Protein 3A4X (pdb70)

Solvent-accessible surface area: 22687 Å² total; per-residue (Å²): 78,131,95,22,29,110,40,37,115,14,12,0,1,0,4,0,30,3,45,27,73,71,34,61,62,0,35,72,0,0,134,58,0,17,0,32,13,0,0,0,1,38,0,11,17,0,50,75,109,97,3,6,0,0,46,1,14,14,38,9,109,95,8,38,74,39,1,136,78,0,32,138,58,24,0,0,0,2,0,0,8,1,0,86,60,21,37,4,3,4,74,89,2,102,57,30,109,52,0,1,106,16,3,19,112,0,2,77,43,4,60,0,29,13,0,0,0,1,6,68,47,72,38,79,19,73,34,0,0,42,0,0,47,26,0,38,163,85,51,79,139,0,97,0,0,0,1,0,49,11,27,12,54,93,0,4,49,64,8,40,29,14,0,81,32,0,30,162,50,48,5,76,19,39,5,0,0,0,19,0,28,40,14,133,170,24,70,0,36,0,103,10,0,25,90,0,0,87,19,0,36,157,25,0,54,141,32,28,102,130,55,49,68,120,92,0,33,76,15,0,0,0,1,0,10,0,0,0,0,57,22,158,22,58,0,52,51,141,18,0,51,90,0,0,74,27,0,46,135,54,122,0,5,1,0,0,0,53,2,0,3,2,0,41,59,18,86,136,38,83,71,15,65,82,20,0,2,19,135,24,93,78,20,13,0,0,90,15,0,9,92,0,1,90,58,62,64,25,116,110,80,140,98,9,31,108,33,33,115,20,10,0,0,0,5,0,31,2,20,32,13,64,28,57,65,0,42,67,0,0,151,54,0,16,0,34,13,0,0,0,0,35,1,3,22,2,94,110,110,87,4,5,0,0,46,16,21,8,39,5,93,80,7,52,88,39,1,120,62,0,40,117,67,26,0,0,0,1,0,0,6,1,1,87,99,26,40,6,3,5,81,89,3,92,56,29,109,52,0,1,112,11,2,18,102,0,2,77,38,4,54,0,32,13,0,0,0,2,5,70,48,74,36,78,19,78,34,0,0,45,0,0,43,30,0,38,165,85,53,80,142,0,88,0,0,0,1,0,48,10,28,10,54,95,0,4,48,68,11,37,28,13,0,79,32,0,28,184,65,49,6,75,15,38,5,0,0,0,21,1,28,39,14,153,172,26,67,0,36,0,103,11,0,24,93,0,0,91,40,0,34,127,23,0,35,115,36,26,100,135,42,48,73,114,83,0,34,81,13,0,0,0,1,0,9,0,0,0,0,62,28,97,22,54,0,54,50,139,20,0,53,88,0,0,75,24,0,50,135,48,121,0,7,0,0,0,0,53,3,0,3,2,0,38,58,18,79,126,35,93,64,19,44,53,27,0,1,15,133,21,94,79,20,13,0,0,91,15,0,10,91,0,1,89,54,65,63,19,116,124

Organism: Pyrococcus furiosus (strain ATCC 43587 / DSM 3638 / JCM 8422 / Vc1) (NCBI:txid186497)

Foldseek 3Di:
DQQAADADQAHEAAEDLCPDPVDDQLVVLCVQLVALEYEYDEWADAPVVRATARVNDHHLLPNQVSSSVSVVVRGAYEYEYDPDDHDTLQNPDPALCSSLVRVVVSCVSNVHQEYEYAYEDDGDLLSVLSNLVVNCVVPVRHAYEYEAEQWLVAQGDCVLVSVLNNLVSVRHQQAYEYEQADNLVDASFLVSQVSNLVNVLVSVCVSVVVDDSLRSQSRYEYEYEAQQGPSLHGHYLVRLLSNLVVNLVSVHRYYYYLHLQQQAEDCASDDDSRHRRHHDHHSSSSNSNVVSVVSVPDDD/DVQFFDADQAHEAAEDLCPDPVDDQLLVLCVQLVALEYEYDEWADAPVVRATARVNDHRLLPNLVSQSVSVVVRHHYEYYYDPDDHDTLQAPDPALCSSLVRVVVSCVSNVHQEYEYEDEDDGDLLRPLSNLVVNCVVPVRHAYEYEAEQWLVAQGDVCLVSVLNNLVSVRHQQAYEYEQADNLVDASFLVSQVSNLVNQLVSVCVSVVPDDSLSSQSRYEYEYEAQQGPSLHHYYLVRLLSNLVVNLVSVHRYYYYLHLQQQAEDCASDDDSRHRRHDDHHSSSSNSRVVSVVSVPDDD

CATH classification: 3.20.20.80

Structure (mmCIF, N/CA/C/O backbone):
data_3A4X
#
_entry.id   3A4X
#
_cell.length_a   89.816
_cell.length_b   91.943
_cell.length_c   107.100
_cell.angle_alpha   90.00
_cell.angle_beta   90.00
_cell.angle_gamma   90.00
#
_symmetry.space_group_name_H-M   'P 21 21 21'
#
loop_
_entity.id
_entity.type
_entity.pdbx_description
1 polymer Chitinase
2 branched 2-acetamido-2-deoxy-beta-D-glucopyranose-(1-4)-2-acetamido-2-deoxy-beta-D-glucopyranose-(1-4)-2-acetamido-2-deoxy-beta-D-glucopyranose-(1-4)-2-acetamido-2-deoxy-alpha-D-glucopyranose
3 non-polymer 'MAGNESIUM ION'
4 non-polymer 'SULFATE ION'
5 non-polymer GLYCEROL
6 water water
#
loop_
_atom_site.group_PDB
_atom_site.id
_atom_site.type_symbol
_atom_site.label_atom_id
_atom_site.label_alt_id
_atom_site.label_comp_id
_atom_site.label_asym_id
_atom_site.label_entity_id
_atom_site.label_seq_id
_atom_site.pdbx_PDB_ins_code
_atom_site.Cartn_x
_atom_site.Cartn_y
_atom_site.Cartn_z
_atom_site.occupancy
_atom_site.B_iso_or_equiv
_atom_site.auth_seq_id
_atom_site.auth_comp_id
_atom_site.auth_asym_id
_atom_site.auth_atom_id
_atom_site.pdbx_PDB_model_num
ATOM 1 N N . GLY A 1 1 ? -29.382 -22.565 9.839 1.00 27.68 407 GLY A N 1
ATOM 2 C CA . GLY A 1 1 ? -30.341 -23.525 9.226 1.00 28.25 407 GLY A CA 1
ATOM 3 C C . GLY A 1 1 ? -29.786 -24.939 9.174 1.00 28.25 407 GLY A C 1
ATOM 4 O O . GLY A 1 1 ? -28.625 -25.165 9.520 1.00 28.70 407 GLY A O 1
ATOM 5 N N . PRO A 1 2 ? -30.618 -25.903 8.743 1.00 27.83 408 PRO A N 1
ATOM 6 C CA . PRO A 1 2 ? -30.277 -27.318 8.633 1.00 27.22 408 PRO A CA 1
ATOM 7 C C . PRO A 1 2 ? -28.978 -27.586 7.875 1.00 26.17 408 PRO A C 1
ATOM 8 O O . PRO A 1 2 ? -28.087 -28.269 8.365 1.00 26.56 408 PRO A O 1
ATOM 12 N N . ASN A 1 3 ? -28.887 -27.065 6.669 1.00 24.45 409 ASN A N 1
ATOM 13 C CA . ASN A 1 3 ? -27.810 -27.467 5.787 1.00 23.10 409 ASN A CA 1
ATOM 14 C C . ASN A 1 3 ? -27.132 -26.220 5.243 1.00 20.93 409 ASN A C 1
ATOM 15 O O . ASN A 1 3 ? -26.535 -26.235 4.165 1.00 21.09 409 ASN A O 1
ATOM 20 N N . ALA A 1 4 ? -27.248 -25.128 5.991 1.00 17.36 410 ALA A N 1
ATOM 21 C CA . ALA A 1 4 ? -26.474 -23.922 5.688 1.00 14.93 410 ALA A CA 1
ATOM 22 C C . ALA A 1 4 ? -26.335 -23.114 6.957 1.00 13.13 410 ALA A C 1
ATOM 23 O O . ALA A 1 4 ? -27.269 -23.067 7.764 1.00 12.81 410 ALA A O 1
ATOM 25 N N . ASN A 1 5 ? -25.161 -22.516 7.151 1.00 10.69 411 ASN A N 1
ATOM 26 C CA . ASN A 1 5 ? -24.865 -21.758 8.362 1.00 9.12 411 ASN A CA 1
ATOM 27 C C . ASN A 1 5 ? -24.664 -20.279 8.056 1.00 8.87 411 ASN A C 1
ATOM 28 O O . ASN A 1 5 ? -24.352 -19.935 6.917 1.00 7.21 411 ASN A O 1
ATOM 33 N N . PRO A 1 6 ? -24.844 -19.408 9.068 1.00 8.98 412 PRO A N 1
ATOM 34 C CA . PRO A 1 6 ? -24.583 -17.982 8.863 1.00 9.43 412 PRO A CA 1
ATOM 35 C C . PRO A 1 6 ? -23.095 -17.675 8.678 1.00 9.68 412 PRO A C 1
ATOM 36 O O . PRO A 1 6 ? -22.236 -18.276 9.327 1.00 10.37 412 PRO A O 1
ATOM 40 N N . ILE A 1 7 ? -22.804 -16.739 7.788 1.00 9.40 413 ILE A N 1
ATOM 41 C CA . ILE A 1 7 ? -21.436 -16.248 7.607 1.00 8.89 413 ILE A CA 1
ATOM 42 C C . ILE A 1 7 ? -21.398 -14.916 8.343 1.00 8.73 413 ILE A C 1
ATOM 43 O O . ILE A 1 7 ? -22.327 -14.139 8.212 1.00 9.60 413 ILE A O 1
ATOM 48 N N . PRO A 1 8 ? -20.335 -14.648 9.133 1.00 8.56 414 PRO A N 1
ATOM 49 C CA . PRO A 1 8 ? -20.353 -13.421 9.923 1.00 8.35 414 PRO A CA 1
ATOM 50 C C . PRO A 1 8 ? -20.386 -12.149 9.084 1.00 8.03 414 PRO A C 1
ATOM 51 O O . PRO A 1 8 ? -20.016 -12.151 7.896 1.00 7.55 414 PRO A O 1
ATOM 55 N N . GLU A 1 9 ? -20.845 -11.073 9.713 1.00 7.32 415 GLU A N 1
ATOM 56 C CA . GLU A 1 9 ? -20.946 -9.770 9.072 1.00 7.78 415 GLU A CA 1
ATOM 57 C C . GLU A 1 9 ? -19.600 -9.320 8.489 1.00 7.37 415 GLU A C 1
ATOM 58 O O . GLU A 1 9 ? -19.555 -8.716 7.416 1.00 7.55 415 GLU A O 1
ATOM 64 N N . HIS A 1 10 ? -18.524 -9.612 9.216 1.00 6.32 416 HIS A N 1
ATOM 65 C CA . HIS A 1 10 ? -17.156 -9.355 8.765 1.00 6.20 416 HIS A CA 1
ATOM 66 C C . HIS A 1 10 ? -16.463 -10.703 8.716 1.00 5.78 416 HIS A C 1
ATOM 67 O O . HIS A 1 10 ? -16.225 -11.309 9.759 1.00 5.75 416 HIS A O 1
ATOM 74 N N . PHE A 1 11 ? -16.169 -11.193 7.513 1.00 4.89 417 PHE A N 1
ATOM 75 C CA . PHE A 1 11 ? -15.725 -12.575 7.384 1.00 5.08 417 PHE A CA 1
ATOM 76 C C . PHE A 1 11 ? -14.400 -12.697 6.676 1.00 4.83 417 PHE A C 1
ATOM 77 O O . PHE A 1 11 ? -14.007 -11.800 5.940 1.00 5.25 417 PHE A O 1
ATOM 85 N N . PHE A 1 12 ? -13.733 -13.820 6.933 1.00 4.57 418 PHE A N 1
ATOM 86 C CA . PHE A 1 12 ? -12.492 -14.196 6.271 1.00 4.24 418 PHE A CA 1
ATOM 87 C C . PHE A 1 12 ? -12.691 -15.586 5.660 1.00 4.17 418 PHE A C 1
ATOM 88 O O . PHE A 1 12 ? -12.858 -16.585 6.383 1.00 4.37 418 PHE A O 1
ATOM 96 N N . ALA A 1 13 ? -12.679 -15.646 4.330 1.00 3.50 419 ALA A N 1
ATOM 97 C CA . ALA A 1 13 ? -12.977 -16.901 3.615 1.00 3.91 419 ALA A CA 1
ATOM 98 C C . ALA A 1 13 ? -11.924 -17.102 2.522 1.00 3.88 419 ALA A C 1
ATOM 99 O O . ALA A 1 13 ? -12.183 -16.854 1.339 1.00 3.93 419 ALA A O 1
ATOM 101 N N . PRO A 1 14 ? -10.722 -17.546 2.925 1.00 3.87 420 PRO A N 1
ATOM 102 C CA . PRO A 1 14 ? -9.624 -17.686 1.962 1.00 3.56 420 PRO A CA 1
ATOM 103 C C . PRO A 1 14 ? -9.905 -18.746 0.898 1.00 3.58 420 PRO A C 1
ATOM 104 O O . PRO A 1 14 ? -10.714 -19.658 1.109 1.00 3.40 420 PRO A O 1
ATOM 108 N N . TYR A 1 15 ? -9.241 -18.609 -0.246 1.00 3.45 421 TYR A N 1
ATOM 109 C CA . TYR A 1 15 ? -9.447 -19.518 -1.379 1.00 3.80 421 TYR A CA 1
ATOM 110 C C . TYR A 1 15 ? -8.750 -20.849 -1.151 1.00 3.93 421 TYR A C 1
ATOM 111 O O . TYR A 1 15 ? -7.611 -20.885 -0.686 1.00 4.28 421 TYR A O 1
ATOM 120 N N . ILE A 1 16 ? -9.441 -21.935 -1.494 1.00 4.45 422 ILE A N 1
ATOM 121 C CA . ILE A 1 16 ? -8.836 -23.262 -1.580 1.00 4.79 422 ILE A CA 1
ATOM 122 C C . ILE A 1 16 ? -8.942 -23.712 -3.029 1.00 5.06 422 ILE A C 1
ATOM 123 O O . ILE A 1 16 ? -10.045 -23.787 -3.575 1.00 5.31 422 ILE A O 1
ATOM 128 N N . ASP A 1 17 ? -7.798 -24.031 -3.637 1.00 5.00 423 ASP A N 1
ATOM 129 C CA . ASP A 1 17 ? -7.769 -24.653 -4.962 1.00 6.20 423 ASP A CA 1
ATOM 130 C C . ASP A 1 17 ? -8.165 -26.111 -4.783 1.00 6.17 423 ASP A C 1
ATOM 131 O O . ASP A 1 17 ? -7.357 -26.932 -4.340 1.00 6.49 423 ASP A O 1
ATOM 136 N N . MET A 1 18 ? -9.415 -26.418 -5.109 1.00 6.47 424 MET A N 1
ATOM 137 C CA . MET A 1 18 ? -9.990 -27.729 -4.816 1.00 7.18 424 MET A CA 1
ATOM 138 C C . MET A 1 18 ? -9.376 -28.839 -5.657 1.00 7.99 424 MET A C 1
ATOM 139 O O . MET A 1 18 ? -9.562 -30.002 -5.349 1.00 9.61 424 MET A O 1
ATOM 144 N N . SER A 1 19 ? -8.649 -28.473 -6.698 1.00 8.35 425 SER A N 1
ATOM 145 C CA . SER A 1 19 ? -8.122 -29.468 -7.633 1.00 9.43 425 SER A CA 1
ATOM 146 C C . SER A 1 19 ? -6.814 -30.121 -7.171 1.00 9.29 425 SER A C 1
ATOM 147 O O . SER A 1 19 ? -6.385 -31.116 -7.767 1.00 8.99 425 SER A O 1
ATOM 150 N N . LEU A 1 20 ? -6.175 -29.568 -6.138 1.00 8.79 426 LEU A N 1
ATOM 151 C CA . LEU A 1 20 ? -4.852 -30.046 -5.725 1.00 8.99 426 LEU A CA 1
ATOM 152 C C . LEU A 1 20 ? -4.891 -31.433 -5.100 1.00 9.43 426 LEU A C 1
ATOM 153 O O . LEU A 1 20 ? -5.779 -31.744 -4.309 1.00 8.86 426 LEU A O 1
ATOM 158 N N . SER A 1 21 ? -3.901 -32.262 -5.424 1.00 9.31 427 SER A N 1
ATOM 159 C CA . SER A 1 21 ? -3.853 -33.601 -4.828 1.00 10.81 427 SER A CA 1
ATOM 160 C C . SER A 1 21 ? -3.604 -33.559 -3.316 1.00 10.74 427 SER A C 1
ATOM 161 O O . SER A 1 21 ? -3.963 -34.500 -2.617 1.00 11.71 427 SER A O 1
ATOM 164 N N . VAL A 1 22 ? -3.032 -32.460 -2.816 1.00 10.20 428 VAL A N 1
ATOM 165 C CA . VAL A 1 22 ? -2.790 -32.291 -1.372 1.00 10.85 428 VAL A CA 1
ATOM 166 C C . VAL A 1 22 ? -4.065 -31.983 -0.580 1.00 9.56 428 VAL A C 1
ATOM 167 O O . VAL A 1 22 ? -4.044 -31.964 0.644 1.00 9.30 428 VAL A O 1
ATOM 171 N N . HIS A 1 23 ? -5.169 -31.762 -1.298 1.00 8.79 429 HIS A N 1
ATOM 172 C CA . HIS A 1 23 ? -6.423 -31.313 -0.682 1.00 8.10 429 HIS A CA 1
ATOM 173 C C . HIS A 1 23 ? -6.794 -32.080 0.576 1.00 8.21 429 HIS A C 1
ATOM 174 O O . HIS A 1 23 ? -7.004 -33.297 0.533 1.00 8.27 429 HIS A O 1
ATOM 181 N N . LYS A 1 24 ? -6.907 -31.355 1.683 1.00 7.84 430 LYS A N 1
ATOM 182 C CA . LYS A 1 24 ? -7.410 -31.907 2.940 1.00 7.90 430 LYS A CA 1
ATOM 183 C C . LYS A 1 24 ? -8.926 -31.727 3.063 1.00 7.97 430 LYS A C 1
ATOM 184 O O . LYS A 1 24 ? -9.520 -30.858 2.395 1.00 7.33 430 LYS A O 1
ATOM 190 N N . PRO A 1 25 ? -9.565 -32.502 3.963 1.00 7.92 431 PRO A N 1
ATOM 191 C CA . PRO A 1 25 ? -10.963 -32.181 4.269 1.00 7.27 431 PRO A CA 1
ATOM 192 C C . PRO A 1 25 ? -11.102 -30.738 4.765 1.00 6.89 431 PRO A C 1
ATOM 193 O O . PRO A 1 25 ? -10.223 -30.221 5.465 1.00 6.92 431 PRO A O 1
ATOM 197 N N . LEU A 1 26 ? -12.197 -30.089 4.375 1.00 6.52 432 LEU A N 1
ATOM 198 C CA . LEU A 1 26 ? -12.463 -28.720 4.808 1.00 5.93 432 LEU A CA 1
ATOM 199 C C . LEU A 1 26 ? -12.443 -28.579 6.329 1.00 6.41 432 LEU A C 1
ATOM 200 O O . LEU A 1 26 ? -11.951 -27.575 6.853 1.00 5.81 432 LEU A O 1
ATOM 205 N N . VAL A 1 27 ? -12.971 -29.576 7.046 1.00 6.77 433 VAL A N 1
ATOM 206 C CA . VAL A 1 27 ? -12.936 -29.530 8.507 1.00 7.41 433 VAL A CA 1
ATOM 207 C C . VAL A 1 27 ? -11.520 -29.507 9.046 1.00 7.41 433 VAL A C 1
ATOM 208 O O . VAL A 1 27 ? -11.260 -28.887 10.078 1.00 7.76 433 VAL A O 1
ATOM 212 N N . GLU A 1 28 ? -10.604 -30.185 8.354 1.00 6.95 434 GLU A N 1
ATOM 213 C CA . GLU A 1 28 ? -9.211 -30.172 8.763 1.00 7.50 434 GLU A CA 1
ATOM 214 C C . GLU A 1 28 ? -8.596 -28.802 8.500 1.00 6.78 434 GLU A C 1
ATOM 215 O O . GLU A 1 28 ? -7.857 -28.287 9.338 1.00 6.44 434 GLU A O 1
ATOM 221 N N . TYR A 1 29 ? -8.895 -28.203 7.345 1.00 6.44 435 TYR A N 1
ATOM 222 C CA . TYR A 1 29 ? -8.414 -26.845 7.093 1.00 6.07 435 TYR A CA 1
ATOM 223 C C . TYR A 1 29 ? -8.948 -25.877 8.143 1.00 5.77 435 TYR A C 1
ATOM 224 O O . TYR A 1 29 ? -8.241 -24.951 8.550 1.00 5.92 435 TYR A O 1
ATOM 233 N N . ALA A 1 30 ? -10.204 -26.056 8.545 1.00 5.89 436 ALA A N 1
ATOM 234 C CA . ALA A 1 30 ? -10.777 -25.203 9.591 1.00 6.38 436 ALA A CA 1
ATOM 235 C C . ALA A 1 30 ? -9.924 -25.272 10.863 1.00 7.22 436 ALA A C 1
ATOM 236 O O . ALA A 1 30 ? -9.566 -24.243 11.429 1.00 6.87 436 ALA A O 1
ATOM 238 N N . LYS A 1 31 ? -9.582 -26.487 11.287 1.00 7.19 437 LYS A N 1
ATOM 239 C CA . LYS A 1 31 ? -8.753 -26.670 12.472 1.00 8.92 437 LYS A CA 1
ATOM 240 C C . LYS A 1 31 ? -7.378 -26.025 12.334 1.00 8.14 437 LYS A C 1
ATOM 241 O O . LYS A 1 31 ? -6.892 -25.383 13.271 1.00 8.56 437 LYS A O 1
ATOM 247 N N . LEU A 1 32 ? -6.760 -26.181 11.165 1.00 8.04 438 LEU A N 1
ATOM 248 C CA . LEU A 1 32 ? -5.398 -25.701 10.946 1.00 7.83 438 LEU A CA 1
ATOM 249 C C . LEU A 1 32 ? -5.320 -24.193 10.731 1.00 7.59 438 LEU A C 1
ATOM 250 O O . LEU A 1 32 ? -4.416 -23.528 11.276 1.00 8.05 438 LEU A O 1
ATOM 255 N N . THR A 1 33 ? -6.248 -23.655 9.935 1.00 6.90 439 THR A N 1
ATOM 256 C CA . THR A 1 33 ? -6.219 -22.230 9.592 1.00 6.64 439 THR A CA 1
ATOM 257 C C . THR A 1 33 ? -6.874 -21.369 10.659 1.00 6.25 439 THR A C 1
ATOM 258 O O . THR A 1 33 ? -6.579 -20.188 10.767 1.00 6.57 439 THR A O 1
ATOM 262 N N . GLY A 1 34 ? -7.806 -21.950 11.411 1.00 6.42 440 GLY A N 1
ATOM 263 C CA . GLY A 1 34 ? -8.581 -21.170 12.369 1.00 5.80 440 GLY A CA 1
ATOM 264 C C . GLY A 1 34 ? -9.844 -20.524 11.825 1.00 5.84 440 GLY A C 1
ATOM 265 O O . GLY A 1 34 ? -10.624 -19.957 12.600 1.00 6.63 440 GLY A O 1
ATOM 266 N N . THR A 1 35 ? -10.050 -20.576 10.508 1.00 5.29 441 THR A N 1
ATOM 267 C CA . THR A 1 35 ? -11.323 -20.126 9.927 1.00 5.04 441 THR A CA 1
ATOM 268 C C . THR A 1 35 ? -12.175 -21.302 9.461 1.00 4.88 441 THR A C 1
ATOM 269 O O . THR A 1 35 ? -11.657 -22.249 8.869 1.00 5.49 441 THR A O 1
ATOM 273 N N . LYS A 1 36 ? -13.481 -21.239 9.706 1.00 4.74 442 LYS A N 1
ATOM 274 C CA . LYS A 1 36 ? -14.368 -22.284 9.196 1.00 5.09 442 LYS A CA 1
ATOM 275 C C . LYS A 1 36 ? -15.185 -21.809 7.991 1.00 4.58 442 LYS A C 1
ATOM 276 O O . LYS A 1 36 ? -16.213 -22.400 7.653 1.00 4.80 442 LYS A O 1
ATOM 282 N N . TYR A 1 37 ? -14.705 -20.744 7.341 1.00 4.60 443 TYR A N 1
ATOM 283 C CA . TYR A 1 37 ? -15.294 -20.243 6.083 1.00 4.25 443 TYR A CA 1
ATOM 284 C C . TYR A 1 37 ? -14.244 -20.271 4.993 1.00 4.62 443 TYR A C 1
ATOM 285 O O . TYR A 1 37 ? -13.116 -19.829 5.210 1.00 4.80 443 TYR A O 1
ATOM 294 N N . PHE A 1 38 ? -14.602 -20.813 3.830 1.00 4.69 444 PHE A N 1
ATOM 295 C CA . PHE A 1 38 ? -13.661 -20.901 2.709 1.00 4.08 444 PHE A CA 1
ATOM 296 C C . PHE A 1 38 ? -14.350 -20.553 1.410 1.00 4.14 444 PHE A C 1
ATOM 297 O O . PHE A 1 38 ? -15.559 -20.754 1.260 1.00 4.14 444 PHE A O 1
ATOM 305 N N . THR A 1 39 ? -13.559 -20.068 0.460 1.00 3.37 445 THR A N 1
ATOM 306 C CA . THR A 1 39 ? -14.040 -19.870 -0.896 1.00 3.80 445 THR A CA 1
ATOM 307 C C . THR A 1 39 ? -13.460 -21.024 -1.711 1.00 3.75 445 THR A C 1
ATOM 308 O O . THR A 1 39 ? -12.243 -21.176 -1.800 1.00 4.02 445 THR A O 1
ATOM 312 N N . LEU A 1 40 ? -14.337 -21.847 -2.277 1.00 3.78 446 LEU A N 1
ATOM 313 C CA . LEU A 1 40 ? -13.913 -23.067 -2.989 1.00 4.45 446 LEU A CA 1
ATOM 314 C C . LEU A 1 40 ? -13.690 -22.741 -4.468 1.00 4.62 446 LEU A C 1
ATOM 315 O O . LEU A 1 40 ? -14.617 -22.308 -5.143 1.00 5.14 446 LEU A O 1
ATOM 320 N N . ALA A 1 41 ? -12.474 -22.961 -4.967 1.00 5.09 447 ALA A N 1
ATOM 321 C CA . ALA A 1 41 ? -12.101 -22.524 -6.323 1.00 5.93 447 ALA A CA 1
ATOM 322 C C . ALA A 1 41 ? -11.634 -23.699 -7.195 1.00 5.78 447 ALA A C 1
ATOM 323 O O . ALA A 1 41 ? -11.013 -24.614 -6.663 1.00 6.89 447 ALA A O 1
ATOM 325 N N . PHE A 1 42 ? -11.903 -23.726 -8.506 1.00 5.58 448 PHE A N 1
ATOM 326 C CA . PHE A 1 42 ? -12.854 -22.877 -9.225 1.00 5.55 448 PHE A CA 1
ATOM 327 C C . PHE A 1 42 ? -13.769 -23.800 -10.009 1.00 5.60 448 PHE A C 1
ATOM 328 O O . PHE A 1 42 ? -13.352 -24.879 -10.448 1.00 6.07 448 PHE A O 1
ATOM 336 N N . ILE A 1 43 ? -15.004 -23.368 -10.207 1.00 5.58 449 ILE A N 1
ATOM 337 C CA . ILE A 1 43 ? -15.883 -24.023 -11.184 1.00 5.18 449 ILE A CA 1
ATOM 338 C C . ILE A 1 43 ? -15.601 -23.412 -12.552 1.00 5.57 449 ILE A C 1
ATOM 339 O O . ILE A 1 43 ? -15.589 -22.204 -12.686 1.00 6.47 449 ILE A O 1
ATOM 344 N N . LEU A 1 44 ? -15.379 -24.273 -13.544 1.00 6.40 450 LEU A N 1
ATOM 345 C CA . LEU A 1 44 ? -15.203 -23.892 -14.941 1.00 6.33 450 LEU A CA 1
ATOM 346 C C . LEU A 1 44 ? -16.093 -24.776 -15.801 1.00 7.14 450 LEU A C 1
ATOM 347 O O . LEU A 1 44 ? -16.666 -25.757 -15.314 1.00 6.92 450 LEU A O 1
ATOM 352 N N . TYR A 1 45 ? -16.188 -24.433 -17.082 1.00 7.26 451 TYR A N 1
ATOM 353 C CA . TYR A 1 45 ? -16.850 -25.299 -18.057 1.00 8.57 451 TYR A CA 1
ATOM 354 C C . TYR A 1 45 ? -15.995 -26.511 -18.398 1.00 8.73 451 TYR A C 1
ATOM 355 O O . TYR A 1 45 ? -14.829 -26.369 -18.806 1.00 8.95 451 TYR A O 1
ATOM 364 N N . SER A 1 46 ? -16.582 -27.696 -18.231 1.00 9.14 452 SER A N 1
ATOM 365 C CA . SER A 1 46 ? -15.978 -28.961 -18.639 1.00 9.74 452 SER A CA 1
ATOM 366 C C . SER A 1 46 ? -16.631 -29.437 -19.935 1.00 10.45 452 SER A C 1
ATOM 367 O O . SER A 1 46 ? -17.847 -29.613 -19.987 1.00 10.38 452 SER A O 1
ATOM 370 N N . SER A 1 47 ? -15.838 -29.644 -20.984 1.00 11.52 453 SER A N 1
ATOM 371 C CA . SER A 1 47 ? -16.389 -30.203 -22.227 1.00 12.34 453 SER A CA 1
ATOM 372 C C . SER A 1 47 ? -16.844 -31.649 -22.010 1.00 13.57 453 SER A C 1
ATOM 373 O O . SER A 1 47 ? -17.864 -32.079 -22.569 1.00 14.04 453 SER A O 1
ATOM 376 N N . VAL A 1 48 ? -16.092 -32.384 -21.190 1.00 14.34 454 VAL A N 1
ATOM 377 C CA . VAL A 1 48 ? -16.411 -33.780 -20.841 1.00 15.31 454 VAL A CA 1
ATOM 378 C C . VAL A 1 48 ? -17.794 -33.921 -20.188 1.00 15.80 454 VAL A C 1
ATOM 379 O O . VAL A 1 48 ? -18.583 -34.807 -20.546 1.00 15.77 454 VAL A O 1
ATOM 383 N N . TYR A 1 49 ? -18.093 -33.036 -19.247 1.00 15.66 455 TYR A N 1
ATOM 384 C CA . TYR A 1 49 ? -19.384 -33.065 -18.559 1.00 16.09 455 TYR A CA 1
ATOM 385 C C . TYR A 1 49 ? -20.412 -32.123 -19.170 1.00 15.90 455 TYR A C 1
ATOM 386 O O . TYR A 1 49 ? -21.558 -32.090 -18.715 1.00 16.33 455 TYR A O 1
ATOM 395 N N . ASN A 1 50 ? -20.007 -31.380 -20.203 1.00 15.21 456 ASN A N 1
ATOM 396 C CA . ASN A 1 50 ? -20.820 -30.319 -20.812 1.00 15.14 456 ASN A CA 1
ATOM 397 C C . ASN A 1 50 ? -21.509 -29.446 -19.760 1.00 14.63 456 ASN A C 1
ATOM 398 O O . ASN A 1 50 ? -22.718 -29.185 -19.807 1.00 14.45 456 ASN A O 1
ATOM 403 N N . GLY A 1 51 ? -20.717 -29.011 -18.789 1.00 13.13 457 GLY A N 1
ATOM 404 C CA . GLY A 1 51 ? -21.248 -28.179 -17.739 1.00 12.19 457 GLY A CA 1
ATOM 405 C C . GLY A 1 51 ? -20.216 -27.996 -16.650 1.00 11.26 457 GLY A C 1
ATOM 406 O O . GLY A 1 51 ? -19.035 -28.281 -16.850 1.00 10.90 457 GLY A O 1
ATOM 407 N N . PRO A 1 52 ? -20.670 -27.526 -15.479 1.00 10.59 458 PRO A N 1
ATOM 408 C CA . PRO A 1 52 ? -19.746 -27.098 -14.431 1.00 9.63 458 PRO A CA 1
ATOM 409 C C . PRO A 1 52 ? -18.955 -28.253 -13.828 1.00 9.35 458 PRO A C 1
ATOM 410 O O . PRO A 1 52 ? -19.494 -29.347 -13.626 1.00 9.67 458 PRO A O 1
ATOM 414 N N . ALA A 1 53 ? -17.674 -27.997 -13.557 1.00 8.45 459 ALA A N 1
ATOM 415 C CA . ALA A 1 53 ? -16.784 -28.984 -12.940 1.00 7.83 459 ALA A CA 1
ATOM 416 C C . ALA A 1 53 ? -15.620 -28.235 -12.324 1.00 7.42 459 ALA A C 1
ATOM 417 O O . ALA A 1 53 ? -15.280 -27.142 -12.785 1.00 7.13 459 ALA A O 1
ATOM 419 N N . TRP A 1 54 ? -14.999 -28.816 -11.294 1.00 7.23 460 TRP A N 1
ATOM 420 C CA . TRP A 1 54 ? -13.828 -28.170 -10.678 1.00 7.97 460 TRP A CA 1
ATOM 421 C C . TRP A 1 54 ? -12.664 -28.191 -11.656 1.00 8.50 460 TRP A C 1
ATOM 422 O O . TRP A 1 54 ? -12.411 -29.211 -12.311 1.00 8.71 460 TRP A O 1
ATOM 433 N N . ALA A 1 55 ? -12.003 -27.041 -11.786 1.00 9.21 461 ALA A N 1
ATOM 434 C CA . ALA A 1 55 ? -10.868 -26.859 -12.702 1.00 10.02 461 ALA A CA 1
ATOM 435 C C . ALA A 1 55 ? -11.234 -27.224 -14.144 1.00 10.34 461 ALA A C 1
ATOM 436 O O . ALA A 1 55 ? -10.349 -27.421 -14.998 1.00 11.65 461 ALA A O 1
ATOM 438 N N . GLY A 1 56 ? -12.537 -27.278 -14.410 1.00 10.04 462 GLY A N 1
ATOM 439 C CA . GLY A 1 56 ? -13.064 -27.634 -15.736 1.00 11.42 462 GLY A CA 1
ATOM 440 C C . GLY A 1 56 ? -12.950 -29.107 -16.095 1.00 11.83 462 GLY A C 1
ATOM 441 O O . GLY A 1 56 ? -13.074 -29.468 -17.281 1.00 11.09 462 GLY A O 1
ATOM 442 N N . SER A 1 57 ? -12.749 -29.963 -15.087 1.00 12.08 463 SER A N 1
ATOM 443 C CA . SER A 1 57 ? -12.520 -31.406 -15.331 1.00 12.88 463 SER A CA 1
ATOM 444 C C . SER A 1 57 ? -12.898 -32.386 -14.212 1.00 12.58 463 SER A C 1
ATOM 445 O O . SER A 1 57 ? -13.043 -33.580 -14.474 1.00 13.32 463 SER A O 1
ATOM 448 N N . ILE A 1 58 ? -13.054 -31.907 -12.979 1.00 12.40 464 ILE A N 1
ATOM 449 C CA . ILE A 1 58 ? -13.267 -32.774 -11.809 1.00 11.79 464 ILE A CA 1
ATOM 450 C C . ILE A 1 58 ? -14.760 -32.743 -11.416 1.00 11.42 464 ILE A C 1
ATOM 451 O O . ILE A 1 58 ? -15.331 -31.665 -11.350 1.00 10.75 464 ILE A O 1
ATOM 456 N N . PRO A 1 59 ? -15.391 -33.918 -11.174 1.00 11.09 465 PRO A N 1
ATOM 457 C CA . PRO A 1 59 ? -16.856 -33.956 -10.963 1.00 10.07 465 PRO A CA 1
ATOM 458 C C . PRO A 1 59 ? -17.360 -32.932 -9.948 1.00 9.35 465 PRO A C 1
ATOM 459 O O . PRO A 1 59 ? -16.793 -32.792 -8.860 1.00 8.42 465 PRO A O 1
ATOM 463 N N . LEU A 1 60 ? -18.431 -32.237 -10.325 1.00 9.13 466 LEU A N 1
ATOM 464 C CA . LEU A 1 60 ? -18.980 -31.140 -9.532 1.00 8.70 466 LEU A CA 1
ATOM 465 C C . LEU A 1 60 ? -19.275 -31.569 -8.101 1.00 8.93 466 LEU A C 1
ATOM 466 O O . LEU A 1 60 ? -18.970 -30.847 -7.155 1.00 8.42 466 LEU A O 1
ATOM 471 N N . GLU A 1 61 ? -19.850 -32.759 -7.950 1.00 8.89 467 GLU A N 1
ATOM 472 C CA . GLU A 1 61 ? -20.352 -33.210 -6.645 1.00 9.99 467 GLU A CA 1
ATOM 473 C C . GLU A 1 61 ? -19.263 -33.785 -5.728 1.00 9.18 467 GLU A C 1
ATOM 474 O O . GLU A 1 61 ? -19.545 -34.217 -4.610 1.00 8.49 467 GLU A O 1
ATOM 480 N N . LYS A 1 62 ? -18.009 -33.759 -6.172 1.00 8.81 468 LYS A N 1
ATOM 481 C CA . LYS A 1 62 ? -16.936 -34.415 -5.407 1.00 8.70 468 LYS A CA 1
ATOM 482 C C . LYS A 1 62 ? -16.848 -33.977 -3.940 1.00 8.66 468 LYS A C 1
ATOM 483 O O . LYS A 1 62 ? -16.590 -34.791 -3.066 1.00 9.27 468 LYS A O 1
ATOM 489 N N . PHE A 1 63 ? -17.080 -32.696 -3.676 1.00 8.24 469 PHE A N 1
ATOM 490 C CA . PHE A 1 63 ? -16.826 -32.151 -2.350 1.00 7.91 469 PHE A CA 1
ATOM 491 C C . PHE A 1 63 ? -18.071 -31.916 -1.508 1.00 8.42 469 PHE A C 1
ATOM 492 O O . PHE A 1 63 ? -18.000 -31.258 -0.480 1.00 8.09 469 PHE A O 1
ATOM 500 N N . VAL A 1 64 ? -19.192 -32.506 -1.923 1.00 8.58 470 VAL A N 1
ATOM 501 C CA . VAL A 1 64 ? -20.456 -32.331 -1.198 1.00 8.95 470 VAL A CA 1
ATOM 502 C C . VAL A 1 64 ? -20.342 -32.808 0.253 1.00 8.80 470 VAL A C 1
ATOM 503 O O . VAL A 1 64 ? -20.753 -32.085 1.182 1.00 8.74 470 VAL A O 1
ATOM 507 N N . ASP A 1 65 ? -19.778 -34.001 0.466 1.00 8.67 471 ASP A N 1
ATOM 508 C CA A ASP A 1 65 ? -19.648 -34.515 1.826 0.50 8.91 471 ASP A CA 1
ATOM 509 C CA B ASP A 1 65 ? -19.631 -34.535 1.819 0.50 8.55 471 ASP A CA 1
ATOM 510 C C . ASP A 1 65 ? -18.695 -33.672 2.674 1.00 8.20 471 ASP A C 1
ATOM 511 O O . ASP A 1 65 ? -18.944 -33.473 3.867 1.00 7.81 471 ASP A O 1
ATOM 520 N N . GLU A 1 66 ? -17.618 -33.162 2.073 1.00 7.80 472 GLU A N 1
ATOM 521 C CA . GLU A 1 66 ? -16.719 -32.280 2.837 1.00 7.72 472 GLU A CA 1
ATOM 522 C C . GLU A 1 66 ? -17.446 -31.024 3.324 1.00 6.79 472 GLU A C 1
ATOM 523 O O . GLU A 1 66 ? -17.213 -30.559 4.448 1.00 6.95 472 GLU A O 1
ATOM 529 N N . VAL A 1 67 ? -18.297 -30.470 2.462 1.00 6.78 473 VAL A N 1
ATOM 530 C CA . VAL A 1 67 ? -19.098 -29.295 2.829 1.00 6.52 473 VAL A CA 1
ATOM 531 C C . VAL A 1 67 ? -20.102 -29.654 3.941 1.00 7.68 473 VAL A C 1
ATOM 532 O O . VAL A 1 67 ? -20.256 -28.883 4.910 1.00 6.60 473 VAL A O 1
ATOM 536 N N . ARG A 1 68 ? -20.803 -30.787 3.798 1.00 8.26 474 ARG A N 1
ATOM 537 C CA B ARG A 1 68 ? -21.514 -31.513 4.833 0.38 9.16 474 ARG A CA 1
ATOM 538 C CA C ARG A 1 68 ? -21.674 -31.149 4.949 0.63 9.02 474 ARG A CA 1
ATOM 539 C C . ARG A 1 68 ? -20.860 -31.353 6.223 1.00 9.15 474 ARG A C 1
ATOM 540 O O . ARG A 1 68 ? -21.368 -30.872 7.241 1.00 8.38 474 ARG A O 1
ATOM 555 N N . GLU A 1 69 ? -19.658 -31.915 6.220 1.00 8.58 475 GLU A N 1
ATOM 556 C CA . GLU A 1 69 ? -18.902 -32.059 7.466 1.00 9.24 475 GLU A CA 1
ATOM 557 C C . GLU A 1 69 ? -18.458 -30.719 8.030 1.00 8.09 475 GLU A C 1
ATOM 558 O O . GLU A 1 69 ? -18.443 -30.534 9.253 1.00 8.00 475 GLU A O 1
ATOM 564 N N . LEU A 1 70 ? -18.116 -29.783 7.146 1.00 7.18 476 LEU A N 1
ATOM 565 C CA . LEU A 1 70 ? -17.798 -28.420 7.586 1.00 6.78 476 LEU A CA 1
ATOM 566 C C . LEU A 1 70 ? -19.005 -27.746 8.234 1.00 7.14 476 LEU A C 1
ATOM 567 O O . LEU A 1 70 ? -18.865 -27.023 9.238 1.00 6.64 476 LEU A O 1
ATOM 572 N N . ARG A 1 71 ? -20.186 -27.963 7.658 1.00 6.48 477 ARG A N 1
ATOM 573 C CA . ARG A 1 71 ? -21.405 -27.365 8.218 1.00 7.01 477 ARG A CA 1
ATOM 574 C C . ARG A 1 71 ? -21.726 -27.912 9.618 1.00 7.38 477 ARG A C 1
ATOM 575 O O . ARG A 1 71 ? -22.349 -27.222 10.432 1.00 7.37 477 ARG A O 1
ATOM 583 N N . GLU A 1 72 ? -21.268 -29.128 9.906 1.00 7.78 478 GLU A N 1
ATOM 584 C CA . GLU A 1 72 ? -21.479 -29.733 11.231 1.00 8.66 478 GLU A CA 1
ATOM 585 C C . GLU A 1 72 ? -20.736 -29.002 12.358 1.00 8.69 478 GLU A C 1
ATOM 586 O O . GLU A 1 72 ? -21.115 -29.112 13.527 1.00 8.91 478 GLU A O 1
ATOM 592 N N . ILE A 1 73 ? -19.685 -28.255 12.013 1.00 7.57 479 ILE A N 1
ATOM 593 C CA . ILE A 1 73 ? -18.995 -27.432 13.006 1.00 7.76 479 ILE A CA 1
ATOM 594 C C . ILE A 1 73 ? -19.345 -25.944 12.868 1.00 6.77 479 ILE A C 1
ATOM 595 O O . ILE A 1 73 ? -18.681 -25.088 13.447 1.00 7.09 479 ILE A O 1
ATOM 600 N N . GLY A 1 74 ? -20.398 -25.656 12.114 1.00 6.52 480 GLY A N 1
ATOM 601 C CA . GLY A 1 74 ? -20.908 -24.284 11.966 1.00 6.16 480 GLY A CA 1
ATOM 602 C C . GLY A 1 74 ? -20.250 -23.519 10.831 1.00 6.03 480 GLY A C 1
ATOM 603 O O . GLY A 1 74 ? -20.488 -22.314 10.649 1.00 5.88 480 GLY A O 1
ATOM 604 N N . GLY A 1 75 ? -19.407 -24.209 10.065 1.00 5.69 481 GLY A N 1
ATOM 605 C CA . GLY A 1 75 ? -18.738 -23.561 8.937 1.00 4.92 481 GLY A CA 1
ATOM 606 C C . GLY A 1 75 ? -19.623 -23.391 7.707 1.00 4.61 481 GLY A C 1
ATOM 607 O O . GLY A 1 75 ? -20.747 -23.905 7.649 1.00 4.82 481 GLY A O 1
ATOM 608 N N . GLU A 1 76 ? -19.105 -22.694 6.697 1.00 3.88 482 GLU A N 1
ATOM 609 C CA . GLU A 1 76 ? -19.899 -22.409 5.503 1.00 4.06 482 GLU A CA 1
ATOM 610 C C . GLU A 1 76 ? -18.952 -22.018 4.383 1.00 4.43 482 GLU A C 1
ATOM 611 O O . GLU A 1 76 ? -17.793 -21.680 4.642 1.00 3.71 482 GLU A O 1
ATOM 617 N N . VAL A 1 77 ? -19.441 -22.088 3.146 1.00 4.29 483 VAL A N 1
ATOM 618 C CA . VAL A 1 77 ? -18.578 -21.853 1.991 1.00 4.50 483 VAL A CA 1
ATOM 619 C C . VAL A 1 77 ? -19.144 -20.824 1.029 1.00 4.52 483 VAL A C 1
ATOM 620 O O . VAL A 1 77 ? -20.344 -20.543 1.023 1.00 5.54 483 VAL A O 1
ATOM 624 N N . ILE A 1 78 ? -18.247 -20.298 0.203 1.00 4.32 484 ILE A N 1
ATOM 625 C CA . ILE A 1 78 ? -18.598 -19.498 -0.959 1.00 4.35 484 ILE A CA 1
ATOM 626 C C . ILE A 1 78 ? -18.062 -20.299 -2.144 1.00 4.70 484 ILE A C 1
ATOM 627 O O . ILE A 1 78 ? -16.933 -20.777 -2.088 1.00 4.70 484 ILE A O 1
ATOM 632 N N . ILE A 1 79 ? -18.870 -20.500 -3.180 1.00 4.72 485 ILE A N 1
ATOM 633 C CA . ILE A 1 79 ? -18.390 -21.248 -4.357 1.00 5.51 485 ILE A CA 1
ATOM 634 C C . ILE A 1 79 ? -17.925 -20.284 -5.434 1.00 5.38 485 ILE A C 1
ATOM 635 O O . ILE A 1 79 ? -18.708 -19.436 -5.885 1.00 5.95 485 ILE A O 1
ATOM 640 N N . ALA A 1 80 ? -16.667 -20.436 -5.878 1.00 4.89 486 ALA A N 1
ATOM 641 C CA . ALA A 1 80 ? -16.081 -19.524 -6.844 1.00 4.89 486 ALA A CA 1
ATOM 642 C C . ALA A 1 80 ? -16.047 -20.104 -8.251 1.00 4.81 486 ALA A C 1
ATOM 643 O O . ALA A 1 80 ? -15.776 -21.289 -8.441 1.00 5.50 486 ALA A O 1
ATOM 645 N N . PHE A 1 81 ? -16.335 -19.233 -9.216 1.00 5.50 487 PHE A N 1
ATOM 646 C CA . PHE A 1 81 ? -16.279 -19.531 -10.648 1.00 5.73 487 PHE A CA 1
ATOM 647 C C . PHE A 1 81 ? -15.161 -18.717 -11.255 1.00 5.71 487 PHE A C 1
ATOM 648 O O . PHE A 1 81 ? -14.939 -17.568 -10.843 1.00 6.38 487 PHE A O 1
ATOM 656 N N . GLY A 1 82 ? -14.461 -19.293 -12.239 1.00 6.17 488 GLY A N 1
ATOM 657 C CA . GLY A 1 82 ? -13.559 -18.480 -13.058 1.00 6.25 488 GLY A CA 1
ATOM 658 C C . GLY A 1 82 ? -12.112 -18.695 -12.684 1.00 6.76 488 GLY A C 1
ATOM 659 O O . GLY A 1 82 ? -11.645 -19.829 -12.632 1.00 6.09 488 GLY A O 1
ATOM 660 N N . GLY A 1 83 ? -11.403 -17.596 -12.445 1.00 6.69 489 GLY A N 1
ATOM 661 C CA . GLY A 1 83 ? -9.992 -17.686 -12.077 1.00 7.31 489 GLY A CA 1
ATOM 662 C C . GLY A 1 83 ? -9.072 -17.358 -13.236 1.00 8.38 489 GLY A C 1
ATOM 663 O O . GLY A 1 83 ? -9.514 -16.907 -14.289 1.00 8.04 489 GLY A O 1
ATOM 664 N N . ALA A 1 84 ? -7.782 -17.611 -13.035 1.00 9.51 490 ALA A N 1
ATOM 665 C CA . ALA A 1 84 ? -6.758 -17.197 -13.996 1.00 11.20 490 ALA A CA 1
ATOM 666 C C . ALA A 1 84 ? -6.819 -17.940 -15.324 1.00 11.98 490 ALA A C 1
ATOM 667 O O . ALA A 1 84 ? -6.377 -17.415 -16.349 1.00 13.84 490 ALA A O 1
ATOM 669 N N . VAL A 1 85 ? -7.339 -19.157 -15.314 1.00 12.73 491 VAL A N 1
ATOM 670 C CA . VAL A 1 85 ? -7.419 -19.960 -16.533 1.00 13.88 491 VAL A CA 1
ATOM 671 C C . VAL A 1 85 ? -8.869 -20.310 -16.840 1.00 13.43 491 VAL A C 1
ATOM 672 O O . VAL A 1 85 ? -9.600 -20.764 -15.948 1.00 13.75 491 VAL A O 1
ATOM 676 N N . GLY A 1 86 ? -9.286 -20.092 -18.090 1.00 12.16 492 GLY A N 1
ATOM 677 C CA . GLY A 1 86 ? -10.619 -20.530 -18.543 1.00 11.66 492 GLY A CA 1
ATOM 678 C C . GLY A 1 86 ? -10.666 -22.018 -18.887 1.00 11.11 492 GLY A C 1
ATOM 679 O O .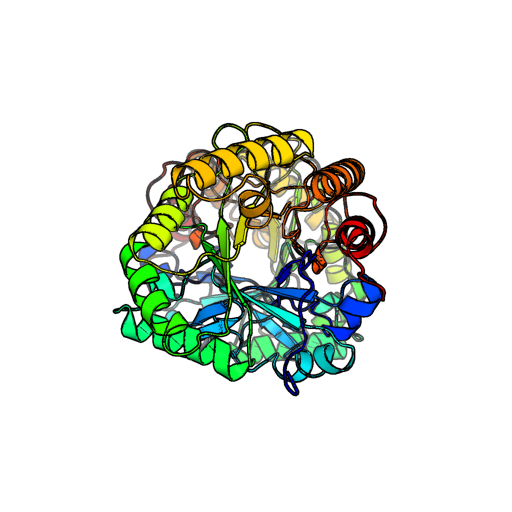 GLY A 1 86 ? -9.722 -22.761 -18.578 1.00 11.61 492 GLY A O 1
ATOM 680 N N . PRO A 1 87 ? -11.754 -22.472 -19.548 1.00 10.40 493 PRO A N 1
ATOM 681 C CA . PRO A 1 87 ? -12.864 -21.663 -20.044 1.00 9.36 493 PRO A CA 1
ATOM 682 C C . PRO A 1 87 ? -13.966 -21.489 -18.999 1.00 8.65 493 PRO A C 1
ATOM 683 O O . PRO A 1 87 ? -14.369 -22.462 -18.358 1.00 8.62 493 PRO A O 1
ATOM 687 N N . TYR A 1 88 ? -14.446 -20.257 -18.840 1.00 8.14 494 TYR A N 1
ATOM 688 C CA . TYR A 1 88 ? -15.502 -19.978 -17.860 1.00 7.94 494 TYR A CA 1
ATOM 689 C C . TYR A 1 88 ? -16.843 -20.480 -18.372 1.00 8.16 494 TYR A C 1
ATOM 690 O O . TYR A 1 88 ? -17.076 -20.498 -19.583 1.00 8.40 494 TYR A O 1
ATOM 699 N N . LEU A 1 89 ? -17.731 -20.859 -17.453 1.00 8.36 495 LEU A N 1
ATOM 700 C CA . LEU A 1 89 ? -19.122 -21.105 -17.829 1.00 8.57 495 LEU A CA 1
ATOM 701 C C . LEU A 1 89 ? -19.709 -19.926 -18.618 1.00 8.92 495 LEU A C 1
ATOM 702 O O . LEU A 1 89 ? -20.403 -20.132 -19.620 1.00 9.12 495 LEU A O 1
ATOM 707 N N . CYS A 1 90 ? -19.438 -18.701 -18.174 1.00 8.87 496 CYS A N 1
ATOM 708 C CA . CYS A 1 90 ? -20.036 -17.517 -18.800 1.00 10.52 496 CYS A CA 1
ATOM 709 C C . CYS A 1 90 ? -19.453 -17.234 -20.183 1.00 11.41 496 CYS A C 1
ATOM 710 O O . CYS A 1 90 ? -20.024 -16.453 -20.948 1.00 12.44 496 CYS A O 1
ATOM 713 N N . GLN A 1 91 ? -18.314 -17.856 -20.487 1.00 11.55 497 GLN A N 1
ATOM 714 C CA . GLN A 1 91 ? -17.726 -17.802 -21.829 1.00 13.21 497 GLN A CA 1
ATOM 715 C C . GLN A 1 91 ? -18.328 -18.866 -22.758 1.00 13.77 497 GLN A C 1
ATOM 716 O O . GLN A 1 91 ? -18.631 -18.585 -23.928 1.00 14.97 497 GLN A O 1
ATOM 722 N N . GLN A 1 92 ? -18.494 -20.077 -22.238 1.00 13.72 498 GLN A N 1
ATOM 723 C CA . GLN A 1 92 ? -18.971 -21.208 -23.033 1.00 14.57 498 GLN A CA 1
ATOM 724 C C . GLN A 1 92 ? -20.480 -21.158 -23.307 1.00 14.94 498 GLN A C 1
ATOM 725 O O . GLN A 1 92 ? -20.921 -21.564 -24.384 1.00 14.60 498 GLN A O 1
ATOM 731 N N . ALA A 1 93 ? -21.267 -20.660 -22.352 1.00 14.84 499 ALA A N 1
ATOM 732 C CA . ALA A 1 93 ? -22.735 -20.663 -22.507 1.00 15.90 499 ALA A CA 1
ATOM 733 C C . ALA A 1 93 ? -23.181 -19.859 -23.732 1.00 16.60 499 ALA A C 1
ATOM 734 O O . ALA A 1 93 ? -22.737 -18.727 -23.924 1.00 16.75 499 ALA A O 1
ATOM 736 N N . SER A 1 94 ? -24.064 -20.443 -24.544 1.00 17.95 500 SER A N 1
ATOM 737 C CA . SER A 1 94 ? -24.600 -19.740 -25.723 1.00 18.93 500 SER A CA 1
ATOM 738 C C . SER A 1 94 ? -25.647 -18.688 -25.357 1.00 18.37 500 SER A C 1
ATOM 739 O O . SER A 1 94 ? -25.776 -17.668 -26.042 1.00 18.99 500 SER A O 1
ATOM 742 N N . THR A 1 95 ? -26.391 -18.935 -24.278 1.00 16.76 501 THR A N 1
ATOM 743 C CA . THR A 1 95 ? -27.465 -18.045 -23.859 1.00 15.75 501 THR A CA 1
ATOM 744 C C . THR A 1 95 ? -27.381 -17.780 -22.350 1.00 14.96 501 THR A C 1
ATOM 745 O O . THR A 1 95 ? -26.766 -18.564 -21.625 1.00 14.67 501 THR A O 1
ATOM 749 N N . PRO A 1 96 ? -27.997 -16.679 -21.878 1.00 14.80 502 PRO A N 1
ATOM 750 C CA . PRO A 1 96 ? -28.077 -16.439 -20.422 1.00 14.28 502 PRO A CA 1
ATOM 751 C C . PRO A 1 96 ? -28.856 -17.538 -19.696 1.00 13.80 502 PRO A C 1
ATOM 752 O O . PRO A 1 96 ? -28.584 -17.813 -18.525 1.00 12.46 502 PRO A O 1
ATOM 756 N N . GLU A 1 97 ? -29.824 -18.151 -20.384 1.00 13.34 503 GLU A N 1
ATOM 757 C CA . GLU A 1 97 ? -30.625 -19.233 -19.805 1.00 13.41 503 GLU A CA 1
ATOM 758 C C . GLU A 1 97 ? -29.776 -20.462 -19.510 1.00 12.81 503 GLU A C 1
ATOM 759 O O . GLU A 1 97 ? -29.888 -21.073 -18.436 1.00 12.83 503 GLU A O 1
ATOM 765 N N . GLN A 1 98 ? -28.927 -20.828 -20.465 1.00 12.49 504 GLN A N 1
ATOM 766 C CA . GLN A 1 98 ? -28.019 -21.950 -20.274 1.00 12.21 504 GLN A CA 1
ATOM 767 C C . GLN A 1 98 ? -27.046 -21.651 -19.127 1.00 11.21 504 GLN A C 1
ATOM 768 O O . GLN A 1 98 ? -26.766 -22.520 -18.289 1.00 11.26 504 GLN A O 1
ATOM 774 N N . LEU A 1 99 ? -26.535 -20.425 -19.106 1.00 10.22 505 LEU A N 1
ATOM 775 C CA . LEU A 1 99 ? -25.583 -20.020 -18.068 1.00 9.77 505 LEU A CA 1
ATOM 776 C C . LEU A 1 99 ? -26.249 -20.109 -16.692 1.00 9.69 505 LEU A C 1
ATOM 777 O O . LEU A 1 99 ? -25.689 -20.677 -15.742 1.00 8.77 505 LEU A O 1
ATOM 782 N N . ALA A 1 100 ? -27.460 -19.567 -16.598 1.00 9.73 506 ALA A N 1
ATOM 783 C CA . ALA A 1 100 ? -28.188 -19.597 -15.333 1.00 10.02 506 ALA A CA 1
ATOM 784 C C . ALA A 1 100 ? -28.468 -21.026 -14.872 1.00 9.94 506 ALA A C 1
ATOM 785 O O . ALA A 1 100 ? -28.362 -21.326 -13.672 1.00 9.55 506 ALA A O 1
ATOM 787 N N . GLU A 1 101 ? -28.806 -21.909 -15.815 1.00 10.20 507 GLU A N 1
ATOM 788 C CA . GLU A 1 101 ? -29.018 -23.320 -15.501 1.00 10.56 507 GLU A CA 1
ATOM 789 C C . GLU A 1 101 ? -27.768 -23.921 -14.844 1.00 10.16 507 GLU A C 1
ATOM 790 O O . GLU A 1 101 ? -27.860 -24.638 -13.844 1.00 10.00 507 GLU A O 1
ATOM 796 N N . TRP A 1 102 ? -26.599 -23.610 -15.406 1.00 9.63 508 TRP A N 1
ATOM 797 C CA . TRP A 1 102 ? -25.346 -24.115 -14.863 1.00 8.68 508 TRP A CA 1
ATOM 798 C C . TRP A 1 102 ? -25.064 -23.583 -13.452 1.00 7.95 508 TRP A C 1
ATOM 799 O O . TRP A 1 102 ? -24.697 -24.357 -12.568 1.00 7.85 508 TRP A O 1
ATOM 810 N N . TYR A 1 103 ? -25.225 -22.275 -13.256 1.00 7.45 509 TYR A N 1
ATOM 811 C CA . TYR A 1 103 ? -25.034 -21.672 -11.935 1.00 6.95 509 TYR A CA 1
ATOM 812 C C . TYR A 1 103 ? -25.977 -22.304 -10.924 1.00 6.81 509 TYR A C 1
ATOM 813 O O . TYR A 1 103 ? -25.571 -22.633 -9.818 1.00 5.37 509 TYR A O 1
ATOM 822 N N . ILE A 1 104 ? -27.231 -22.488 -11.328 1.00 6.97 510 ILE A N 1
ATOM 823 C CA . ILE A 1 104 ? -28.251 -23.049 -10.440 1.00 7.66 510 ILE A CA 1
ATOM 824 C C . ILE A 1 104 ? -27.954 -24.499 -10.083 1.00 7.79 510 ILE A C 1
ATOM 825 O O . ILE A 1 104 ? -28.200 -24.920 -8.950 1.00 8.65 510 ILE A O 1
ATOM 830 N N . LYS A 1 105 ? -27.408 -25.262 -11.033 1.00 7.69 511 LYS A N 1
ATOM 831 C CA . LYS A 1 105 ? -26.965 -26.621 -10.757 1.00 8.07 511 LYS A CA 1
ATOM 832 C C . LYS A 1 105 ? -25.899 -26.627 -9.654 1.00 7.74 511 LYS A C 1
ATOM 833 O O . LYS A 1 105 ? -25.932 -27.466 -8.763 1.00 7.41 511 LYS A O 1
ATOM 839 N N . VAL A 1 106 ? -24.964 -25.677 -9.710 1.00 7.24 512 VAL A N 1
ATOM 840 C CA . VAL A 1 106 ? -23.934 -25.587 -8.671 1.00 6.67 512 VAL A CA 1
ATOM 841 C C . VAL A 1 106 ? -24.562 -25.216 -7.323 1.00 6.12 512 VAL A C 1
ATOM 842 O O . VAL A 1 106 ? -24.278 -25.854 -6.310 1.00 5.86 512 VAL A O 1
ATOM 846 N N . ILE A 1 107 ? -25.424 -24.200 -7.329 1.00 5.82 513 ILE A N 1
ATOM 847 C CA . ILE A 1 107 ? -26.138 -23.799 -6.113 1.00 5.95 513 ILE A CA 1
ATOM 848 C C . ILE A 1 107 ? -26.850 -25.005 -5.471 1.00 6.22 513 ILE A C 1
ATOM 849 O O . ILE A 1 107 ? -26.731 -25.259 -4.266 1.00 6.09 513 ILE A O 1
ATOM 854 N N . ASP A 1 108 ? -27.599 -25.741 -6.290 1.00 6.22 514 ASP A N 1
ATOM 855 C CA . ASP A 1 108 ? -28.439 -26.810 -5.776 1.00 7.23 514 ASP A CA 1
ATOM 856 C C . ASP A 1 108 ? -27.605 -27.981 -5.284 1.00 7.30 514 ASP A C 1
ATOM 857 O O . ASP A 1 108 ? -27.959 -28.619 -4.302 1.00 8.54 514 ASP A O 1
ATOM 862 N N . THR A 1 109 ? -26.481 -28.252 -5.955 1.00 7.12 515 THR A N 1
ATOM 863 C CA . THR A 1 109 ? -25.621 -29.377 -5.556 1.00 7.16 515 THR A CA 1
ATOM 864 C C . THR A 1 109 ? -25.035 -29.171 -4.167 1.00 6.68 515 THR A C 1
ATOM 865 O O . THR A 1 109 ? -24.912 -30.131 -3.396 1.00 7.44 515 THR A O 1
ATOM 869 N N . TYR A 1 110 ? -24.690 -27.925 -3.857 1.00 6.36 516 TYR A N 1
ATOM 870 C CA . TYR A 1 110 ? -24.010 -27.582 -2.608 1.00 6.40 516 TYR A CA 1
ATOM 871 C C . TYR A 1 110 ? -24.912 -26.902 -1.584 1.00 6.27 516 TYR A C 1
ATOM 872 O O . TYR A 1 110 ? -24.445 -26.544 -0.514 1.00 6.61 516 TYR A O 1
ATOM 881 N N . ASN A 1 111 ? -26.194 -26.739 -1.915 1.00 6.25 517 ASN A N 1
ATOM 882 C CA . ASN A 1 111 ? -27.075 -25.857 -1.131 1.00 6.76 517 ASN A CA 1
ATOM 883 C C . ASN A 1 111 ? -26.320 -24.541 -0.841 1.00 6.92 517 ASN A C 1
ATOM 884 O O . ASN A 1 111 ? -26.299 -24.041 0.292 1.00 6.86 517 ASN A O 1
ATOM 889 N N . ALA A 1 112 ? -25.706 -23.976 -1.878 1.00 6.91 518 ALA A N 1
ATOM 890 C CA . ALA A 1 112 ? -24.880 -22.772 -1.704 1.00 6.55 518 ALA A CA 1
ATOM 891 C C . ALA A 1 112 ? -25.717 -21.559 -1.322 1.00 7.21 518 ALA A C 1
ATOM 892 O O . ALA A 1 112 ? -26.866 -21.423 -1.749 1.00 7.11 518 ALA A O 1
ATOM 894 N N . THR A 1 113 ? -25.135 -20.693 -0.499 1.00 6.33 519 THR A N 1
ATOM 895 C CA . THR A 1 113 ? -25.786 -19.434 -0.132 1.00 7.29 519 THR A CA 1
ATOM 896 C C . THR A 1 113 ? -25.000 -18.227 -0.634 1.00 6.36 519 THR A C 1
ATOM 897 O O . THR A 1 113 ? -25.414 -17.086 -0.436 1.00 6.98 519 THR A O 1
ATOM 901 N N . TYR A 1 114 ? -23.869 -18.484 -1.292 1.00 6.08 520 TYR A N 1
ATOM 902 C CA . TYR A 1 114 ? -22.977 -17.407 -1.732 1.00 5.98 520 TYR A CA 1
ATOM 903 C C . TYR A 1 114 ? -22.142 -17.908 -2.907 1.00 5.65 520 TYR A C 1
ATOM 904 O O . TYR A 1 114 ? -21.502 -18.958 -2.805 1.00 6.52 520 TYR A O 1
ATOM 913 N N . LEU A 1 115 ? -22.159 -17.166 -4.011 1.00 5.31 521 LEU A N 1
ATOM 914 C CA . LEU A 1 115 ? -21.344 -17.486 -5.185 1.00 5.20 521 LEU A CA 1
ATOM 915 C C . LEU A 1 115 ? -20.332 -16.365 -5.388 1.00 5.37 521 LEU A C 1
ATOM 916 O O . LEU A 1 115 ? -20.621 -15.211 -5.096 1.00 6.00 521 LEU A O 1
ATOM 921 N N . ASP A 1 116 ? -19.156 -16.714 -5.906 1.00 5.44 522 ASP A N 1
ATOM 922 C CA . ASP A 1 116 ? -18.101 -15.733 -6.171 1.00 5.54 522 ASP A CA 1
ATOM 923 C C . ASP A 1 116 ? -17.718 -15.847 -7.651 1.00 5.19 522 ASP A C 1
ATOM 924 O O . ASP A 1 116 ? -17.409 -16.931 -8.139 1.00 5.77 522 ASP A O 1
ATOM 929 N N . PHE A 1 117 ? -17.779 -14.731 -8.371 1.00 5.23 523 PHE A N 1
ATOM 930 C CA . PHE A 1 117 ? -17.406 -14.727 -9.791 1.00 5.56 523 PHE A CA 1
ATOM 931 C C . PHE A 1 117 ? -16.053 -14.061 -9.897 1.00 5.33 523 PHE A C 1
ATOM 932 O O . PHE A 1 117 ? -15.952 -12.836 -9.782 1.00 5.62 523 PHE A O 1
ATOM 940 N N . ALA A 1 118 ? -15.017 -14.891 -10.045 1.00 5.35 524 ALA A N 1
ATOM 941 C CA . ALA A 1 118 ? -13.626 -14.429 -10.103 1.00 5.83 524 ALA A CA 1
ATOM 942 C C . ALA A 1 118 ? -13.269 -14.202 -11.566 1.00 6.88 524 ALA A C 1
ATOM 943 O O . ALA A 1 118 ? -12.768 -15.092 -12.267 1.00 7.22 524 ALA A O 1
ATOM 945 N N . ILE A 1 119 ? -13.597 -13.010 -12.046 1.00 7.49 525 ILE A N 1
ATOM 946 C CA . ILE A 1 119 ? -13.570 -12.752 -13.481 1.00 9.09 525 ILE A CA 1
ATOM 947 C C . ILE A 1 119 ? -12.302 -12.009 -13.821 1.00 10.62 525 ILE A C 1
ATOM 948 O O . ILE A 1 119 ? -12.171 -10.813 -13.556 1.00 9.65 525 ILE A O 1
ATOM 953 N N . GLU A 1 120 ? -11.379 -12.755 -14.403 1.00 12.65 526 GLU A N 1
ATOM 954 C CA A GLU A 1 120 ? -10.072 -12.217 -14.753 0.50 14.67 526 GLU A CA 1
ATOM 955 C CA B GLU A 1 120 ? -10.054 -12.252 -14.736 0.50 14.56 526 GLU A CA 1
ATOM 956 C C . GLU A 1 120 ? -9.976 -11.941 -16.235 1.00 15.32 526 GLU A C 1
ATOM 957 O O . GLU A 1 120 ? -9.349 -10.964 -16.647 1.00 17.44 526 GLU A O 1
ATOM 968 N N . ALA A 1 121 ? -10.625 -12.772 -17.038 1.00 16.04 527 ALA A N 1
ATOM 969 C CA . ALA A 1 121 ? -10.618 -12.635 -18.493 1.00 16.78 527 ALA A CA 1
ATOM 970 C C . ALA A 1 121 ? -11.744 -11.743 -19.013 1.00 17.29 527 ALA A C 1
ATOM 971 O O . ALA A 1 121 ? -12.686 -11.414 -18.283 1.00 17.01 527 ALA A O 1
ATOM 973 N N . GLY A 1 122 ? -11.626 -11.324 -20.272 1.00 17.86 528 GLY A N 1
ATOM 974 C CA . GLY A 1 122 ? -12.695 -10.578 -20.939 1.00 17.94 528 GLY A CA 1
ATOM 975 C C . GLY A 1 122 ? -13.934 -11.444 -21.062 1.00 17.57 528 GLY A C 1
ATOM 976 O O . GLY A 1 122 ? -13.848 -12.627 -21.427 1.00 18.09 528 GLY A O 1
ATOM 977 N N . ILE A 1 123 ? -15.084 -10.870 -20.711 1.00 16.80 529 ILE A N 1
ATOM 978 C CA . ILE A 1 123 ? -16.354 -11.589 -20.793 1.00 16.21 529 ILE A CA 1
ATOM 979 C C . ILE A 1 123 ? -17.439 -10.700 -21.366 1.00 15.80 529 ILE A C 1
ATOM 980 O O . ILE A 1 123 ? -17.259 -9.496 -21.510 1.00 16.22 529 ILE A O 1
ATOM 985 N N . ASP A 1 124 ? -18.583 -11.308 -21.658 1.00 15.68 530 ASP A N 1
ATOM 986 C CA . ASP A 1 124 ? -19.758 -10.565 -22.079 1.00 15.50 530 ASP A CA 1
ATOM 987 C C . ASP A 1 124 ? -20.550 -10.285 -20.808 1.00 15.10 530 ASP A C 1
ATOM 988 O O . ASP A 1 124 ? -21.250 -11.174 -20.308 1.00 14.64 530 ASP A O 1
ATOM 993 N N . ALA A 1 125 ? -20.413 -9.068 -20.283 1.00 14.74 531 ALA A N 1
ATOM 994 C CA . ALA A 1 125 ? -21.007 -8.702 -18.978 1.00 14.94 531 ALA A CA 1
ATOM 995 C C . ALA A 1 125 ? -22.528 -8.674 -19.049 1.00 14.92 531 ALA A C 1
ATOM 996 O O . ALA A 1 125 ? -23.215 -8.994 -18.077 1.00 13.16 531 ALA A O 1
ATOM 998 N N . ASP A 1 126 ? -23.046 -8.277 -20.210 1.00 15.05 532 ASP A N 1
ATOM 999 C CA . ASP A 1 126 ? -24.489 -8.256 -20.452 1.00 16.16 532 ASP A CA 1
ATOM 1000 C C . ASP A 1 126 ? -25.099 -9.649 -20.334 1.00 15.50 532 ASP A C 1
ATOM 1001 O O . ASP A 1 126 ? -26.171 -9.810 -19.727 1.00 16.01 532 ASP A O 1
ATOM 1006 N N . LYS A 1 127 ? -24.424 -10.644 -20.913 1.00 14.82 533 LYS A N 1
ATOM 1007 C CA . LYS A 1 127 ? -24.862 -12.039 -20.840 1.00 14.33 533 LYS A CA 1
ATOM 1008 C C . LYS A 1 127 ? -24.777 -12.555 -19.401 1.00 13.37 533 LYS A C 1
ATOM 1009 O O . LYS A 1 127 ? -25.703 -13.214 -18.902 1.00 12.53 533 LYS A O 1
ATOM 1015 N N . LEU A 1 128 ? -23.667 -12.244 -18.733 1.00 12.01 534 LEU A N 1
ATOM 1016 C CA . LEU A 1 128 ? -23.537 -12.591 -17.318 1.00 11.15 534 LEU A CA 1
ATOM 1017 C C . LEU A 1 128 ? -24.682 -11.986 -16.509 1.00 10.77 534 LEU A C 1
ATOM 1018 O O . LEU A 1 128 ? -25.319 -12.689 -15.720 1.00 10.67 534 LEU A O 1
ATOM 1023 N N . ALA A 1 129 ? -24.932 -10.692 -16.700 1.00 10.81 535 ALA A N 1
ATOM 1024 C CA . ALA A 1 129 ? -25.978 -10.004 -15.945 1.00 10.95 535 ALA A CA 1
ATOM 1025 C C . ALA A 1 129 ? -27.351 -10.634 -16.181 1.00 11.28 535 ALA A C 1
ATOM 1026 O O . ALA A 1 129 ? -28.118 -10.839 -15.229 1.00 10.52 535 ALA A O 1
ATOM 1028 N N . ASP A 1 130 ? -27.659 -10.952 -17.437 1.00 11.22 536 ASP A N 1
ATOM 1029 C CA . ASP A 1 130 ? -28.946 -11.583 -17.754 1.00 11.70 536 ASP A CA 1
ATOM 1030 C C . ASP A 1 130 ? -29.099 -12.960 -17.088 1.00 11.50 536 ASP A C 1
ATOM 1031 O O . ASP A 1 130 ? -30.189 -13.313 -16.616 1.00 11.33 536 ASP A O 1
ATOM 1036 N N . ALA A 1 131 ? -28.013 -13.731 -17.036 1.00 10.16 537 ALA A N 1
ATOM 1037 C CA . ALA A 1 131 ? -28.038 -15.008 -16.331 1.00 9.68 537 ALA A CA 1
ATOM 1038 C C . ALA A 1 131 ? -28.257 -14.784 -14.830 1.00 9.70 537 ALA A C 1
ATOM 1039 O O . ALA A 1 131 ? -29.044 -15.499 -14.198 1.00 9.24 537 ALA A O 1
ATOM 1041 N N . LEU A 1 132 ? -27.555 -13.808 -14.263 1.00 8.71 538 LEU A N 1
ATOM 1042 C CA . LEU A 1 132 ? -27.675 -13.575 -12.818 1.00 9.14 538 LEU A CA 1
ATOM 1043 C C . LEU A 1 132 ? -29.051 -13.049 -12.418 1.00 9.41 538 LEU A C 1
ATOM 1044 O O . LEU A 1 132 ? -29.519 -13.312 -11.306 1.00 9.41 538 LEU A O 1
ATOM 1049 N N . LEU A 1 133 ? -29.711 -12.321 -13.323 1.00 9.17 539 LEU A N 1
ATOM 1050 C CA . LEU A 1 133 ? -31.116 -11.944 -13.103 1.00 9.57 539 LEU A CA 1
ATOM 1051 C C . LEU A 1 133 ? -32.004 -13.181 -12.926 1.00 9.72 539 LEU A C 1
ATOM 1052 O O . LEU A 1 133 ? -32.885 -13.205 -12.054 1.00 11.10 539 LEU A O 1
ATOM 1057 N N . ILE A 1 134 ? -31.776 -14.205 -13.745 1.00 9.63 540 ILE A N 1
ATOM 1058 C CA . ILE A 1 134 ? -32.509 -15.467 -13.629 1.00 9.73 540 ILE A CA 1
ATOM 1059 C C . ILE A 1 134 ? -32.153 -16.157 -12.317 1.00 10.00 540 ILE A C 1
ATOM 1060 O O . ILE A 1 134 ? -33.041 -16.592 -11.577 1.00 8.64 540 ILE A O 1
ATOM 1065 N N . VAL A 1 135 ? -30.850 -16.259 -12.035 1.00 9.46 541 VAL A N 1
ATOM 1066 C CA . VAL A 1 135 ? -30.398 -16.902 -10.792 1.00 9.39 541 VAL A CA 1
ATOM 1067 C C . VAL A 1 135 ? -31.014 -16.258 -9.547 1.00 9.72 541 VAL A C 1
ATOM 1068 O O . VAL A 1 135 ? -31.569 -16.955 -8.693 1.00 9.50 541 VAL A O 1
ATOM 1072 N N . GLN A 1 136 ? -30.938 -14.934 -9.450 1.00 9.79 542 GLN A N 1
ATOM 1073 C CA . GLN A 1 136 ? -31.446 -14.270 -8.261 1.00 10.89 542 GLN A CA 1
ATOM 1074 C C . GLN A 1 136 ? -32.969 -14.355 -8.141 1.00 11.17 542 GLN A C 1
ATOM 1075 O O . GLN A 1 136 ? -33.510 -14.333 -7.033 1.00 11.54 542 GLN A O 1
ATOM 1081 N N . ARG A 1 137 ? -33.650 -14.474 -9.276 1.00 11.59 543 ARG A N 1
ATOM 1082 C CA . ARG A 1 137 ? -35.103 -14.674 -9.266 1.00 12.36 543 ARG A CA 1
ATOM 1083 C C . ARG A 1 137 ? -35.460 -16.084 -8.774 1.00 12.00 543 ARG A C 1
ATOM 1084 O O . ARG A 1 137 ? -36.369 -16.257 -7.944 1.00 12.31 543 ARG A O 1
ATOM 1092 N N . GLU A 1 138 ? -34.740 -17.089 -9.271 1.00 10.96 544 GLU A N 1
ATOM 1093 C CA . GLU A 1 138 ? -35.041 -18.485 -8.926 1.00 10.82 544 GLU A CA 1
ATOM 1094 C C . GLU A 1 138 ? -34.481 -18.919 -7.575 1.00 9.85 544 GLU A C 1
ATOM 1095 O O . GLU A 1 138 ? -35.049 -19.805 -6.933 1.00 9.14 544 GLU A O 1
ATOM 1101 N N . ARG A 1 139 ? -33.369 -18.303 -7.163 1.00 8.84 545 ARG A N 1
ATOM 1102 C CA . ARG A 1 139 ? -32.691 -18.627 -5.897 1.00 8.56 545 ARG A CA 1
ATOM 1103 C C . ARG A 1 139 ? -32.433 -17.336 -5.107 1.00 9.00 545 ARG A C 1
ATOM 1104 O O . ARG A 1 139 ? -31.284 -16.882 -4.979 1.00 8.08 545 ARG A O 1
ATOM 1112 N N . PRO A 1 140 ? -33.506 -16.722 -4.568 1.00 8.92 546 PRO A N 1
ATOM 1113 C CA . PRO A 1 140 ? -33.362 -15.364 -4.022 1.00 8.79 546 PRO A CA 1
ATOM 1114 C C . PRO A 1 140 ? -32.575 -15.227 -2.718 1.00 8.62 546 PRO A C 1
ATOM 1115 O O . PRO A 1 140 ? -32.288 -14.108 -2.302 1.00 8.74 546 PRO A O 1
ATOM 1119 N N . TRP A 1 141 ? -32.199 -16.349 -2.106 1.00 8.34 547 TRP A N 1
ATOM 1120 C CA . TRP A 1 141 ? -31.395 -16.353 -0.882 1.00 8.49 547 TRP A CA 1
ATOM 1121 C C . TRP A 1 141 ? -29.883 -16.397 -1.137 1.00 8.57 547 TRP A C 1
ATOM 1122 O O . TRP A 1 141 ? -29.093 -16.421 -0.190 1.00 8.84 547 TRP A O 1
ATOM 1133 N N . VAL A 1 142 ? -29.481 -16.449 -2.406 1.00 7.93 548 VAL A N 1
ATOM 1134 C CA . VAL A 1 142 ? -28.056 -16.622 -2.745 1.00 7.12 548 VAL A CA 1
ATOM 1135 C C . VAL A 1 142 ? -27.395 -15.270 -2.998 1.00 6.96 548 VAL A C 1
ATOM 1136 O O . VAL A 1 142 ? -27.865 -14.514 -3.851 1.00 7.05 548 VAL A O 1
ATOM 1140 N N . LYS A 1 143 ? -26.319 -14.974 -2.262 1.00 6.05 549 LYS A N 1
ATOM 1141 C CA . LYS A 1 143 ? -25.568 -13.710 -2.434 1.00 5.51 549 LYS A CA 1
ATOM 1142 C C . LYS A 1 143 ? -24.545 -13.829 -3.572 1.00 5.19 549 LYS A C 1
ATOM 1143 O O . LYS A 1 143 ? -24.072 -14.940 -3.859 1.00 5.04 549 LYS A O 1
ATOM 1149 N N . PHE A 1 144 ? -24.242 -12.710 -4.240 1.00 4.80 550 PHE A N 1
ATOM 1150 C CA . PHE A 1 144 ? -23.238 -12.700 -5.320 1.00 5.10 550 PHE A CA 1
ATOM 1151 C C . PHE A 1 144 ? -22.038 -11.833 -4.963 1.00 4.70 550 PHE A C 1
ATOM 1152 O O . PHE A 1 144 ? -22.175 -10.668 -4.568 1.00 5.49 550 PHE A O 1
ATOM 1160 N N . SER A 1 145 ? -20.860 -12.431 -5.093 1.00 4.85 551 SER A N 1
ATOM 1161 C CA . SER A 1 145 ? -19.588 -11.742 -4.885 1.00 4.63 551 SER A CA 1
ATOM 1162 C C . SER A 1 145 ? -18.908 -11.644 -6.248 1.00 4.32 551 SER A C 1
ATOM 1163 O O . SER A 1 145 ? -19.024 -12.550 -7.055 1.00 4.75 551 SER A O 1
ATOM 1166 N N . PHE A 1 146 ? -18.197 -10.540 -6.483 1.00 4.98 552 PHE A N 1
ATOM 1167 C CA . PHE A 1 146 ? -17.428 -10.353 -7.715 1.00 4.58 552 PHE A CA 1
ATOM 1168 C C . PHE A 1 146 ? -15.990 -10.085 -7.327 1.00 4.57 552 PHE A C 1
ATOM 1169 O O . PHE A 1 146 ? -15.690 -9.100 -6.657 1.00 4.50 552 PHE A O 1
ATOM 1177 N N . THR A 1 147 ? -15.111 -10.993 -7.737 1.00 4.29 553 THR A N 1
ATOM 1178 C CA . THR A 1 147 ? -13.700 -10.930 -7.398 1.00 4.40 553 THR A CA 1
ATOM 1179 C C . THR A 1 147 ? -12.940 -10.597 -8.664 1.00 4.35 553 THR A C 1
ATOM 1180 O O . THR A 1 147 ? -13.035 -11.315 -9.668 1.00 5.57 553 THR A O 1
ATOM 1184 N N . LEU A 1 148 ? -12.206 -9.489 -8.619 1.00 4.55 554 LEU A N 1
ATOM 1185 C CA . LEU A 1 148 ? -11.755 -8.837 -9.859 1.00 4.88 554 LEU A CA 1
ATOM 1186 C C . LEU A 1 148 ? -10.329 -8.313 -9.769 1.00 4.93 554 LEU A C 1
ATOM 1187 O O . LEU A 1 148 ? -9.871 -7.917 -8.689 1.00 4.85 554 LEU A O 1
ATOM 1192 N N . PRO A 1 149 ? -9.620 -8.287 -10.910 1.00 5.23 555 PRO A N 1
ATOM 1193 C CA . PRO A 1 149 ? -8.273 -7.706 -10.921 1.00 5.88 555 PRO A CA 1
ATOM 1194 C C . PRO A 1 149 ? -8.290 -6.256 -10.439 1.00 6.10 555 PRO A C 1
ATOM 1195 O O . PRO A 1 149 ? -9.287 -5.543 -10.638 1.00 7.19 555 PRO A O 1
ATOM 1199 N N . SER A 1 150 ? -7.215 -5.815 -9.798 1.00 6.03 556 SER A N 1
ATOM 1200 C CA . SER A 1 150 ? -7.148 -4.426 -9.344 1.00 5.50 556 SER A CA 1
ATOM 1201 C C . SER A 1 150 ? -5.719 -3.903 -9.405 1.00 6.00 556 SER A C 1
ATOM 1202 O O . SER A 1 150 ? -4.773 -4.675 -9.565 1.00 5.91 556 SER A O 1
ATOM 1205 N N . ASP A 1 151 ? -5.572 -2.588 -9.257 1.00 5.81 557 ASP A N 1
ATOM 1206 C CA . ASP A 1 151 ? -4.262 -1.951 -9.372 1.00 5.80 557 ASP A CA 1
ATOM 1207 C C . ASP A 1 151 ? -4.334 -0.652 -8.563 1.00 5.82 557 ASP A C 1
ATOM 1208 O O . ASP A 1 151 ? -5.359 0.033 -8.582 1.00 5.63 557 ASP A O 1
ATOM 1213 N N . PRO A 1 152 ? -3.259 -0.315 -7.820 1.00 5.96 558 PRO A N 1
ATOM 1214 C CA . PRO A 1 152 ? -3.305 0.826 -6.902 1.00 5.72 558 PRO A CA 1
ATOM 1215 C C . PRO A 1 152 ? -3.385 2.182 -7.579 1.00 6.26 558 PRO A C 1
ATOM 1216 O O . PRO A 1 152 ? -3.622 3.173 -6.896 1.00 6.40 558 PRO A O 1
ATOM 1220 N N . GLY A 1 153 ? -3.211 2.223 -8.907 1.00 6.29 559 GLY A N 1
ATOM 1221 C CA . GLY A 1 153 ? -3.399 3.466 -9.640 1.00 6.76 559 GLY A CA 1
ATOM 1222 C C . GLY A 1 153 ? -4.831 3.661 -10.121 1.00 7.03 559 GLY A C 1
ATOM 1223 O O . GLY A 1 153 ? -5.194 4.770 -10.517 1.00 7.49 559 GLY A O 1
ATOM 1224 N N . ILE A 1 154 ? -5.655 2.603 -10.101 1.00 6.22 560 ILE A N 1
ATOM 1225 C CA . ILE A 1 154 ? -6.981 2.696 -10.746 1.00 6.39 560 ILE A CA 1
ATOM 1226 C C . ILE A 1 154 ? -8.141 2.089 -9.966 1.00 7.06 560 ILE A C 1
ATOM 1227 O O . ILE A 1 154 ? -9.299 2.444 -10.211 1.00 7.28 560 ILE A O 1
ATOM 1232 N N . GLY A 1 155 ? -7.841 1.194 -9.025 1.00 5.97 561 GLY A N 1
ATOM 1233 C CA . GLY A 1 155 ? -8.897 0.388 -8.397 1.00 5.92 561 GLY A CA 1
ATOM 1234 C C . GLY A 1 155 ? -9.187 -0.797 -9.300 1.00 5.75 561 GLY A C 1
ATOM 1235 O O . GLY A 1 155 ? -8.262 -1.483 -9.745 1.00 6.10 561 GLY A O 1
ATOM 1236 N N . LEU A 1 156 ? -10.466 -1.040 -9.573 1.00 5.90 562 LEU A N 1
ATOM 1237 C CA . LEU A 1 156 ? -10.853 -2.040 -10.566 1.00 6.35 562 LEU A CA 1
ATOM 1238 C C . LEU A 1 156 ? -10.477 -1.547 -11.964 1.00 7.41 562 LEU A C 1
ATOM 1239 O O . LEU A 1 156 ? -10.466 -0.333 -12.227 1.00 7.31 562 LEU A O 1
ATOM 1244 N N . ALA A 1 157 ? -10.155 -2.493 -12.841 1.00 7.98 563 ALA A N 1
ATOM 1245 C CA . ALA A 1 157 ? -9.897 -2.207 -14.263 1.00 8.81 563 ALA A CA 1
ATOM 1246 C C . ALA A 1 157 ? -11.178 -2.480 -15.080 1.00 8.93 563 ALA A C 1
ATOM 1247 O O . ALA A 1 157 ? -12.219 -1.893 -14.806 1.00 8.85 563 ALA A O 1
ATOM 1249 N N . GLY A 1 158 ? -11.123 -3.376 -16.064 1.00 9.80 564 GLY A N 1
ATOM 1250 C CA . GLY A 1 158 ? -12.321 -3.717 -16.843 1.00 10.68 564 GLY A CA 1
ATOM 1251 C C . GLY A 1 158 ? -13.437 -4.281 -15.978 1.00 11.05 564 GLY A C 1
ATOM 1252 O O . GLY A 1 158 ? -14.619 -4.165 -16.317 1.00 11.82 564 GLY A O 1
ATOM 1253 N N . GLY A 1 159 ? -13.058 -4.880 -14.846 1.00 9.95 565 GLY A N 1
ATOM 1254 C CA . GLY A 1 159 ? -14.015 -5.329 -13.833 1.00 10.21 565 GLY A CA 1
ATOM 1255 C C . GLY A 1 159 ? -14.976 -4.243 -13.373 1.00 9.77 565 GLY A C 1
ATOM 1256 O O . GLY A 1 159 ? -16.098 -4.542 -12.972 1.00 10.01 565 GLY A O 1
ATOM 1257 N N . TYR A 1 160 ? -14.558 -2.981 -13.431 1.00 8.96 566 TYR A N 1
ATOM 1258 C CA . TYR A 1 160 ? -15.459 -1.890 -13.054 1.00 8.83 566 TYR A CA 1
ATOM 1259 C C . TYR A 1 160 ? -16.691 -1.881 -13.954 1.00 8.25 566 TYR A C 1
ATOM 1260 O O . TYR A 1 160 ? -17.812 -1.693 -13.475 1.00 7.79 566 TYR A O 1
ATOM 1269 N N . GLY A 1 161 ? -16.473 -2.107 -15.249 1.00 8.20 567 GLY A N 1
ATOM 1270 C CA . GLY A 1 161 ? -17.583 -2.217 -16.209 1.00 8.45 567 GLY A CA 1
ATOM 1271 C C . GLY A 1 161 ? -18.554 -3.339 -15.866 1.00 8.98 567 GLY A C 1
ATOM 1272 O O . GLY A 1 161 ? -19.764 -3.214 -16.107 1.00 9.18 567 GLY A O 1
ATOM 1273 N N . ILE A 1 162 ? -18.037 -4.436 -15.303 1.00 8.14 568 ILE A N 1
ATOM 1274 C CA . ILE A 1 162 ? -18.896 -5.553 -14.915 1.00 8.58 568 ILE A CA 1
ATOM 1275 C C . ILE A 1 162 ? -19.844 -5.111 -13.795 1.00 8.62 568 ILE A C 1
ATOM 1276 O O . ILE A 1 162 ? -21.048 -5.367 -13.863 1.00 9.00 568 ILE A O 1
ATOM 1281 N N . ILE A 1 163 ? -19.310 -4.424 -12.786 1.00 8.28 569 ILE A N 1
ATOM 1282 C CA . ILE A 1 163 ? -20.148 -3.954 -11.681 1.00 8.27 569 ILE A CA 1
ATOM 1283 C C . ILE A 1 163 ? -21.142 -2.896 -12.174 1.00 8.93 569 ILE A C 1
ATOM 1284 O O . ILE A 1 163 ? -22.330 -2.908 -11.804 1.00 8.33 569 ILE A O 1
ATOM 1289 N N . GLU A 1 164 ? -20.663 -1.981 -13.023 1.00 8.72 570 GLU A N 1
ATOM 1290 C CA . GLU A 1 164 ? -21.563 -0.963 -13.580 1.00 9.71 570 GLU A CA 1
ATOM 1291 C C . GLU A 1 164 ? -22.763 -1.623 -14.254 1.00 9.69 570 GLU A C 1
ATOM 1292 O O . GLU A 1 164 ? -23.907 -1.168 -14.092 1.00 10.42 570 GLU A O 1
ATOM 1298 N N . THR A 1 165 ? -22.491 -2.688 -15.007 1.00 10.11 571 THR A N 1
ATOM 1299 C CA . THR A 1 165 ? -23.515 -3.440 -15.740 1.00 10.89 571 THR A CA 1
ATOM 1300 C C . THR A 1 165 ? -24.471 -4.120 -14.772 1.00 10.73 571 THR A C 1
ATOM 1301 O O . THR A 1 165 ? -25.695 -4.033 -14.939 1.00 10.24 571 THR A O 1
ATOM 1305 N N . MET A 1 166 ? -23.924 -4.779 -13.748 1.00 10.02 572 MET A N 1
ATOM 1306 C CA . MET A 1 166 ? -24.775 -5.415 -12.743 1.00 9.92 572 MET A CA 1
ATOM 1307 C C . MET A 1 166 ? -25.717 -4.411 -12.099 1.00 10.32 572 MET A C 1
ATOM 1308 O O . MET A 1 166 ? -26.909 -4.677 -11.949 1.00 10.75 572 MET A O 1
ATOM 1313 N N . ALA A 1 167 ? -25.182 -3.263 -11.712 1.00 10.17 573 ALA A N 1
ATOM 1314 C CA . ALA A 1 167 ? -25.970 -2.264 -10.994 1.00 11.40 573 ALA A CA 1
ATOM 1315 C C . ALA A 1 167 ? -27.105 -1.753 -11.871 1.00 12.43 573 ALA A C 1
ATOM 1316 O O . ALA A 1 167 ? -28.266 -1.661 -11.431 1.00 12.30 573 ALA A O 1
ATOM 1318 N N . LYS A 1 168 ? -26.780 -1.446 -13.124 1.00 13.23 574 LYS A N 1
ATOM 1319 C CA . LYS A 1 168 ? -27.796 -0.914 -14.023 1.00 14.39 574 LYS A CA 1
ATOM 1320 C C . LYS A 1 168 ? -28.872 -1.957 -14.361 1.00 14.22 574 LYS A C 1
ATOM 1321 O O . LYS A 1 168 ? -30.050 -1.607 -14.506 1.00 14.06 574 LYS A O 1
ATOM 1327 N N . LYS A 1 169 ? -28.478 -3.227 -14.459 1.00 13.65 575 LYS A N 1
ATOM 1328 C CA . LYS A 1 169 ? -29.393 -4.324 -14.785 1.00 14.07 575 LYS A CA 1
ATOM 1329 C C . LYS A 1 169 ? -30.287 -4.740 -13.615 1.00 13.90 575 LYS A C 1
ATOM 1330 O O . LYS A 1 169 ? -31.296 -5.417 -13.820 1.00 14.34 575 LYS A O 1
ATOM 1336 N N . GLY A 1 170 ? -29.902 -4.358 -12.401 1.00 12.91 576 GLY A N 1
ATOM 1337 C CA . GLY A 1 170 ? -30.632 -4.735 -11.192 1.00 12.14 576 GLY A CA 1
ATOM 1338 C C . GLY A 1 170 ? -30.179 -6.063 -10.596 1.00 11.74 576 GLY A C 1
ATOM 1339 O O . GLY A 1 170 ? -30.941 -6.712 -9.869 1.00 11.35 576 GLY A O 1
ATOM 1340 N N . VAL A 1 171 ? -28.935 -6.460 -10.885 1.00 10.36 577 VAL A N 1
ATOM 1341 C CA . VAL A 1 171 ? -28.360 -7.685 -10.307 1.00 9.69 577 VAL A CA 1
ATOM 1342 C C . VAL A 1 171 ? -27.764 -7.330 -8.949 1.00 9.37 577 VAL A C 1
ATOM 1343 O O . VAL A 1 171 ? -27.022 -6.358 -8.847 1.00 9.20 577 VAL A O 1
ATOM 1347 N N . ARG A 1 172 ? -28.101 -8.098 -7.904 1.00 8.94 578 ARG A N 1
ATOM 1348 C CA . ARG A 1 172 ? -27.553 -7.829 -6.569 1.00 7.91 578 ARG A CA 1
ATOM 1349 C C . ARG A 1 172 ? -26.024 -7.919 -6.583 1.00 7.67 578 ARG A C 1
ATOM 1350 O O . ARG A 1 172 ? -25.440 -8.808 -7.203 1.00 7.70 578 ARG A O 1
ATOM 1358 N N . VAL A 1 173 ? -25.389 -6.977 -5.901 1.00 6.94 579 VAL A N 1
ATOM 1359 C CA . VAL A 1 173 ? -23.935 -6.987 -5.742 1.00 6.86 579 VAL A CA 1
ATOM 1360 C C . VAL A 1 173 ? -23.658 -6.950 -4.247 1.00 6.22 579 VAL A C 1
ATOM 1361 O O . VAL A 1 173 ? -23.650 -5.886 -3.613 1.00 6.40 579 VAL A O 1
ATOM 1365 N N . ASP A 1 174 ? -23.451 -8.131 -3.669 1.00 5.63 580 ASP A N 1
ATOM 1366 C CA . ASP A 1 174 ? -23.256 -8.224 -2.223 1.00 5.30 580 ASP A CA 1
ATOM 1367 C C . ASP A 1 174 ? -21.828 -7.941 -1.792 1.00 5.45 580 ASP A C 1
ATOM 1368 O O . ASP A 1 174 ? -21.596 -7.504 -0.661 1.00 5.72 580 ASP A O 1
ATOM 1373 N N . ARG A 1 175 ? -20.882 -8.198 -2.694 1.00 4.96 581 ARG A N 1
ATOM 1374 C CA . ARG A 1 175 ? -19.453 -8.091 -2.380 1.00 4.70 581 ARG A CA 1
ATOM 1375 C C . ARG A 1 175 ? -18.664 -7.772 -3.638 1.00 4.15 581 ARG A C 1
ATOM 1376 O O . ARG A 1 175 ? -18.886 -8.374 -4.682 1.00 5.01 581 ARG A O 1
ATOM 1384 N N . VAL A 1 176 ? -17.758 -6.812 -3.515 1.00 3.77 582 VAL A N 1
ATOM 1385 C CA . VAL A 1 176 ? -16.804 -6.479 -4.566 1.00 3.91 582 VAL A CA 1
ATOM 1386 C C . VAL A 1 176 ? -15.437 -6.667 -3.927 1.00 4.08 582 VAL A C 1
ATOM 1387 O O . VAL A 1 176 ? -15.085 -6.006 -2.940 1.00 4.76 582 VAL A O 1
ATOM 1391 N N . ASN A 1 177 ? -14.684 -7.603 -4.493 1.00 4.29 583 ASN A N 1
ATOM 1392 C CA . ASN A 1 177 ? -13.499 -8.156 -3.844 1.00 4.14 583 ASN A CA 1
ATOM 1393 C C . ASN A 1 177 ? -12.283 -8.025 -4.762 1.00 4.46 583 ASN A C 1
ATOM 1394 O O . ASN A 1 177 ? -11.896 -8.990 -5.430 1.00 4.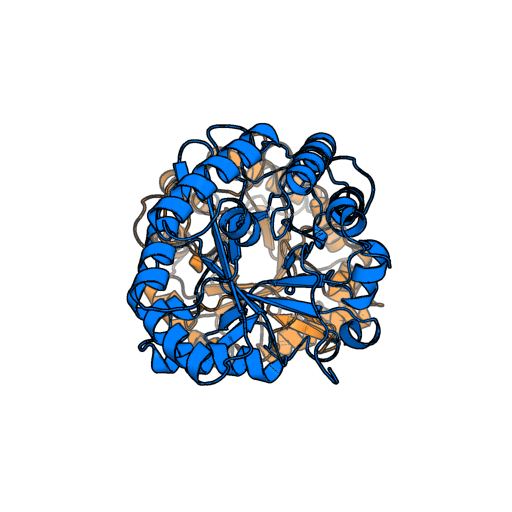24 583 ASN A O 1
ATOM 1399 N N . PRO A 1 178 ? -11.672 -6.826 -4.811 1.00 4.29 584 PRO A N 1
ATOM 1400 C CA . PRO A 1 178 ? -10.481 -6.679 -5.658 1.00 4.43 584 PRO A CA 1
ATOM 1401 C C . PRO A 1 178 ? -9.334 -7.589 -5.220 1.00 4.63 584 PRO A C 1
ATOM 1402 O O . PRO A 1 178 ? -9.106 -7.782 -4.009 1.00 3.88 584 PRO A O 1
ATOM 1406 N N . MET A 1 179 ? -8.645 -8.160 -6.209 1.00 4.55 585 MET A N 1
ATOM 1407 C CA . MET A 1 179 ? -7.461 -8.968 -5.961 1.00 4.82 585 MET A CA 1
ATOM 1408 C C . MET A 1 179 ? -6.252 -8.060 -5.924 1.00 5.01 585 MET A C 1
ATOM 1409 O O . MET A 1 179 ? -5.804 -7.566 -6.967 1.00 5.59 585 MET A O 1
ATOM 1414 N N . THR A 1 180 ? -5.759 -7.828 -4.707 1.00 4.51 586 THR A N 1
ATOM 1415 C CA . THR A 1 180 ? -4.718 -6.841 -4.452 1.00 4.88 586 THR A CA 1
ATOM 1416 C C . THR A 1 180 ? -3.359 -7.529 -4.583 1.00 4.69 586 THR A C 1
ATOM 1417 O O . THR A 1 180 ? -2.656 -7.763 -3.592 1.00 5.32 586 THR A O 1
ATOM 1421 N N . MET A 1 181 ? -3.006 -7.831 -5.829 1.00 4.58 587 MET A N 1
ATOM 1422 C CA . MET A 1 181 ? -1.863 -8.697 -6.150 1.00 4.70 587 MET A CA 1
ATOM 1423 C C . MET A 1 181 ? -1.426 -8.443 -7.581 1.00 5.12 587 MET A C 1
ATOM 1424 O O . MET A 1 181 ? -2.227 -7.969 -8.403 1.00 5.35 587 MET A O 1
ATOM 1429 N N . ASP A 1 182 ? -0.182 -8.812 -7.884 1.00 5.32 588 ASP A N 1
ATOM 1430 C CA . ASP A 1 182 ? 0.274 -8.982 -9.270 1.00 5.23 588 ASP A CA 1
ATOM 1431 C C . ASP A 1 182 ? 0.088 -7.729 -10.111 1.00 5.28 588 ASP A C 1
ATOM 1432 O O . ASP A 1 182 ? -0.451 -7.797 -11.225 1.00 5.38 588 ASP A O 1
ATOM 1437 N N . TYR A 1 183 ? 0.523 -6.591 -9.576 1.00 5.41 589 TYR A N 1
ATOM 1438 C CA . TYR A 1 183 ? 0.488 -5.332 -10.342 1.00 5.56 589 TYR A CA 1
ATOM 1439 C C . TYR A 1 183 ? 1.628 -5.226 -11.358 1.00 6.28 589 TYR A C 1
ATOM 1440 O O . TYR A 1 183 ? 1.518 -4.474 -12.325 1.00 6.47 589 TYR A O 1
ATOM 1449 N N . TYR A 1 184 ? 2.713 -5.960 -11.110 1.00 6.49 590 TYR A N 1
ATOM 1450 C CA . TYR A 1 184 ? 3.944 -5.954 -11.935 1.00 7.34 590 TYR A CA 1
ATOM 1451 C C . TYR A 1 184 ? 4.787 -4.671 -11.945 1.00 7.67 590 TYR A C 1
ATOM 1452 O O . TYR A 1 184 ? 6.008 -4.766 -12.025 1.00 8.87 590 TYR A O 1
ATOM 1461 N N . TRP A 1 185 ? 4.168 -3.493 -11.871 1.00 7.12 591 TRP A N 1
ATOM 1462 C CA . TRP A 1 185 ? 4.950 -2.240 -11.901 1.00 6.86 591 TRP A CA 1
ATOM 1463 C C . TRP A 1 185 ? 5.231 -1.693 -10.500 1.00 7.16 591 TRP A C 1
ATOM 1464 O O . TRP A 1 185 ? 6.035 -0.768 -10.329 1.00 7.08 591 TRP A O 1
ATOM 1475 N N . THR A 1 186 ? 4.557 -2.269 -9.504 1.00 6.68 592 THR A N 1
ATOM 1476 C CA . THR A 1 186 ? 4.658 -1.825 -8.119 1.00 7.33 592 THR A CA 1
ATOM 1477 C C . THR A 1 186 ? 4.357 -3.029 -7.212 1.00 6.84 592 THR A C 1
ATOM 1478 O O . THR A 1 186 ? 3.596 -3.906 -7.605 1.00 6.77 592 THR A O 1
ATOM 1482 N N . PRO A 1 187 ? 4.975 -3.088 -6.018 1.00 7.62 593 PRO A N 1
ATOM 1483 C CA . PRO A 1 187 ? 4.905 -4.352 -5.253 1.00 7.33 593 PRO A CA 1
ATOM 1484 C C . PRO A 1 187 ? 3.560 -4.653 -4.578 1.00 7.26 593 PRO A C 1
ATOM 1485 O O . PRO A 1 187 ? 2.808 -3.732 -4.216 1.00 7.40 593 PRO A O 1
ATOM 1489 N N . SER A 1 188 ? 3.265 -5.943 -4.413 1.00 6.65 594 SER A N 1
ATOM 1490 C CA . SER A 1 188 ? 2.051 -6.352 -3.694 1.00 7.12 594 SER A CA 1
ATOM 1491 C C . SER A 1 188 ? 2.268 -6.273 -2.194 1.00 7.19 594 SER A C 1
ATOM 1492 O O . SER A 1 188 ? 2.680 -7.259 -1.561 1.00 7.95 594 SER A O 1
ATOM 1495 N N . ASN A 1 189 ? 2.000 -5.106 -1.622 1.00 6.98 595 ASN A N 1
ATOM 1496 C CA . ASN A 1 189 ? 2.164 -4.910 -0.182 1.00 7.22 595 ASN A CA 1
ATOM 1497 C C . ASN A 1 189 ? 0.889 -4.345 0.444 1.00 7.04 595 ASN A C 1
ATOM 1498 O O . ASN A 1 189 ? -0.128 -4.194 -0.241 1.00 6.65 595 ASN A O 1
ATOM 1503 N N . ALA A 1 190 ? 0.926 -4.054 1.743 1.00 7.16 596 ALA A N 1
ATOM 1504 C CA . ALA A 1 190 ? -0.240 -3.488 2.409 1.00 7.34 596 ALA A CA 1
ATOM 1505 C C . ALA A 1 190 ? -0.577 -2.086 1.878 1.00 7.92 596 ALA A C 1
ATOM 1506 O O . ALA A 1 190 ? -1.749 -1.776 1.633 1.00 6.99 596 ALA A O 1
ATOM 1508 N N . GLU A 1 191 ? 0.447 -1.251 1.680 1.00 8.17 597 GLU A N 1
ATOM 1509 C CA . GLU A 1 191 ? 0.214 0.118 1.223 1.00 8.87 597 GLU A CA 1
ATOM 1510 C C . GLU A 1 191 ? -0.576 0.131 -0.094 1.00 7.49 597 GLU A C 1
ATOM 1511 O O . GLU A 1 191 ? -1.549 0.876 -0.240 1.00 7.01 597 GLU A O 1
ATOM 1517 N N . ASN A 1 192 ? -0.161 -0.700 -1.042 1.00 6.45 598 ASN A N 1
ATOM 1518 C CA . ASN A 1 192 ? -0.848 -0.742 -2.332 1.00 6.25 598 ASN A CA 1
ATOM 1519 C C . ASN A 1 192 ? -2.234 -1.364 -2.261 1.00 6.04 598 ASN A C 1
ATOM 1520 O O . ASN A 1 192 ? -3.132 -0.942 -2.991 1.00 5.67 598 ASN A O 1
ATOM 1525 N N . ALA A 1 193 ? -2.412 -2.361 -1.388 1.00 6.25 599 ALA A N 1
ATOM 1526 C CA . ALA A 1 193 ? -3.762 -2.936 -1.178 1.00 5.96 599 ALA A CA 1
ATOM 1527 C C . ALA A 1 193 ? -4.725 -1.880 -0.624 1.00 6.22 599 ALA A C 1
ATOM 1528 O O . ALA A 1 193 ? -5.916 -1.835 -1.011 1.00 6.47 599 ALA A O 1
ATOM 1530 N N . ILE A 1 194 ? -4.217 -1.029 0.267 1.00 6.09 600 ILE A N 1
ATOM 1531 C CA . ILE A 1 194 ? -5.028 0.064 0.845 1.00 6.26 600 ILE A CA 1
ATOM 1532 C C . ILE A 1 194 ? -5.368 1.110 -0.225 1.00 6.40 600 ILE A C 1
ATOM 1533 O O . ILE A 1 194 ? -6.498 1.595 -0.302 1.00 6.73 600 ILE A O 1
ATOM 1538 N N . LYS A 1 195 ? -4.402 1.431 -1.074 1.00 6.73 601 LYS A N 1
ATOM 1539 C CA . LYS A 1 195 ? -4.682 2.323 -2.209 1.00 7.11 601 LYS A CA 1
ATOM 1540 C C . LYS A 1 195 ? -5.758 1.741 -3.118 1.00 6.95 601 LYS A C 1
ATOM 1541 O O . LYS A 1 195 ? -6.678 2.451 -3.542 1.00 7.27 601 LYS A O 1
ATOM 1547 N N . VAL A 1 196 ? -5.668 0.446 -3.408 1.00 6.24 602 VAL A N 1
ATOM 1548 C CA . VAL A 1 196 ? -6.723 -0.221 -4.179 1.00 5.58 602 VAL A CA 1
ATOM 1549 C C . VAL A 1 196 ? -8.081 -0.064 -3.490 1.00 5.99 602 VAL A C 1
ATOM 1550 O O . VAL A 1 196 ? -9.087 0.282 -4.140 1.00 5.32 602 VAL A O 1
ATOM 1554 N N . ALA A 1 197 ? -8.108 -0.305 -2.176 1.00 5.62 603 ALA A N 1
ATOM 1555 C CA . ALA A 1 197 ? -9.363 -0.246 -1.428 1.00 5.88 603 ALA A CA 1
ATOM 1556 C C . ALA A 1 197 ? -10.004 1.142 -1.538 1.00 6.32 603 ALA A C 1
ATOM 1557 O O . ALA A 1 197 ? -11.231 1.259 -1.706 1.00 5.84 603 ALA A O 1
ATOM 1559 N N . GLU A 1 198 ? -9.173 2.183 -1.433 1.00 6.82 604 GLU A N 1
ATOM 1560 C CA . GLU A 1 198 ? -9.653 3.567 -1.491 1.00 7.56 604 GLU A CA 1
ATOM 1561 C C . GLU A 1 198 ? -10.182 3.891 -2.884 1.00 7.30 604 GLU A C 1
ATOM 1562 O O . GLU A 1 198 ? -11.190 4.571 -3.020 1.00 7.32 604 GLU A O 1
ATOM 1568 N N . ASN A 1 199 ? -9.474 3.432 -3.909 1.00 6.89 605 ASN A N 1
ATOM 1569 C CA . ASN A 1 199 ? -9.916 3.622 -5.291 1.00 6.85 605 ASN A CA 1
ATOM 1570 C C . ASN A 1 199 ? -11.240 2.909 -5.586 1.00 7.21 605 ASN A C 1
ATOM 1571 O O . ASN A 1 199 ? -12.123 3.466 -6.253 1.00 7.00 605 ASN A O 1
ATOM 1576 N N . VAL A 1 200 ? -11.360 1.676 -5.098 1.00 6.64 606 VAL A N 1
ATOM 1577 C CA . VAL A 1 200 ? -12.587 0.904 -5.270 1.00 6.55 606 VAL A CA 1
ATOM 1578 C C . VAL A 1 200 ? -13.745 1.562 -4.516 1.00 6.54 606 VAL A C 1
ATOM 1579 O O . VAL A 1 200 ? -14.880 1.624 -5.019 1.00 7.01 606 VAL A O 1
ATOM 1583 N N . PHE A 1 201 ? -13.455 2.088 -3.329 1.00 6.15 607 PHE A N 1
ATOM 1584 C CA . PHE A 1 201 ? -14.448 2.861 -2.574 1.00 6.97 607 PHE A CA 1
ATOM 1585 C C . PHE A 1 201 ? -15.041 3.985 -3.448 1.00 7.36 607 PHE A C 1
ATOM 1586 O O . PHE A 1 201 ? -16.264 4.105 -3.564 1.00 6.52 607 PHE A O 1
ATOM 1594 N N . ARG A 1 202 ? -14.168 4.788 -4.063 1.00 8.07 608 ARG A N 1
ATOM 1595 C CA . ARG A 1 202 ? -14.594 5.895 -4.936 1.00 8.51 608 ARG A CA 1
ATOM 1596 C C . ARG A 1 202 ? -15.368 5.375 -6.145 1.00 7.85 608 ARG A C 1
ATOM 1597 O O . ARG A 1 202 ? -16.376 5.971 -6.554 1.00 7.50 608 ARG A O 1
ATOM 1605 N N . GLN A 1 203 ? -14.895 4.272 -6.733 1.00 6.69 609 GLN A N 1
ATOM 1606 C CA . GLN A 1 203 ? -15.597 3.639 -7.861 1.00 6.45 609 GLN A CA 1
ATOM 1607 C C . GLN A 1 203 ? -17.025 3.223 -7.502 1.00 6.92 609 GLN A C 1
ATOM 1608 O O . GLN A 1 203 ? -17.969 3.440 -8.276 1.00 6.80 609 GLN A O 1
ATOM 1614 N N . LEU A 1 204 ? -17.182 2.612 -6.332 1.00 6.66 610 LEU A N 1
ATOM 1615 C CA . LEU A 1 204 ? -18.507 2.118 -5.938 1.00 6.81 610 LEU A CA 1
ATOM 1616 C C . LEU A 1 204 ? -19.439 3.263 -5.561 1.00 7.34 610 LEU A C 1
ATOM 1617 O O . LEU A 1 204 ? -20.637 3.183 -5.807 1.00 7.68 610 LEU A O 1
ATOM 1622 N N . LYS A 1 205 ? -18.880 4.322 -4.981 1.00 8.83 611 LYS A N 1
ATOM 1623 C CA . LYS A 1 205 ? -19.647 5.545 -4.716 1.00 9.92 611 LYS A CA 1
ATOM 1624 C C . LYS A 1 205 ? -20.202 6.159 -6.007 1.00 10.64 611 LYS A C 1
ATOM 1625 O O . LYS A 1 205 ? -21.321 6.692 -5.994 1.00 10.02 611 LYS A O 1
ATOM 1631 N N . GLN A 1 206 ? -19.443 6.083 -7.113 1.00 11.06 612 GLN A N 1
ATOM 1632 C CA . GLN A 1 206 ? -19.957 6.544 -8.416 1.00 12.34 612 GLN A CA 1
ATOM 1633 C C . GLN A 1 206 ? -21.119 5.714 -8.908 1.00 12.18 612 GLN A C 1
ATOM 1634 O O . GLN A 1 206 ? -22.043 6.251 -9.518 1.00 12.71 612 GLN A O 1
ATOM 1640 N N . ILE A 1 207 ? -21.062 4.398 -8.689 1.00 11.37 613 ILE A N 1
ATOM 1641 C CA . ILE A 1 207 ? -22.134 3.515 -9.134 1.00 11.11 613 ILE A CA 1
ATOM 1642 C C . ILE A 1 207 ? -23.352 3.649 -8.224 1.00 11.32 613 ILE A C 1
ATOM 1643 O O . ILE A 1 207 ? -24.493 3.671 -8.701 1.00 11.14 613 ILE A O 1
ATOM 1648 N N . TYR A 1 208 ? -23.090 3.731 -6.921 1.00 11.02 614 TYR A N 1
ATOM 1649 C CA . TYR A 1 208 ? -24.141 3.713 -5.904 1.00 11.13 614 TYR A CA 1
ATOM 1650 C C . TYR A 1 208 ? -24.045 4.976 -5.036 1.00 11.59 614 TYR A C 1
ATOM 1651 O O . TYR A 1 208 ? -23.687 4.900 -3.853 1.00 11.03 614 TYR A O 1
ATOM 1660 N N . PRO A 1 209 ? -24.359 6.156 -5.611 1.00 12.19 615 PRO A N 1
ATOM 1661 C CA . PRO A 1 209 ? -24.131 7.393 -4.859 1.00 12.68 615 PRO A CA 1
ATOM 1662 C C . PRO A 1 209 ? -25.039 7.553 -3.631 1.00 12.88 615 PRO A C 1
ATOM 1663 O O . PRO A 1 209 ? -24.734 8.341 -2.737 1.00 13.38 615 PRO A O 1
ATOM 1667 N N . GLU A 1 210 ? -26.112 6.776 -3.591 1.00 13.24 616 GLU A N 1
ATOM 1668 C CA . GLU A 1 210 ? -27.062 6.806 -2.475 1.00 13.76 616 GLU A CA 1
ATOM 1669 C C . GLU A 1 210 ? -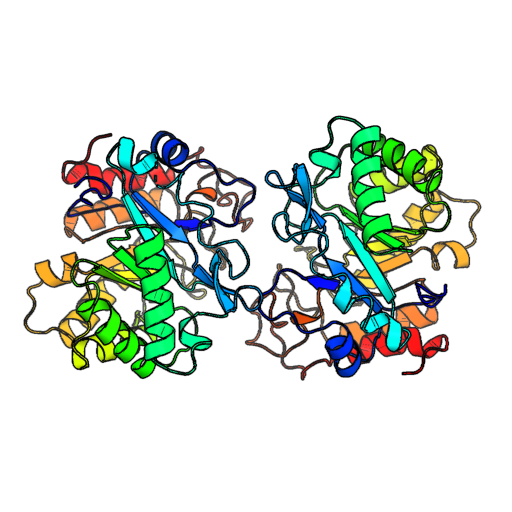26.550 6.034 -1.250 1.00 13.04 616 GLU A C 1
ATOM 1670 O O . GLU A 1 210 ? -27.076 6.183 -0.147 1.00 12.96 616 GLU A O 1
ATOM 1676 N N . LYS A 1 211 ? -25.517 5.211 -1.429 1.00 12.09 617 LYS A N 1
ATOM 1677 C CA . LYS A 1 211 ? -25.010 4.440 -0.291 1.00 11.29 617 LYS A CA 1
ATOM 1678 C C . LYS A 1 211 ? -24.122 5.264 0.610 1.00 11.24 617 LYS A C 1
ATOM 1679 O O . LYS A 1 211 ? -23.348 6.100 0.137 1.00 11.01 617 LYS A O 1
ATOM 1685 N N . SER A 1 212 ? -24.231 5.024 1.920 1.00 10.37 618 SER A N 1
ATOM 1686 C CA . SER A 1 212 ? -23.375 5.674 2.900 1.00 10.49 618 SER A CA 1
ATOM 1687 C C . SER A 1 212 ? -21.957 5.122 2.804 1.00 10.71 618 SER A C 1
ATOM 1688 O O . SER A 1 212 ? -21.744 4.052 2.210 1.00 10.81 618 SER A O 1
ATOM 1691 N N . ASP A 1 213 ? -21.008 5.820 3.419 1.00 10.74 619 ASP A N 1
ATOM 1692 C CA . ASP A 1 213 ? -19.617 5.352 3.458 1.00 10.94 619 ASP A CA 1
ATOM 1693 C C . ASP A 1 213 ? -19.550 3.938 4.044 1.00 11.02 619 ASP A C 1
ATOM 1694 O O . ASP A 1 213 ? -18.801 3.078 3.554 1.00 9.82 619 ASP A O 1
ATOM 1699 N N . GLU A 1 214 ? -20.333 3.706 5.094 1.00 10.73 620 GLU A N 1
ATOM 1700 C CA . GLU A 1 214 ? -20.297 2.410 5.780 1.00 11.40 620 GLU A CA 1
ATOM 1701 C C . GLU A 1 214 ? -20.917 1.306 4.931 1.00 10.41 620 GLU A C 1
ATOM 1702 O O . GLU A 1 214 ? -20.431 0.173 4.925 1.00 10.82 620 GLU A O 1
ATOM 1708 N N . GLU A 1 215 ? -21.973 1.638 4.190 1.00 9.23 621 GLU A N 1
ATOM 1709 C CA . GLU A 1 215 ? -22.564 0.702 3.237 1.00 9.01 621 GLU A CA 1
ATOM 1710 C C . GLU A 1 215 ? -21.559 0.314 2.147 1.00 9.02 621 GLU A C 1
ATOM 1711 O O . GLU A 1 215 ? -21.500 -0.847 1.731 1.00 8.66 621 GLU A O 1
ATOM 1717 N N . ILE A 1 216 ? -20.791 1.293 1.675 1.00 8.43 622 ILE A N 1
ATOM 1718 C CA . ILE A 1 216 ? -19.761 1.002 0.650 1.00 8.26 622 ILE A CA 1
ATOM 1719 C C . ILE A 1 216 ? -18.644 0.111 1.222 1.00 8.00 622 ILE A C 1
ATOM 1720 O O . ILE A 1 216 ? -18.266 -0.880 0.608 1.00 7.89 622 ILE A O 1
ATOM 1725 N N . TRP A 1 217 ? -18.115 0.457 2.393 1.00 8.00 623 TRP A N 1
ATOM 1726 C CA . TRP A 1 217 ? -17.056 -0.380 2.990 1.00 8.07 623 TRP A CA 1
ATOM 1727 C C . TRP A 1 217 ? -17.555 -1.809 3.246 1.00 8.40 623 TRP A C 1
ATOM 1728 O O . TRP A 1 217 ? -16.804 -2.768 3.072 1.00 7.16 623 TRP A O 1
ATOM 1739 N N . LYS A 1 218 ? -18.822 -1.950 3.634 1.00 8.33 624 LYS A N 1
ATOM 1740 C CA . LYS A 1 218 ? -19.403 -3.293 3.858 1.00 9.45 624 LYS A CA 1
ATOM 1741 C C . LYS A 1 218 ? -19.456 -4.158 2.587 1.00 9.08 624 LYS A C 1
ATOM 1742 O O . LYS A 1 218 ? -19.316 -5.385 2.664 1.00 8.95 624 LYS A O 1
ATOM 1748 N N . MET A 1 219 ? -19.647 -3.521 1.429 1.00 8.35 625 MET A N 1
ATOM 1749 C CA . MET A 1 219 ? -19.600 -4.200 0.132 1.00 8.65 625 MET A CA 1
ATOM 1750 C C . MET A 1 219 ? -18.195 -4.654 -0.258 1.00 7.91 625 MET A C 1
ATOM 1751 O O . MET A 1 219 ? -18.054 -5.542 -1.079 1.00 8.53 625 MET A O 1
ATOM 1756 N N . ILE A 1 220 ? -17.165 -4.035 0.315 1.00 7.08 626 ILE A N 1
ATOM 1757 C CA . ILE A 1 220 ? -15.788 -4.264 -0.139 1.00 6.00 626 ILE A CA 1
ATOM 1758 C C . ILE A 1 220 ? -15.096 -5.406 0.617 1.00 5.66 626 ILE A C 1
ATOM 1759 O O . ILE A 1 220 ? -15.203 -5.523 1.850 1.00 5.64 626 ILE A O 1
ATOM 1764 N N . GLY A 1 221 ? -14.420 -6.262 -0.146 1.00 5.21 627 GLY A N 1
ATOM 1765 C CA . GLY A 1 221 ? -13.480 -7.246 0.405 1.00 5.34 627 GLY A CA 1
ATOM 1766 C C . GLY A 1 221 ? -12.130 -7.031 -0.249 1.00 5.31 627 GLY A C 1
ATOM 1767 O O . GLY A 1 221 ? -12.050 -6.398 -1.308 1.00 5.47 627 GLY A O 1
ATOM 1768 N N . LEU A 1 222 ? -11.059 -7.525 0.377 1.00 4.90 628 LEU A N 1
ATOM 1769 C CA . LEU A 1 222 ? -9.733 -7.460 -0.253 1.00 4.81 628 LEU A CA 1
ATOM 1770 C C . LEU A 1 222 ? -9.093 -8.835 -0.238 1.00 4.58 628 LEU A C 1
ATOM 1771 O O . LEU A 1 222 ? -9.144 -9.524 0.785 1.00 4.71 628 LEU A O 1
ATOM 1776 N N . THR A 1 223 ? -8.451 -9.191 -1.348 1.00 3.91 629 THR A N 1
ATOM 1777 C CA . THR A 1 223 ? -7.799 -10.489 -1.494 1.00 4.01 629 THR A CA 1
ATOM 1778 C C . THR A 1 223 ? -6.361 -10.380 -2.003 1.00 4.23 629 THR A C 1
ATOM 1779 O O . THR A 1 223 ? -6.140 -10.274 -3.215 1.00 3.81 629 THR A O 1
ATOM 1783 N N . PRO A 1 224 ? -5.378 -10.432 -1.084 1.00 4.35 630 PRO A N 1
ATOM 1784 C CA . PRO A 1 224 ? -3.983 -10.516 -1.527 1.00 4.76 630 PRO A CA 1
ATOM 1785 C C . PRO A 1 224 ? -3.572 -11.934 -1.896 1.00 5.17 630 PRO A C 1
ATOM 1786 O O . PRO A 1 224 ? -4.296 -12.897 -1.629 1.00 4.89 630 PRO A O 1
ATOM 1790 N N . MET A 1 225 ? -2.411 -12.030 -2.527 1.00 4.60 631 MET A N 1
ATOM 1791 C CA . MET A 1 225 ? -1.737 -13.304 -2.736 1.00 4.81 631 MET A CA 1
ATOM 1792 C C . MET A 1 225 ? -0.630 -13.375 -1.682 1.00 4.57 631 MET A C 1
ATOM 1793 O O . MET A 1 225 ? 0.232 -12.511 -1.625 1.00 5.28 631 MET A O 1
ATOM 1798 N N . ILE A 1 226 ? -0.672 -14.385 -0.815 1.00 4.50 632 ILE A N 1
ATOM 1799 C CA . ILE A 1 226 ? 0.239 -14.388 0.337 1.00 4.3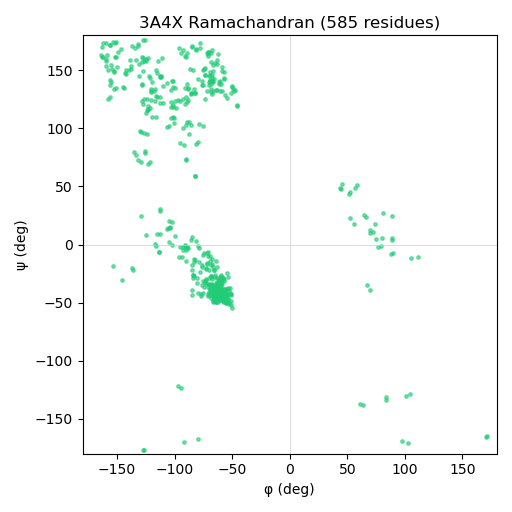3 632 ILE A CA 1
ATOM 1800 C C . ILE A 1 226 ? 1.676 -14.719 -0.078 1.00 4.28 632 ILE A C 1
ATOM 1801 O O . ILE A 1 226 ? 1.878 -15.493 -0.996 1.00 4.30 632 ILE A O 1
ATOM 1806 N N . GLY A 1 227 ? 2.655 -14.120 0.599 1.00 4.53 633 GLY A N 1
ATOM 1807 C CA . GLY A 1 227 ? 4.063 -14.356 0.273 1.00 4.29 633 GLY A CA 1
ATOM 1808 C C . GLY A 1 227 ? 4.399 -13.943 -1.148 1.00 5.33 633 GLY A C 1
ATOM 1809 O O . GLY A 1 227 ? 3.975 -12.885 -1.624 1.00 5.47 633 GLY A O 1
ATOM 1810 N N . VAL A 1 228 ? 5.179 -14.768 -1.834 1.00 5.55 634 VAL A N 1
ATOM 1811 C CA . VAL A 1 228 ? 5.633 -14.391 -3.163 1.00 6.45 634 VAL A CA 1
ATOM 1812 C C . VAL A 1 228 ? 4.456 -14.338 -4.139 1.00 6.09 634 VAL A C 1
ATOM 1813 O O . VAL A 1 228 ? 3.632 -15.250 -4.196 1.00 6.66 634 VAL A O 1
ATOM 1817 N N . ASN A 1 229 ? 4.393 -13.254 -4.899 1.00 6.16 635 ASN A N 1
ATOM 1818 C CA . ASN A 1 229 ? 3.388 -13.105 -5.934 1.00 6.09 635 ASN A CA 1
ATOM 1819 C C . ASN A 1 229 ? 3.969 -13.526 -7.276 1.00 6.17 635 ASN A C 1
ATOM 1820 O O . ASN A 1 229 ? 5.183 -13.726 -7.408 1.00 5.93 635 ASN A O 1
ATOM 1825 N N . ASP A 1 230 ? 3.113 -13.661 -8.285 1.00 6.35 636 ASP A N 1
ATOM 1826 C CA . ASP A 1 230 ? 3.582 -14.095 -9.598 1.00 7.14 636 ASP A CA 1
ATOM 1827 C C . ASP A 1 230 ? 4.615 -13.143 -10.188 1.00 7.31 636 ASP A C 1
ATOM 1828 O O . ASP A 1 230 ? 5.473 -13.560 -10.971 1.00 8.11 636 ASP A O 1
ATOM 1833 N N . ASP A 1 231 ? 4.531 -11.877 -9.805 1.00 7.21 637 ASP A N 1
ATOM 1834 C CA . ASP A 1 231 ? 5.471 -10.859 -10.272 1.00 7.85 637 ASP A CA 1
ATOM 1835 C C . ASP A 1 231 ? 6.749 -10.766 -9.441 1.00 8.15 637 ASP A C 1
ATOM 1836 O O . ASP A 1 231 ? 7.586 -9.899 -9.683 1.00 8.53 637 ASP A O 1
ATOM 1841 N N . LYS A 1 232 ? 6.872 -11.670 -8.471 1.00 8.79 638 LYS A N 1
ATOM 1842 C CA . LYS A 1 232 ? 8.057 -11.807 -7.606 1.00 9.35 638 LYS A CA 1
ATOM 1843 C C . LYS A 1 232 ? 8.137 -10.791 -6.479 1.00 8.39 638 LYS A C 1
ATOM 1844 O O . LYS A 1 232 ? 9.071 -10.852 -5.676 1.00 8.06 638 LYS A O 1
ATOM 1850 N N . SER A 1 233 ? 7.172 -9.871 -6.392 1.00 7.53 639 SER A N 1
ATOM 1851 C CA . SER A 1 233 ? 7.050 -9.065 -5.178 1.00 7.32 639 SER A CA 1
ATOM 1852 C C . SER A 1 233 ? 6.532 -9.966 -4.054 1.00 7.01 639 SER A C 1
ATOM 1853 O O . SER A 1 233 ? 6.032 -11.074 -4.315 1.00 7.02 639 SER A O 1
ATOM 1856 N N . VAL A 1 234 ? 6.665 -9.523 -2.805 1.00 6.10 640 VAL A N 1
ATOM 1857 C CA . VAL A 1 234 ? 6.282 -10.393 -1.682 1.00 6.57 640 VAL A CA 1
ATOM 1858 C C . VAL A 1 234 ? 5.329 -9.654 -0.759 1.00 6.32 640 VAL A C 1
ATOM 1859 O O . VAL A 1 234 ? 5.675 -8.588 -0.227 1.00 5.94 640 VAL A O 1
ATOM 1863 N N . PHE A 1 235 ? 4.129 -10.222 -0.595 1.00 6.15 641 PHE A N 1
ATOM 1864 C CA . PHE A 1 235 ? 3.181 -9.759 0.397 1.00 6.21 641 PHE A CA 1
ATOM 1865 C C . PHE A 1 235 ? 3.525 -10.452 1.717 1.00 6.08 641 PHE A C 1
ATOM 1866 O O . PHE A 1 235 ? 3.223 -11.633 1.909 1.00 6.04 641 PHE A O 1
ATOM 1874 N N . THR A 1 236 ? 4.169 -9.711 2.620 1.00 5.85 642 THR A N 1
ATOM 1875 C CA . THR A 1 236 ? 4.787 -10.316 3.792 1.00 6.88 642 THR A CA 1
ATOM 1876 C C . THR A 1 236 ? 3.796 -10.508 4.934 1.00 6.31 642 THR A C 1
ATOM 1877 O O . THR A 1 236 ? 2.677 -10.000 4.892 1.00 6.41 642 THR A O 1
ATOM 1881 N N . LEU A 1 237 ? 4.215 -11.236 5.967 1.00 6.44 643 LEU A N 1
ATOM 1882 C CA . LEU A 1 237 ? 3.369 -11.373 7.155 1.00 6.87 643 LEU A CA 1
ATOM 1883 C C . LEU A 1 237 ? 3.103 -10.017 7.817 1.00 7.42 643 LEU A C 1
ATOM 1884 O O . LEU A 1 237 ? 2.031 -9.800 8.379 1.00 7.34 643 LEU A O 1
ATOM 1889 N N . GLU A 1 238 ? 4.081 -9.110 7.731 1.00 7.86 644 GLU A N 1
ATOM 1890 C CA . GLU A 1 238 ? 3.919 -7.738 8.226 1.00 8.70 644 GLU A CA 1
ATOM 1891 C C . GLU A 1 238 ? 2.851 -6.999 7.409 1.00 7.31 644 GLU A C 1
ATOM 1892 O O . GLU A 1 238 ? 2.025 -6.266 7.976 1.00 7.86 644 GLU A O 1
ATOM 1898 N N . ASP A 1 239 ? 2.881 -7.182 6.089 1.00 6.74 645 ASP A N 1
ATOM 1899 C CA . ASP A 1 239 ? 1.834 -6.635 5.209 1.00 6.25 645 ASP A CA 1
ATOM 1900 C C . ASP A 1 239 ? 0.467 -7.173 5.617 1.00 5.93 645 ASP A C 1
ATOM 1901 O O . ASP A 1 239 ? -0.522 -6.426 5.690 1.00 5.73 645 ASP A O 1
ATOM 1906 N N . ALA A 1 240 ? 0.410 -8.476 5.896 1.00 5.47 646 ALA A N 1
ATOM 1907 C CA . ALA A 1 240 ? -0.843 -9.105 6.309 1.00 5.59 646 ALA A CA 1
ATOM 1908 C C . ALA A 1 240 ? -1.383 -8.448 7.573 1.00 5.95 646 ALA A C 1
ATOM 1909 O O . ALA A 1 240 ? -2.576 -8.141 7.658 1.00 5.47 646 ALA A O 1
ATOM 1911 N N . GLN A 1 241 ? -0.514 -8.238 8.560 1.00 6.63 647 GLN A N 1
ATOM 1912 C CA . GLN A 1 241 ? -0.947 -7.642 9.820 1.00 7.54 647 GLN A CA 1
ATOM 1913 C C . GLN A 1 241 ? -1.422 -6.194 9.626 1.00 7.55 647 GLN A C 1
ATOM 1914 O O . GLN A 1 241 ? -2.468 -5.789 10.163 1.00 7.55 647 GLN A O 1
ATOM 1920 N N . GLN A 1 242 ? -0.650 -5.417 8.863 1.00 7.73 648 GLN A N 1
ATOM 1921 C CA . GLN A 1 242 ? -1.035 -4.033 8.572 1.00 8.25 648 GLN A CA 1
ATOM 1922 C C . GLN A 1 242 ? -2.392 -3.959 7.856 1.00 7.33 648 GLN A C 1
ATOM 1923 O O . GLN A 1 242 ? -3.226 -3.102 8.177 1.00 6.61 648 GLN A O 1
ATOM 1929 N N . LEU A 1 243 ? -2.611 -4.851 6.888 1.00 6.36 649 LEU A N 1
ATOM 1930 C CA . LEU A 1 243 ? -3.869 -4.843 6.125 1.00 6.01 649 LEU A CA 1
ATOM 1931 C C . LEU A 1 243 ? -5.055 -5.245 7.000 1.00 6.18 649 LEU A C 1
ATOM 1932 O O . LEU A 1 243 ? -6.119 -4.632 6.921 1.00 6.14 649 LEU A O 1
ATOM 1937 N N . VAL A 1 244 ? -4.869 -6.283 7.815 1.00 5.99 650 VAL A N 1
ATOM 1938 C CA . VAL A 1 244 ? -5.892 -6.701 8.770 1.00 6.11 650 VAL A CA 1
ATOM 1939 C C . VAL A 1 244 ? -6.256 -5.544 9.691 1.00 6.25 650 VAL A C 1
ATOM 1940 O O . VAL A 1 244 ? -7.434 -5.273 9.913 1.00 5.98 650 VAL A O 1
ATOM 1944 N N . ASP A 1 245 ? -5.254 -4.838 10.210 1.00 6.58 651 ASP A N 1
ATOM 1945 C CA . ASP A 1 245 ? -5.556 -3.738 11.119 1.00 7.29 651 ASP A CA 1
ATOM 1946 C C . ASP A 1 245 ? -6.307 -2.620 10.411 1.00 6.85 651 ASP A C 1
ATOM 1947 O O . ASP A 1 245 ? -7.241 -2.042 10.975 1.00 7.15 651 ASP A O 1
ATOM 1952 N N . TRP A 1 246 ? -5.907 -2.317 9.175 1.00 6.40 652 TRP A N 1
ATOM 1953 C CA . TRP A 1 246 ? -6.621 -1.324 8.373 1.00 6.59 652 TRP A CA 1
ATOM 1954 C C . TRP A 1 246 ? -8.071 -1.770 8.129 1.00 6.38 652 TRP A C 1
ATOM 1955 O O . TRP A 1 246 ? -9.013 -0.960 8.235 1.00 6.28 652 TRP A O 1
ATOM 1966 N N . ALA A 1 247 ? -8.246 -3.050 7.788 1.00 5.71 653 ALA A N 1
ATOM 1967 C CA . ALA A 1 247 ? -9.560 -3.604 7.474 1.00 5.64 653 ALA A CA 1
ATOM 1968 C C . ALA A 1 247 ? -10.497 -3.574 8.688 1.00 5.93 653 ALA A C 1
ATOM 1969 O O . ALA A 1 247 ? -11.683 -3.285 8.550 1.00 5.73 653 ALA A O 1
ATOM 1971 N N . ILE A 1 248 ? -9.949 -3.850 9.870 1.00 6.21 654 ILE A N 1
ATOM 1972 C CA . ILE A 1 248 ? -10.731 -3.780 11.117 1.00 6.61 654 ILE A CA 1
ATOM 1973 C C . ILE A 1 248 ? -11.154 -2.330 11.359 1.00 7.28 654 ILE A C 1
ATOM 1974 O O . ILE A 1 248 ? -12.316 -2.040 11.663 1.00 7.44 654 ILE A O 1
ATOM 1979 N N . GLN A 1 249 ? -10.206 -1.418 11.197 1.00 7.91 655 GLN A N 1
ATOM 1980 C CA . GLN A 1 249 ? -10.473 -0.006 11.458 1.00 9.01 655 GLN A CA 1
ATOM 1981 C C . GLN A 1 249 ? -11.580 0.524 10.546 1.00 8.50 655 GLN A C 1
ATOM 1982 O O . GLN A 1 249 ? -12.419 1.318 10.981 1.00 8.68 655 GLN A O 1
ATOM 1988 N N . HIS A 1 250 ? -11.588 0.081 9.288 1.00 7.73 656 HIS A N 1
ATOM 1989 C CA . HIS A 1 250 ? -12.558 0.570 8.309 1.00 7.60 656 HIS A CA 1
ATOM 1990 C C . HIS A 1 250 ? -13.848 -0.241 8.239 1.00 6.72 656 HIS A C 1
ATOM 1991 O O . HIS A 1 250 ? -14.767 0.106 7.474 1.00 7.30 656 HIS A O 1
ATOM 1998 N N . LYS A 1 251 ? -13.928 -1.288 9.069 1.00 5.92 657 LYS A N 1
ATOM 1999 C CA . LYS A 1 251 ? -15.106 -2.163 9.167 1.00 5.92 657 LYS A CA 1
ATOM 2000 C C . LYS A 1 251 ? -15.540 -2.662 7.789 1.00 6.13 657 LYS A C 1
ATOM 2001 O O . LYS A 1 251 ? -16.733 -2.660 7.460 1.00 5.84 657 LYS A O 1
ATOM 2007 N N . ILE A 1 252 ? -14.573 -3.073 6.970 1.00 5.79 658 ILE A N 1
ATOM 2008 C CA . ILE A 1 252 ? -14.913 -3.603 5.648 1.00 5.69 658 ILE A CA 1
ATOM 2009 C C . ILE A 1 252 ? -15.583 -4.969 5.765 1.00 5.52 658 ILE A C 1
ATOM 2010 O O . ILE A 1 252 ? -15.510 -5.608 6.817 1.00 5.65 658 ILE A O 1
ATOM 2015 N N . GLY A 1 253 ? -16.259 -5.380 4.695 1.00 5.21 659 GLY A N 1
ATOM 2016 C CA . GLY A 1 253 ? -17.067 -6.593 4.712 1.00 4.81 659 GLY A CA 1
ATOM 2017 C C . GLY A 1 253 ? -16.274 -7.875 4.897 1.00 5.44 659 GLY A C 1
ATOM 2018 O O . GLY A 1 253 ? -16.711 -8.779 5.614 1.00 5.99 659 GLY A O 1
ATOM 2019 N N . SER A 1 254 ? -15.115 -7.974 4.248 1.00 4.92 660 SER A N 1
ATOM 2020 C CA . SER A 1 254 ? -14.424 -9.261 4.219 1.00 4.45 660 SER A CA 1
ATOM 2021 C C . SER A 1 254 ? -12.972 -9.170 3.825 1.00 4.12 660 SER A C 1
ATOM 2022 O O . SER A 1 254 ? -12.526 -8.159 3.279 1.00 3.47 660 SER A O 1
ATOM 2025 N N . LEU A 1 255 ? -12.239 -10.237 4.154 1.00 3.53 661 LEU A N 1
ATOM 2026 C CA . LEU A 1 255 ? -10.918 -10.494 3.602 1.00 3.69 661 LEU A CA 1
ATOM 2027 C C . LEU A 1 255 ? -10.881 -11.916 3.053 1.00 3.92 661 LEU A C 1
ATOM 2028 O O . LEU A 1 255 ? -11.650 -12.780 3.464 1.00 3.89 661 LEU A O 1
ATOM 2033 N N . ALA A 1 256 ? -9.969 -12.160 2.127 1.00 4.03 662 ALA A N 1
ATOM 2034 C CA . ALA A 1 256 ? -9.674 -13.514 1.687 1.00 3.76 662 ALA A CA 1
ATOM 2035 C C . ALA A 1 256 ? -8.229 -13.450 1.237 1.00 4.08 662 ALA A C 1
ATOM 2036 O O . ALA A 1 256 ? -7.635 -12.372 1.227 1.00 4.18 662 ALA A O 1
ATOM 2038 N N . PHE A 1 257 ? -7.649 -14.596 0.900 1.00 4.18 663 PHE A N 1
ATOM 2039 C CA . PHE A 1 257 ? -6.351 -14.590 0.246 1.00 3.98 663 PHE A CA 1
ATOM 2040 C C . PHE A 1 257 ? -6.154 -15.777 -0.668 1.00 4.40 663 PHE A C 1
ATOM 2041 O O . PHE A 1 257 ? -6.883 -16.757 -0.577 1.00 3.99 663 PHE A O 1
ATOM 2049 N N . TRP A 1 258 ? -5.190 -15.657 -1.572 1.00 5.14 664 TRP A N 1
ATOM 2050 C CA . TRP A 1 258 ? -4.767 -16.774 -2.397 1.00 5.10 664 TRP A CA 1
ATOM 2051 C C . TRP A 1 258 ? -3.439 -17.285 -1.831 1.00 5.61 664 TRP A C 1
ATOM 2052 O O . TRP A 1 258 ? -2.414 -16.605 -1.966 1.00 5.50 664 TRP A O 1
ATOM 2063 N N . SER A 1 259 ? -3.414 -18.458 -1.193 1.00 5.14 665 SER A N 1
ATOM 2064 C CA . SER A 1 259 ? -4.521 -19.399 -1.016 1.00 5.25 665 SER A CA 1
ATOM 2065 C C . SER A 1 259 ? -4.198 -20.238 0.223 1.00 5.01 665 SER A C 1
ATOM 2066 O O . SER A 1 259 ? -3.084 -20.180 0.758 1.00 4.62 665 SER A O 1
ATOM 2069 N N . VAL A 1 260 ? -5.161 -21.039 0.662 1.00 4.21 666 VAL A N 1
ATOM 2070 C CA . VAL A 1 260 ? -4.975 -21.889 1.845 1.00 4.56 666 VAL A CA 1
ATOM 2071 C C . VAL A 1 260 ? -3.786 -22.844 1.690 1.00 4.90 666 VAL A C 1
ATOM 2072 O O . VAL A 1 260 ? -2.964 -22.948 2.587 1.00 5.09 666 VAL A O 1
ATOM 2076 N N . ASP A 1 261 ? -3.683 -23.525 0.552 1.00 5.10 667 ASP A N 1
ATOM 2077 C CA . ASP A 1 261 ? -2.610 -24.513 0.403 1.00 5.54 667 ASP A CA 1
ATOM 2078 C C . ASP A 1 261 ? -1.244 -23.893 0.175 1.00 5.52 667 ASP A C 1
ATOM 2079 O O . ASP A 1 261 ? -0.229 -24.599 0.216 1.00 5.96 667 ASP A O 1
ATOM 2084 N N . ARG A 1 262 ? -1.214 -22.580 -0.039 1.00 4.56 668 ARG A N 1
ATOM 2085 C CA . ARG A 1 262 ? 0.056 -21.873 -0.115 1.00 5.33 668 ARG A CA 1
ATOM 2086 C C . ARG A 1 262 ? 0.562 -21.378 1.245 1.00 5.16 668 ARG A C 1
ATOM 2087 O O . ARG A 1 262 ? 1.662 -20.835 1.330 1.00 5.20 668 ARG A O 1
ATOM 2095 N N . ASP A 1 263 ? -0.210 -21.574 2.316 1.00 4.76 669 ASP A N 1
ATOM 2096 C CA . ASP A 1 263 ? 0.203 -21.048 3.622 1.00 4.77 669 ASP A CA 1
ATOM 2097 C C . ASP A 1 263 ? 1.207 -21.962 4.345 1.00 5.14 669 ASP A C 1
ATOM 2098 O O . ASP A 1 263 ? 0.965 -22.437 5.449 1.00 5.33 669 ASP A O 1
ATOM 2103 N N . HIS A 1 264 ? 2.338 -22.196 3.684 1.00 5.41 670 HIS A N 1
ATOM 2104 C CA . HIS A 1 264 ? 3.417 -23.053 4.182 1.00 5.91 670 HIS A CA 1
ATOM 2105 C C . HIS A 1 264 ? 4.709 -22.394 3.748 1.00 6.10 670 HIS A C 1
ATOM 2106 O O . HIS A 1 264 ? 4.745 -21.787 2.690 1.00 5.67 670 HIS A O 1
ATOM 2113 N N . PRO A 1 265 ? 5.770 -22.531 4.550 1.00 6.05 671 PRO A N 1
ATOM 2114 C CA . PRO A 1 265 ? 7.048 -22.006 4.075 1.00 5.84 671 PRO A CA 1
ATOM 2115 C C . PRO A 1 265 ? 7.542 -22.799 2.868 1.00 5.81 671 PRO A C 1
ATOM 2116 O O . PRO A 1 265 ? 7.172 -23.966 2.684 1.00 6.23 671 PRO A O 1
ATOM 2120 N N . GLY A 1 266 ? 8.356 -22.154 2.050 1.00 6.34 672 GLY A N 1
ATOM 2121 C CA . GLY A 1 266 ? 8.938 -22.805 0.889 1.00 7.04 672 GLY A CA 1
ATOM 2122 C C . GLY A 1 266 ? 10.219 -22.120 0.473 1.00 7.57 672 GLY A C 1
ATOM 2123 O O . GLY A 1 266 ? 10.540 -21.033 0.974 1.00 7.80 672 GLY A O 1
ATOM 2124 N N . PRO A 1 267 ? 10.948 -22.731 -0.476 1.00 8.16 673 PRO A N 1
ATOM 2125 C CA . PRO A 1 267 ? 12.175 -22.111 -0.980 1.00 8.38 673 PRO A CA 1
ATOM 2126 C C . PRO A 1 267 ? 11.930 -20.662 -1.385 1.00 8.67 673 PRO A C 1
ATOM 2127 O O . PRO A 1 267 ? 10.925 -20.353 -2.036 1.00 8.81 673 PRO A O 1
ATOM 2131 N N . THR A 1 268 ? 12.844 -19.790 -0.983 1.00 8.53 674 THR A N 1
ATOM 2132 C CA . THR A 1 268 ? 12.670 -18.352 -1.126 1.00 8.52 674 THR A CA 1
ATOM 2133 C C . THR A 1 268 ? 12.358 -17.938 -2.553 1.00 8.62 674 THR A C 1
ATOM 2134 O O . THR A 1 268 ? 13.074 -18.298 -3.482 1.00 8.88 674 THR A O 1
ATOM 2138 N N . GLY A 1 269 ? 11.261 -17.200 -2.705 1.00 8.77 675 GLY A N 1
ATOM 2139 C CA . GLY A 1 269 ? 10.874 -16.602 -3.987 1.00 8.84 675 GLY A CA 1
ATOM 2140 C C . GLY A 1 269 ? 10.298 -17.523 -5.051 1.00 8.69 675 GLY A C 1
ATOM 2141 O O . GLY A 1 269 ? 10.039 -17.087 -6.172 1.00 8.33 675 GLY A O 1
ATOM 2142 N N . GLU A 1 270 ? 10.097 -18.793 -4.714 1.00 8.68 676 GLU A N 1
ATOM 2143 C CA . GLU A 1 270 ? 9.542 -19.756 -5.656 1.00 8.72 676 GLU A CA 1
ATOM 2144 C C . GLU A 1 270 ? 8.019 -19.682 -5.637 1.00 7.97 676 GLU A C 1
ATOM 2145 O O . GLU A 1 270 ? 7.414 -19.717 -4.571 1.00 8.07 676 GLU A O 1
ATOM 2151 N N . VAL A 1 271 ? 7.428 -19.574 -6.821 1.00 7.09 677 VAL A N 1
ATOM 2152 C CA . VAL A 1 271 ? 5.965 -19.507 -6.979 1.00 7.05 677 VAL A CA 1
ATOM 2153 C C . VAL A 1 271 ? 5.418 -20.923 -7.131 1.00 6.76 677 VAL A C 1
ATOM 2154 O O . VAL A 1 271 ? 5.865 -21.685 -7.996 1.00 6.88 677 VAL A O 1
ATOM 2158 N N . SER A 1 272 ? 4.442 -21.264 -6.290 1.00 6.12 678 SER A N 1
ATOM 2159 C CA . SER A 1 272 ? 3.912 -22.619 -6.201 1.00 6.36 678 SER A CA 1
ATOM 2160 C C . SER A 1 272 ? 2.477 -22.563 -5.671 1.00 6.16 678 SER A C 1
ATOM 2161 O O . SER A 1 272 ? 2.153 -21.681 -4.876 1.00 6.15 678 SER A O 1
ATOM 2164 N N . PRO A 1 273 ? 1.632 -23.542 -6.058 1.00 6.98 679 PRO A N 1
ATOM 2165 C CA . PRO A 1 273 ? 0.319 -23.656 -5.399 1.00 7.23 679 PRO A CA 1
ATOM 2166 C C . PRO A 1 273 ? 0.364 -24.322 -4.022 1.00 6.97 679 PRO A C 1
ATOM 2167 O O . PRO A 1 273 ? -0.664 -24.396 -3.335 1.00 6.87 679 PRO A O 1
ATOM 2171 N N . LEU A 1 274 ? 1.549 -24.774 -3.608 1.00 6.42 680 LEU A N 1
ATOM 2172 C CA . LEU A 1 274 ? 1.691 -25.625 -2.429 1.00 6.15 680 LEU A CA 1
ATOM 2173 C C . LEU A 1 274 ? 2.446 -24.980 -1.282 1.00 6.10 680 LEU A C 1
ATOM 2174 O O . LEU A 1 274 ? 2.557 -25.567 -0.198 1.00 5.50 680 LEU A O 1
ATOM 2179 N N . HIS A 1 275 ? 2.984 -23.791 -1.537 1.00 5.97 681 HIS A N 1
ATOM 2180 C CA . HIS A 1 275 ? 3.701 -23.022 -0.525 1.00 6.12 681 HIS A CA 1
ATOM 2181 C C . HIS A 1 275 ? 3.799 -21.577 -0.991 1.00 5.81 681 HIS A C 1
ATOM 2182 O O . HIS A 1 275 ? 3.413 -21.273 -2.123 1.00 6.32 681 HIS A O 1
ATOM 2189 N N . ARG A 1 276 ? 4.310 -20.674 -0.146 1.00 5.49 682 ARG A N 1
ATOM 2190 C CA . ARG A 1 276 ? 4.254 -19.252 -0.499 1.00 5.30 682 ARG A CA 1
ATOM 2191 C C . ARG A 1 276 ? 5.638 -18.622 -0.696 1.00 5.50 682 ARG A C 1
ATOM 2192 O O . ARG A 1 276 ? 5.763 -17.399 -0.784 1.00 5.04 682 ARG A O 1
ATOM 2200 N N . GLY A 1 277 ? 6.685 -19.439 -0.707 1.00 5.67 683 GLY A N 1
ATOM 2201 C CA . GLY A 1 277 ? 8.024 -18.919 -1.013 1.00 5.89 683 GLY A CA 1
ATOM 2202 C C . GLY A 1 277 ? 8.585 -17.942 0.018 1.00 6.20 683 GLY A C 1
ATOM 2203 O O . GLY A 1 277 ? 9.454 -17.127 -0.310 1.00 6.92 683 GLY A O 1
ATOM 2204 N N . THR A 1 278 ? 8.085 -18.020 1.253 1.00 6.19 684 THR A N 1
ATOM 2205 C CA . THR A 1 278 ? 8.649 -17.281 2.393 1.00 6.41 684 THR A CA 1
ATOM 2206 C C . THR A 1 278 ? 8.920 -18.261 3.516 1.00 6.70 684 THR A C 1
ATOM 2207 O O . THR A 1 278 ? 8.593 -19.437 3.392 1.00 6.56 684 THR A O 1
ATOM 2211 N N . ASN A 1 279 ? 9.508 -17.788 4.615 1.00 7.19 685 ASN A N 1
ATOM 2212 C CA . ASN A 1 279 ? 9.880 -18.700 5.698 1.00 7.72 685 ASN A CA 1
ATOM 2213 C C . ASN A 1 279 ? 8.914 -18.736 6.872 1.00 7.71 685 ASN A C 1
ATOM 2214 O O . ASN A 1 279 ? 9.203 -19.365 7.897 1.00 7.77 685 ASN A O 1
ATOM 2219 N N . ASP A 1 280 ? 7.771 -18.063 6.743 1.00 7.50 686 ASP A N 1
ATOM 2220 C CA . ASP A 1 280 ? 6.820 -18.026 7.857 1.00 7.50 686 ASP A CA 1
ATOM 2221 C C . ASP A 1 280 ? 6.264 -19.421 8.111 1.00 7.22 686 ASP A C 1
ATOM 2222 O O . ASP A 1 280 ? 6.015 -20.171 7.170 1.00 6.73 686 ASP A O 1
ATOM 2227 N N . PRO A 1 281 ? 6.060 -19.775 9.395 1.00 8.08 687 PRO A N 1
ATOM 2228 C CA . PRO A 1 281 ? 5.617 -21.139 9.693 1.00 8.22 687 PRO A CA 1
ATOM 2229 C C . PRO A 1 281 ? 4.258 -21.487 9.094 1.00 7.86 687 PRO A C 1
ATOM 2230 O O . PRO A 1 281 ? 3.508 -20.587 8.683 1.00 8.07 687 PRO A O 1
ATOM 2234 N N . ASP A 1 282 ? 3.951 -22.786 9.036 1.00 7.33 688 ASP A N 1
ATOM 2235 C CA . ASP A 1 282 ? 2.651 -23.244 8.535 1.00 7.92 688 ASP A CA 1
ATOM 2236 C C . ASP A 1 282 ? 1.516 -22.443 9.167 1.00 7.21 688 ASP A C 1
ATOM 2237 O O . ASP A 1 282 ? 1.488 -22.246 10.399 1.00 7.35 688 ASP A O 1
ATOM 2242 N N . TRP A 1 283 ? 0.589 -21.999 8.317 1.00 6.19 689 TRP A N 1
ATOM 2243 C CA . TRP A 1 283 ? -0.658 -21.349 8.736 1.00 6.25 689 TRP A CA 1
ATOM 2244 C C . TRP A 1 283 ? -0.494 -19.953 9.336 1.00 6.40 689 TRP A C 1
ATOM 2245 O O . TRP A 1 283 ? -1.454 -19.396 9.867 1.00 6.34 689 TRP A O 1
ATOM 2256 N N . ALA A 1 284 ? 0.705 -19.379 9.236 1.00 5.79 690 ALA A N 1
ATOM 2257 C CA . ALA A 1 284 ? 0.962 -18.069 9.835 1.00 6.09 690 ALA A CA 1
ATOM 2258 C C . ALA A 1 284 ? 0.043 -16.972 9.270 1.00 5.73 690 ALA A C 1
ATOM 2259 O O . ALA A 1 284 ? -0.473 -16.134 10.031 1.00 6.13 690 ALA A O 1
ATOM 2261 N N . PHE A 1 285 ? -0.145 -16.957 7.950 1.00 5.43 691 PHE A N 1
ATOM 2262 C CA . PHE A 1 285 ? -0.981 -15.915 7.336 1.00 5.22 691 PHE A CA 1
ATOM 2263 C C . PHE A 1 285 ? -2.446 -16.099 7.713 1.00 4.89 691 PHE A C 1
ATOM 2264 O O . PHE A 1 285 ? -3.143 -15.128 8.033 1.00 4.65 691 PHE A O 1
ATOM 2272 N N . SER A 1 286 ? -2.895 -17.352 7.686 1.00 4.96 692 SER A N 1
ATOM 2273 C CA . SER A 1 286 ? -4.250 -17.691 8.126 1.00 5.03 692 SER A CA 1
ATOM 2274 C C . SER A 1 286 ? -4.560 -17.113 9.504 1.00 5.71 692 SER A C 1
ATOM 2275 O O . SER A 1 286 ? -5.614 -16.506 9.708 1.00 5.48 692 SER A O 1
ATOM 2278 N N . HIS A 1 287 ? -3.644 -17.321 10.451 1.00 5.99 693 HIS A N 1
ATOM 2279 C CA . HIS A 1 287 ? -3.884 -16.902 11.834 1.00 6.32 693 HIS A CA 1
ATOM 2280 C C . HIS A 1 287 ? -3.943 -15.379 11.976 1.00 6.10 693 HIS A C 1
ATOM 2281 O O . HIS A 1 287 ? -4.761 -14.854 12.731 1.00 5.80 693 HIS A O 1
ATOM 2288 N N . VAL A 1 288 ? -3.133 -14.676 11.187 1.00 5.82 694 VAL A N 1
ATOM 2289 C CA . VAL A 1 288 ? -3.194 -13.221 11.162 1.00 5.48 694 VAL A CA 1
ATOM 2290 C C . VAL A 1 288 ? -4.534 -12.735 10.598 1.00 5.62 694 VAL A C 1
ATOM 2291 O O . VAL A 1 288 ? -5.175 -11.877 11.192 1.00 5.50 694 VAL A O 1
ATOM 2295 N N . PHE A 1 289 ? -4.950 -13.293 9.460 1.00 4.92 695 PHE A N 1
ATOM 2296 C CA . PHE A 1 289 ? -6.225 -12.887 8.864 1.00 5.02 695 PHE A CA 1
ATOM 2297 C C . PHE A 1 289 ? -7.417 -13.242 9.772 1.00 5.26 695 PHE A C 1
ATOM 2298 O O . PHE A 1 289 ? -8.409 -12.532 9.778 1.00 4.47 695 PHE A O 1
ATOM 2306 N N . VAL A 1 290 ? -7.334 -14.346 10.519 1.00 5.30 696 VAL A N 1
ATOM 2307 C CA . VAL A 1 290 ? -8.440 -14.700 11.431 1.00 5.92 696 VAL A CA 1
ATOM 2308 C C . VAL A 1 290 ? -8.710 -13.573 12.453 1.00 5.95 696 VAL A C 1
ATOM 2309 O O . VAL A 1 290 ? -9.852 -13.383 12.887 1.00 5.12 696 VAL A O 1
ATOM 2313 N N . LYS A 1 291 ? -7.672 -12.805 12.800 1.00 5.90 697 LYS A N 1
ATOM 2314 C CA . LYS A 1 291 ? -7.814 -11.673 13.730 1.00 6.20 697 LYS A CA 1
ATOM 2315 C C . LYS A 1 291 ? -8.840 -10.649 13.250 1.00 5.73 697 LYS A C 1
ATOM 2316 O O . LYS A 1 291 ? -9.494 -9.990 14.070 1.00 5.66 697 LYS A O 1
ATOM 2322 N N . PHE A 1 292 ? -8.975 -10.512 11.928 1.00 5.14 698 PHE A N 1
ATOM 2323 C CA . PHE A 1 292 ? -10.010 -9.652 11.342 1.00 4.98 698 PHE A CA 1
ATOM 2324 C C . PHE A 1 292 ? -11.402 -10.084 11.811 1.00 5.44 698 PHE A C 1
ATOM 2325 O O . PHE A 1 292 ? -12.181 -9.244 12.275 1.00 5.32 698 PHE A O 1
ATOM 2333 N N . MET A 1 293 ? -11.704 -11.387 11.735 1.00 5.11 699 MET A N 1
ATOM 2334 C CA . MET A 1 293 ? -12.997 -11.878 12.242 1.00 5.50 699 MET A CA 1
ATOM 2335 C C . MET A 1 293 ? -13.099 -11.802 13.758 1.00 5.43 699 MET A C 1
ATOM 2336 O O . MET A 1 293 ? -14.171 -11.513 14.291 1.00 5.80 699 MET A O 1
ATOM 2341 N N . GLU A 1 294 ? -12.002 -12.094 14.451 1.00 5.68 700 GLU A N 1
ATOM 2342 C CA . GLU A 1 294 ? -12.015 -12.095 15.924 1.00 6.51 700 GLU A CA 1
ATOM 2343 C C . GLU A 1 294 ? -12.369 -10.729 16.516 1.00 7.14 700 GLU A C 1
ATOM 2344 O O . GLU A 1 294 ? -13.024 -10.654 17.552 1.00 7.14 700 GLU A O 1
ATOM 2350 N N . ALA A 1 295 ? -11.952 -9.658 15.843 1.00 7.33 701 ALA A N 1
ATOM 2351 C CA . ALA A 1 295 ? -12.271 -8.297 16.290 1.00 7.38 701 ALA A CA 1
ATOM 2352 C C . ALA A 1 295 ? -13.783 -8.081 16.362 1.00 7.85 701 ALA A C 1
ATOM 2353 O O . ALA A 1 295 ? -14.270 -7.283 17.174 1.00 7.63 701 ALA A O 1
ATOM 2355 N N . PHE A 1 296 ? -14.512 -8.809 15.513 1.00 7.14 702 PHE A N 1
ATOM 2356 C CA . PHE A 1 296 ? -15.954 -8.641 15.373 1.00 6.94 702 PHE A CA 1
ATOM 2357 C C . PHE A 1 296 ? -16.746 -9.855 15.875 1.00 6.55 702 PHE A C 1
ATOM 2358 O O . PHE A 1 296 ? -17.825 -10.148 15.355 1.00 6.68 702 PHE A O 1
ATOM 2366 N N . GLY A 1 297 ? -16.204 -10.551 16.874 1.00 6.38 703 GLY A N 1
ATOM 2367 C CA . GLY A 1 297 ? -16.974 -11.550 17.629 1.00 6.41 703 GLY A CA 1
ATOM 2368 C C . GLY A 1 297 ? -16.702 -13.013 17.359 1.00 6.60 703 GLY A C 1
ATOM 2369 O O . GLY A 1 297 ? -17.168 -13.885 18.104 1.00 6.60 703 GLY A O 1
ATOM 2370 N N . TYR A 1 298 ? -15.960 -13.304 16.295 1.00 6.28 704 TYR A N 1
ATOM 2371 C CA . TYR A 1 298 ? -15.688 -14.694 15.924 1.00 6.82 704 TYR A CA 1
ATOM 2372 C C . TYR A 1 298 ? -14.787 -15.414 16.918 1.00 7.53 704 TYR A C 1
ATOM 2373 O O . TYR A 1 298 ? -13.800 -14.851 17.413 1.00 8.85 704 TYR A O 1
ATOM 2382 N N . THR A 1 299 ? -15.148 -16.660 17.198 1.00 8.43 705 THR A N 1
ATOM 2383 C CA . THR A 1 299 ? -14.366 -17.544 18.046 1.00 10.25 705 THR A CA 1
ATOM 2384 C C . THR A 1 299 ? -14.471 -18.981 17.536 1.00 10.94 705 THR A C 1
ATOM 2385 O O . THR A 1 299 ? -15.553 -19.455 17.204 1.00 11.24 705 THR A O 1
ATOM 2389 N N . PHE A 1 300 ? -13.348 -19.680 17.476 1.00 12.17 706 PHE A N 1
ATOM 2390 C CA . PHE A 1 300 ? -13.387 -21.067 17.040 1.00 13.93 706 PHE A CA 1
ATOM 2391 C C . PHE A 1 300 ? -12.394 -21.906 17.837 1.00 15.33 706 PHE A C 1
ATOM 2392 O O . PHE A 1 300 ? -11.227 -21.540 17.911 1.00 17.48 706 PHE A O 1
ATOM 2400 N N . GLY B 1 1 ? 1.108 -52.960 -35.247 1.00 33.80 407 GLY B N 1
ATOM 2401 C CA . GLY B 1 1 ? 0.169 -54.123 -35.291 1.00 32.86 407 GLY B CA 1
ATOM 2402 C C . GLY B 1 1 ? -1.101 -53.903 -36.107 1.00 32.38 407 GLY B C 1
ATOM 2403 O O . GLY B 1 1 ? -1.150 -53.010 -36.963 1.00 32.59 407 GLY B O 1
ATOM 2404 N N . PRO B 1 2 ? -2.127 -54.753 -35.875 1.00 31.30 408 PRO B N 1
ATOM 2405 C CA . PRO B 1 2 ? -3.482 -54.508 -36.352 1.00 30.23 408 PRO B CA 1
ATOM 2406 C C . PRO B 1 2 ? -4.215 -53.586 -35.379 1.00 29.03 408 PRO B C 1
ATOM 2407 O O . PRO B 1 2 ? -5.274 -53.033 -35.708 1.00 30.12 408 PRO B O 1
ATOM 2411 N N . ASN B 1 3 ? -3.650 -53.437 -34.184 1.00 26.57 409 ASN B N 1
ATOM 2412 C CA . ASN B 1 3 ? -4.255 -52.672 -33.107 1.00 23.51 409 ASN B CA 1
ATOM 2413 C C . ASN B 1 3 ? -3.310 -51.583 -32.587 1.00 21.11 409 ASN B C 1
ATOM 2414 O O . ASN B 1 3 ? -3.582 -50.944 -31.575 1.00 20.11 409 ASN B O 1
ATOM 2419 N N . ALA B 1 4 ? -2.190 -51.397 -33.282 1.00 17.72 410 ALA B N 1
ATOM 2420 C CA . ALA B 1 4 ? -1.245 -50.327 -32.982 1.00 14.80 410 ALA B CA 1
ATOM 2421 C C . ALA B 1 4 ? -0.477 -50.023 -34.259 1.00 13.36 410 ALA B C 1
ATOM 2422 O O . ALA B 1 4 ? -0.386 -50.877 -35.130 1.00 13.39 410 ALA B O 1
ATOM 2424 N N . ASN B 1 5 ? 0.038 -48.808 -34.390 1.00 10.73 411 ASN B N 1
ATOM 2425 C CA . ASN B 1 5 ? 0.809 -48.437 -35.570 1.00 9.62 411 ASN B CA 1
ATOM 2426 C C . ASN B 1 5 ? 2.288 -48.238 -35.236 1.00 8.60 411 ASN B C 1
ATOM 2427 O O . ASN B 1 5 ? 2.638 -48.038 -34.079 1.00 8.02 411 ASN B O 1
ATOM 2432 N N . PRO B 1 6 ? 3.162 -48.295 -36.253 1.00 8.45 412 PRO B N 1
ATOM 2433 C CA . PRO B 1 6 ? 4.571 -47.995 -36.002 1.00 8.57 412 PRO B CA 1
ATOM 2434 C C . PRO B 1 6 ? 4.799 -46.508 -35.685 1.00 8.58 412 PRO B C 1
ATOM 2435 O O . PRO B 1 6 ? 4.158 -45.631 -36.278 1.00 9.10 412 PRO B O 1
ATOM 2439 N N . ILE B 1 7 ? 5.696 -46.244 -34.741 1.00 8.05 413 ILE B N 1
ATOM 2440 C CA . ILE B 1 7 ? 6.184 -44.886 -34.503 1.00 7.59 413 ILE B CA 1
ATOM 2441 C C . ILE B 1 7 ? 7.535 -44.840 -35.215 1.00 7.94 413 ILE B C 1
ATOM 2442 O O . ILE B 1 7 ? 8.330 -45.782 -35.079 1.00 8.17 413 ILE B O 1
ATOM 2447 N N . PRO B 1 8 ? 7.805 -43.756 -35.974 1.00 7.93 414 PRO B N 1
ATOM 2448 C CA . PRO B 1 8 ? 9.045 -43.674 -36.740 1.00 7.79 414 PRO B CA 1
ATOM 2449 C C . PRO B 1 8 ? 10.287 -43.772 -35.863 1.00 7.38 414 PRO B C 1
ATOM 2450 O O . PRO B 1 8 ? 10.263 -43.415 -34.686 1.00 6.46 414 PRO B O 1
ATOM 2454 N N . GLU B 1 9 ? 11.366 -44.265 -36.460 1.00 6.91 415 GLU B N 1
ATOM 2455 C CA . GLU B 1 9 ? 12.649 -44.396 -35.784 1.00 6.91 415 GLU B CA 1
ATOM 2456 C C . GLU B 1 9 ? 13.118 -43.040 -35.231 1.00 6.53 415 GLU B C 1
ATOM 2457 O O . GLU B 1 9 ? 13.676 -42.971 -34.124 1.00 6.91 415 GLU B O 1
ATOM 2463 N N . HIS B 1 10 ? 12.890 -41.982 -36.006 1.00 6.24 416 HIS B N 1
ATOM 2464 C CA . HIS B 1 10 ? 13.157 -40.610 -35.565 1.00 6.13 416 HIS B CA 1
ATOM 2465 C C . HIS B 1 10 ? 11.809 -39.902 -35.532 1.00 6.07 416 HIS B C 1
ATOM 2466 O O . HIS B 1 10 ? 11.207 -39.674 -36.578 1.00 6.59 416 HIS B O 1
ATOM 2473 N N . PHE B 1 11 ? 11.302 -39.600 -34.341 1.00 5.87 417 PHE B N 1
ATOM 2474 C CA . PHE B 1 11 ? 9.904 -39.166 -34.219 1.00 5.61 417 PHE B CA 1
ATOM 2475 C C . PHE B 1 11 ? 9.742 -37.836 -33.486 1.00 5.29 417 PHE B C 1
ATOM 2476 O O . PHE B 1 11 ? 10.625 -37.418 -32.752 1.00 5.31 417 PHE B O 1
ATOM 2484 N N . PHE B 1 12 ? 8.615 -37.174 -33.741 1.00 4.60 418 PHE B N 1
ATOM 2485 C CA . PHE B 1 12 ? 8.204 -35.987 -32.997 1.00 5.04 418 PHE B CA 1
ATOM 2486 C C . PHE B 1 12 ? 6.831 -36.270 -32.412 1.00 4.90 418 PHE B C 1
ATOM 2487 O O . PHE B 1 12 ? 5.865 -36.461 -33.156 1.00 5.63 418 PHE B O 1
ATOM 2495 N N . ALA B 1 13 ? 6.748 -36.298 -31.080 1.00 4.68 419 ALA B N 1
ATOM 2496 C CA . ALA B 1 13 ? 5.512 -36.663 -30.381 1.00 5.21 419 ALA B CA 1
ATOM 2497 C C . ALA B 1 13 ? 5.256 -35.681 -29.241 1.00 4.88 419 ALA B C 1
ATOM 2498 O O . ALA B 1 13 ? 5.546 -35.973 -28.067 1.00 5.55 419 ALA B O 1
ATOM 2500 N N . PRO B 1 14 ? 4.721 -34.495 -29.577 1.00 4.14 420 PRO B N 1
ATOM 2501 C CA . PRO B 1 14 ? 4.592 -33.459 -28.532 1.00 4.58 420 PRO B CA 1
ATOM 2502 C C . PRO B 1 14 ? 3.557 -33.837 -27.484 1.00 4.84 420 PRO B C 1
ATOM 2503 O O . PRO B 1 14 ? 2.669 -34.672 -27.737 1.00 4.53 420 PRO B O 1
ATOM 2507 N N . TYR B 1 15 ? 3.693 -33.245 -26.297 1.00 5.05 421 TYR B N 1
ATOM 2508 C CA . TYR B 1 15 ? 2.785 -33.507 -25.188 1.00 5.08 421 TYR B CA 1
ATOM 2509 C C . TYR B 1 15 ? 1.430 -32.828 -25.350 1.00 5.29 421 TYR B C 1
ATOM 2510 O O . TYR B 1 15 ? 1.364 -31.661 -25.751 1.00 5.50 421 TYR B O 1
ATOM 2519 N N . ILE B 1 16 ? 0.371 -33.576 -25.021 1.00 5.94 422 ILE B N 1
ATOM 2520 C CA . ILE B 1 16 ? -0.995 -33.034 -24.882 1.00 6.53 422 ILE B CA 1
ATOM 2521 C C . ILE B 1 16 ? -1.472 -33.295 -23.466 1.00 6.74 422 ILE B C 1
ATOM 2522 O O . ILE B 1 16 ? -1.488 -34.449 -23.016 1.00 6.81 422 ILE B O 1
ATOM 2527 N N . ASP B 1 17 ? -1.869 -32.231 -22.764 1.00 7.22 423 ASP B N 1
ATOM 2528 C CA . ASP B 1 17 ? -2.480 -32.383 -21.450 1.00 7.35 423 ASP B CA 1
ATOM 2529 C C . ASP B 1 17 ? -3.928 -32.795 -21.688 1.00 7.43 423 ASP B C 1
ATOM 2530 O O . ASP B 1 17 ? -4.774 -31.961 -22.052 1.00 7.61 423 ASP B O 1
ATOM 2535 N N . MET B 1 18 ? -4.195 -34.081 -21.480 1.00 7.71 424 MET B N 1
ATOM 2536 C CA . MET B 1 18 ? -5.474 -34.694 -21.833 1.00 8.66 424 MET B CA 1
ATOM 2537 C C . MET B 1 18 ? -6.618 -34.203 -20.967 1.00 8.85 424 MET B C 1
ATOM 2538 O O . MET B 1 18 ? -7.777 -34.365 -21.339 1.00 9.55 424 MET B O 1
ATOM 2543 N N . SER B 1 19 ? -6.286 -33.613 -19.825 1.00 9.29 425 SER B N 1
ATOM 2544 C CA . SER B 1 19 ? -7.294 -33.191 -18.842 1.00 9.69 425 SER B CA 1
ATOM 2545 C C . SER B 1 19 ? -7.947 -31.848 -19.149 1.00 9.97 425 SER B C 1
ATOM 2546 O O . SER B 1 19 ? -8.963 -31.501 -18.523 1.00 10.73 425 SER B O 1
ATOM 2549 N N . LEU B 1 20 ? -7.379 -31.076 -20.076 1.00 9.09 426 LEU B N 1
ATOM 2550 C CA . LEU B 1 20 ? -7.904 -29.732 -20.346 1.00 8.87 426 LEU B CA 1
ATOM 2551 C C . LEU B 1 20 ? -9.293 -29.795 -20.969 1.00 9.21 426 LEU B C 1
ATOM 2552 O O . LEU B 1 20 ? -9.590 -30.662 -21.807 1.00 8.97 426 LEU B O 1
ATOM 2557 N N . SER B 1 21 ? -10.152 -28.876 -20.538 1.00 8.80 427 SER B N 1
ATOM 2558 C CA . SER B 1 21 ? -11.481 -28.743 -21.132 1.00 9.60 427 SER B CA 1
ATOM 2559 C C . SER B 1 21 ? -11.435 -28.424 -22.647 1.00 9.81 427 SER B C 1
ATOM 2560 O O . SER B 1 21 ? -12.312 -28.862 -23.401 1.00 10.44 427 SER B O 1
ATOM 2563 N N . VAL B 1 22 ? -10.411 -27.686 -23.091 1.00 9.85 428 VAL B N 1
ATOM 2564 C CA . VAL B 1 22 ? -10.213 -27.377 -24.518 1.00 10.20 428 VAL B CA 1
ATOM 2565 C C . VAL B 1 22 ? -9.945 -28.622 -25.389 1.00 9.68 428 VAL B C 1
ATOM 2566 O O . VAL B 1 22 ? -10.020 -28.542 -26.616 1.00 10.15 428 VAL B O 1
ATOM 2570 N N . HIS B 1 23 ? -9.643 -29.748 -24.751 1.00 9.56 429 HIS B N 1
ATOM 2571 C CA . HIS B 1 23 ? -9.135 -30.945 -25.459 1.00 9.52 429 HIS B CA 1
ATOM 2572 C C . HIS B 1 23 ? -9.913 -31.295 -26.722 1.00 9.74 429 HIS B C 1
ATOM 2573 O O . HIS B 1 23 ? -11.107 -31.606 -26.646 1.00 9.64 429 HIS B O 1
ATOM 2580 N N . LYS B 1 24 ? -9.215 -31.277 -27.863 1.00 9.32 430 LYS B N 1
ATOM 2581 C CA . LYS B 1 24 ? -9.773 -31.737 -29.146 1.00 9.77 430 LYS B CA 1
ATOM 2582 C C . LYS B 1 24 ? -9.507 -33.235 -29.362 1.00 9.18 430 LYS B C 1
ATOM 2583 O O . LYS B 1 24 ? -8.608 -33.806 -28.738 1.00 8.41 430 LYS B O 1
ATOM 2589 N N . PRO B 1 25 ? -10.270 -33.883 -30.270 1.00 9.38 431 PRO B N 1
ATOM 2590 C CA . PRO B 1 25 ? -9.911 -35.264 -30.612 1.00 8.81 431 PRO B CA 1
ATOM 2591 C C . PRO B 1 25 ? -8.465 -35.347 -31.132 1.00 8.34 431 PRO B C 1
ATOM 2592 O O . PRO B 1 25 ? -8.000 -34.445 -31.818 1.00 8.06 431 PRO B O 1
ATOM 2596 N N . LEU B 1 26 ? -7.751 -36.409 -30.767 1.00 7.68 432 LEU B N 1
ATOM 2597 C CA . LEU B 1 26 ? -6.384 -36.592 -31.245 1.00 7.49 432 LEU B CA 1
ATOM 2598 C C . LEU B 1 26 ? -6.287 -36.504 -32.767 1.00 7.47 432 LEU B C 1
ATOM 2599 O O . LEU B 1 26 ? -5.329 -35.932 -33.290 1.00 7.66 432 LEU B O 1
ATOM 2604 N N . VAL B 1 27 ? -7.258 -37.069 -33.487 1.00 8.16 433 VAL B N 1
ATOM 2605 C CA . VAL B 1 27 ? -7.220 -36.967 -34.951 1.00 8.78 433 VAL B CA 1
ATOM 2606 C C . VAL B 1 27 ? -7.234 -35.529 -35.444 1.00 8.38 433 VAL B C 1
ATOM 2607 O O . VAL B 1 27 ? -6.599 -35.207 -36.451 1.00 8.16 433 VAL B O 1
ATOM 2611 N N . GLU B 1 28 ? -7.956 -34.660 -34.736 1.00 8.17 434 GLU B N 1
ATOM 2612 C CA . GLU B 1 28 ? -8.007 -33.269 -35.125 1.00 8.60 434 GLU B CA 1
ATOM 2613 C C . GLU B 1 28 ? -6.665 -32.593 -34.859 1.00 8.41 434 GLU B C 1
ATOM 2614 O O . GLU B 1 28 ? -6.177 -31.835 -35.694 1.00 8.26 434 GLU B O 1
ATOM 2620 N N . TYR B 1 29 ? -6.052 -32.864 -33.707 1.00 8.28 435 TYR B N 1
ATOM 2621 C CA . TYR B 1 29 ? -4.700 -32.350 -33.474 1.00 7.96 435 TYR B CA 1
ATOM 2622 C C . TYR B 1 29 ? -3.720 -32.815 -34.550 1.00 8.11 435 TYR B C 1
ATOM 2623 O O . TYR B 1 29 ? -2.830 -32.064 -34.945 1.00 8.29 435 TYR B O 1
ATOM 2632 N N . ALA B 1 30 ? -3.857 -34.060 -34.996 1.00 7.68 436 ALA B N 1
ATOM 2633 C CA . ALA B 1 30 ? -2.964 -34.551 -36.049 1.00 7.78 436 ALA B CA 1
ATOM 2634 C C . ALA B 1 30 ? -3.087 -33.679 -37.309 1.00 8.23 436 ALA B C 1
ATOM 2635 O O . ALA B 1 30 ? -2.081 -33.262 -37.883 1.00 8.37 436 ALA B O 1
ATOM 2637 N N . LYS B 1 31 ? -4.321 -33.385 -37.716 1.00 8.55 437 LYS B N 1
ATOM 2638 C CA . LYS B 1 31 ? -4.567 -32.572 -38.896 1.00 10.21 437 LYS B CA 1
ATOM 2639 C C . LYS B 1 31 ? -3.984 -31.165 -38.741 1.00 9.60 437 LYS B C 1
ATOM 2640 O O . LYS B 1 31 ? -3.434 -30.614 -39.696 1.00 9.12 437 LYS B O 1
ATOM 2646 N N . LEU B 1 32 ? -4.101 -30.601 -37.535 1.00 9.00 438 LEU B N 1
ATOM 2647 C CA . LEU B 1 32 ? -3.694 -29.220 -37.290 1.00 8.79 438 LEU B CA 1
ATOM 2648 C C . LEU B 1 32 ? -2.192 -29.057 -37.107 1.00 8.22 438 LEU B C 1
ATOM 2649 O O . LEU B 1 32 ? -1.608 -28.098 -37.622 1.00 8.64 438 LEU B O 1
ATOM 2654 N N . THR B 1 33 ? -1.583 -29.983 -36.364 1.00 8.31 439 THR B N 1
ATOM 2655 C CA . THR B 1 33 ? -0.159 -29.911 -36.026 1.00 7.33 439 THR B CA 1
ATOM 2656 C C . THR B 1 33 ? 0.738 -30.486 -37.111 1.00 7.34 439 THR B C 1
ATOM 2657 O O . THR B 1 33 ? 1.906 -30.117 -37.195 1.00 7.06 439 THR B O 1
ATOM 2661 N N . GLY B 1 34 ? 0.207 -31.422 -37.903 1.00 6.81 440 GLY B N 1
ATOM 2662 C CA . GLY B 1 34 ? 1.024 -32.091 -38.909 1.00 7.11 440 GLY B CA 1
ATOM 2663 C C . GLY B 1 34 ? 1.718 -33.358 -38.421 1.00 6.86 440 GLY B C 1
ATOM 2664 O O . GLY B 1 34 ? 2.348 -34.058 -39.220 1.00 7.58 440 GLY B O 1
ATOM 2665 N N . THR B 1 35 ? 1.640 -33.641 -37.120 1.00 6.63 441 THR B N 1
ATOM 2666 C CA . THR B 1 35 ? 2.162 -34.905 -36.591 1.00 6.32 441 THR B CA 1
ATOM 2667 C C . THR B 1 35 ? 1.022 -35.810 -36.139 1.00 6.79 441 THR B C 1
ATOM 2668 O O . THR B 1 35 ? 0.055 -35.353 -35.507 1.00 6.62 441 THR B O 1
ATOM 2672 N N . LYS B 1 36 ? 1.115 -37.089 -36.475 1.00 6.24 442 LYS B N 1
ATOM 2673 C CA . LYS B 1 36 ? 0.103 -38.011 -35.985 1.00 6.63 442 LYS B CA 1
ATOM 2674 C C . LYS B 1 36 ? 0.600 -38.849 -34.801 1.00 6.07 442 LYS B C 1
ATOM 2675 O O . LYS B 1 36 ? 0.014 -39.877 -34.464 1.00 5.50 442 LYS B O 1
ATOM 2681 N N . TYR B 1 37 ? 1.667 -38.377 -34.144 1.00 5.96 443 TYR B N 1
ATOM 2682 C CA . TYR B 1 37 ? 2.154 -39.011 -32.906 1.00 5.49 443 TYR B CA 1
ATOM 2683 C C . TYR B 1 37 ? 2.128 -38.013 -31.772 1.00 5.37 443 TYR B C 1
ATOM 2684 O O . TYR B 1 37 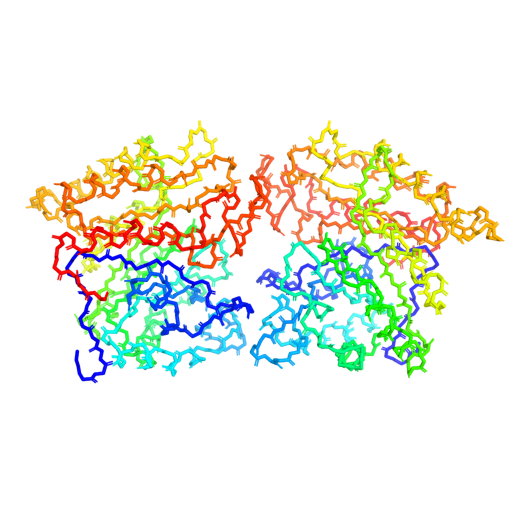? 2.553 -36.887 -31.950 1.00 5.99 443 TYR B O 1
ATOM 2693 N N . PHE B 1 38 ? 1.605 -38.443 -30.622 1.00 5.85 444 PHE B N 1
ATOM 2694 C CA . PHE B 1 38 ? 1.514 -37.592 -29.437 1.00 5.63 444 PHE B CA 1
ATOM 2695 C C . PHE B 1 38 ? 1.879 -38.332 -28.180 1.00 5.49 444 PHE B C 1
ATOM 2696 O O . PHE B 1 38 ? 1.678 -39.556 -28.061 1.00 5.67 444 PHE B O 1
ATOM 2704 N N . THR B 1 39 ? 2.402 -37.569 -27.223 1.00 4.91 445 THR B N 1
ATOM 2705 C CA . THR B 1 39 ? 2.618 -38.095 -25.888 1.00 4.63 445 THR B CA 1
ATOM 2706 C C . THR B 1 39 ? 1.457 -37.630 -25.025 1.00 5.18 445 THR B C 1
ATOM 2707 O O . THR B 1 39 ? 1.262 -36.415 -24.852 1.00 5.07 445 THR B O 1
ATOM 2711 N N . LEU B 1 40 ? 0.679 -38.582 -24.514 1.00 4.74 446 LEU B N 1
ATOM 2712 C CA . LEU B 1 40 ? -0.554 -38.236 -23.785 1.00 5.34 446 LEU B CA 1
ATOM 2713 C C . LEU B 1 40 ? -0.208 -38.057 -22.311 1.00 5.12 446 LEU B C 1
ATOM 2714 O O . LEU B 1 40 ? 0.326 -38.960 -21.680 1.00 5.34 446 LEU B O 1
ATOM 2719 N N . ALA B 1 41 ? -0.510 -36.880 -21.767 1.00 5.52 447 ALA B N 1
ATOM 2720 C CA . ALA B 1 41 ? -0.095 -36.537 -20.400 1.00 5.40 447 ALA B CA 1
ATOM 2721 C C . ALA B 1 41 ? -1.307 -36.214 -19.523 1.00 5.87 447 ALA B C 1
ATOM 2722 O O . ALA B 1 41 ? -2.267 -35.623 -20.027 1.00 6.02 447 ALA B O 1
ATOM 2724 N N . PHE B 1 42 ? -1.320 -36.584 -18.233 1.00 5.86 448 PHE B N 1
ATOM 2725 C CA . PHE B 1 42 ? -0.371 -37.464 -17.557 1.00 6.24 448 PHE B CA 1
ATOM 2726 C C . PHE B 1 42 ? -1.213 -38.475 -16.804 1.00 6.31 448 PHE B C 1
ATOM 2727 O O . PHE B 1 42 ? -2.272 -38.120 -16.261 1.00 6.71 448 PHE B O 1
ATOM 2735 N N . ILE B 1 43 ? -0.733 -39.712 -16.712 1.00 6.43 449 ILE B N 1
ATOM 2736 C CA . ILE B 1 43 ? -1.313 -40.676 -15.783 1.00 6.57 449 ILE B CA 1
ATOM 2737 C C . ILE B 1 43 ? -0.724 -40.446 -14.400 1.00 6.95 449 ILE B C 1
ATOM 2738 O O . ILE B 1 43 ? 0.492 -40.364 -14.241 1.00 7.14 449 ILE B O 1
ATOM 2743 N N . LEU B 1 44 ? -1.612 -40.355 -13.410 1.00 6.89 450 LEU B N 1
ATOM 2744 C CA . LEU B 1 44 ? -1.234 -40.245 -12.002 1.00 7.71 450 LEU B CA 1
ATOM 2745 C C . LEU B 1 44 ? -2.028 -41.240 -11.171 1.00 8.23 450 LEU B C 1
ATOM 2746 O O . LEU B 1 44 ? -2.957 -41.885 -11.668 1.00 8.23 450 LEU B O 1
ATOM 2751 N N . TYR B 1 45 ? -1.662 -41.341 -9.897 1.00 8.67 451 TYR B N 1
ATOM 2752 C CA . TYR B 1 45 ? -2.462 -42.079 -8.933 1.00 10.25 451 TYR B CA 1
ATOM 2753 C C . TYR B 1 45 ? -3.765 -41.346 -8.586 1.00 10.82 451 TYR B C 1
ATOM 2754 O O . TYR B 1 45 ? -3.758 -40.145 -8.285 1.00 11.62 451 TYR B O 1
ATOM 2763 N N . SER B 1 46 ? -4.870 -42.089 -8.622 1.00 11.75 452 SER B N 1
ATOM 2764 C CA . SER B 1 46 ? -6.182 -41.628 -8.182 1.00 13.22 452 SER B CA 1
ATOM 2765 C C . SER B 1 46 ? -6.609 -42.394 -6.932 1.00 14.36 452 SER B C 1
ATOM 2766 O O . SER B 1 46 ? -6.627 -43.619 -6.937 1.00 13.84 452 SER B O 1
ATOM 2769 N N . SER B 1 47 ? -6.973 -41.685 -5.867 1.00 16.13 453 SER B N 1
ATOM 2770 C CA . SER B 1 47 ? -7.483 -42.387 -4.685 1.00 18.71 453 SER B CA 1
ATOM 2771 C C . SER B 1 47 ? -8.893 -42.942 -4.913 1.00 19.23 453 SER B C 1
ATOM 2772 O O . SER B 1 47 ? -9.242 -43.981 -4.348 1.00 20.23 453 SER B O 1
ATOM 2775 N N . VAL B 1 48 ? -9.683 -42.288 -5.768 1.00 19.52 454 VAL B N 1
ATOM 2776 C CA . VAL B 1 48 ? -11.017 -42.801 -6.149 1.00 20.17 454 VAL B CA 1
ATOM 2777 C C . VAL B 1 48 ? -10.961 -44.147 -6.871 1.00 20.10 454 VAL B C 1
ATOM 2778 O O . VAL B 1 48 ? -11.721 -45.072 -6.548 1.00 20.68 454 VAL B O 1
ATOM 2782 N N . TYR B 1 49 ? -10.053 -44.270 -7.832 1.00 19.17 455 TYR B N 1
ATOM 2783 C CA . TYR B 1 49 ? -9.901 -45.525 -8.559 1.00 19.04 455 TYR B CA 1
ATOM 2784 C C . TYR B 1 49 ? -8.840 -46.442 -7.950 1.00 18.17 455 TYR B C 1
ATOM 2785 O O . TYR B 1 49 ? -8.696 -47.580 -8.394 1.00 18.54 455 TYR B O 1
ATOM 2794 N N . ASN B 1 50 ? -8.132 -45.952 -6.927 1.00 17.25 456 ASN B N 1
ATOM 2795 C CA . ASN B 1 50 ? -6.964 -46.641 -6.331 1.00 16.32 456 ASN B CA 1
ATOM 2796 C C . ASN B 1 50 ? -6.026 -47.184 -7.407 1.00 15.43 456 ASN B C 1
ATOM 2797 O O . ASN B 1 50 ? -5.667 -48.369 -7.433 1.00 15.22 456 ASN B O 1
ATOM 2802 N N . GLY B 1 51 ? -5.651 -46.303 -8.318 1.00 13.81 457 GLY B N 1
ATOM 2803 C CA . GLY B 1 51 ? -4.880 -46.726 -9.470 1.00 12.49 457 GLY B CA 1
ATOM 2804 C C . GLY B 1 51 ? -4.777 -45.601 -10.473 1.00 11.45 457 GLY B C 1
ATOM 2805 O O . GLY B 1 51 ? -5.069 -44.447 -10.147 1.00 11.15 457 GLY B O 1
ATOM 2806 N N . PRO B 1 52 ? -4.354 -45.931 -11.702 1.00 10.76 458 PRO B N 1
ATOM 2807 C CA . PRO B 1 52 ? -4.074 -44.916 -12.730 1.00 10.20 458 PRO B CA 1
ATOM 2808 C C . PRO B 1 52 ? -5.312 -44.149 -13.214 1.00 9.66 458 PRO B C 1
ATOM 2809 O O . PRO B 1 52 ? -6.383 -44.745 -13.404 1.00 9.88 458 PRO B O 1
ATOM 2813 N N . ALA B 1 53 ? -5.151 -42.843 -13.418 1.00 8.41 459 ALA B N 1
ATOM 2814 C CA . ALA B 1 53 ? -6.212 -41.975 -13.956 1.00 8.33 459 ALA B CA 1
ATOM 2815 C C . ALA B 1 53 ? -5.547 -40.756 -14.555 1.00 8.14 459 ALA B C 1
ATOM 2816 O O . ALA B 1 53 ? -4.470 -40.356 -14.099 1.00 8.52 459 ALA B O 1
ATOM 2818 N N . TRP B 1 54 ? -6.162 -40.166 -15.580 1.00 7.62 460 TRP B N 1
ATOM 2819 C CA . TRP B 1 54 ? -5.614 -38.947 -16.182 1.00 7.76 460 TRP B CA 1
ATOM 2820 C C . TRP B 1 54 ? -5.721 -37.781 -15.199 1.00 8.53 460 TRP B C 1
ATOM 2821 O O . TRP B 1 54 ? -6.787 -37.554 -14.609 1.00 9.93 460 TRP B O 1
ATOM 2832 N N . ALA B 1 55 ? -4.612 -37.060 -15.031 1.00 8.83 461 ALA B N 1
ATOM 2833 C CA . ALA B 1 55 ? -4.500 -35.969 -14.052 1.00 9.99 461 ALA B CA 1
ATOM 2834 C C . ALA B 1 55 ? -4.912 -36.407 -12.640 1.00 10.85 461 ALA B C 1
ATOM 2835 O O . ALA B 1 55 ? -5.278 -35.573 -11.807 1.00 11.22 461 ALA B O 1
ATOM 2837 N N . GLY B 1 56 ? -4.844 -37.714 -12.375 1.00 10.87 462 GLY B N 1
ATOM 2838 C CA . GLY B 1 56 ? -5.253 -38.271 -11.070 1.00 12.00 462 GLY B CA 1
ATOM 2839 C C . GLY B 1 56 ? -6.750 -38.312 -10.770 1.00 13.04 462 GLY B C 1
ATOM 2840 O O . GLY B 1 56 ? -7.137 -38.583 -9.630 1.00 13.79 462 GLY B O 1
ATOM 2841 N N . SER B 1 57 ? -7.602 -38.062 -11.767 1.00 13.72 463 SER B N 1
ATOM 2842 C CA . SER B 1 57 ? -9.061 -38.052 -11.539 1.00 14.16 463 SER B CA 1
ATOM 2843 C C . SER B 1 57 ? -9.936 -38.564 -12.695 1.00 13.69 463 SER B C 1
ATOM 2844 O O . SER B 1 57 ? -11.020 -39.115 -12.452 1.00 14.28 463 SER B O 1
ATOM 2847 N N . ILE B 1 58 ? -9.483 -38.382 -13.940 1.00 12.09 464 ILE B N 1
ATOM 2848 C CA . ILE B 1 58 ? -10.276 -38.761 -15.122 1.00 11.34 464 ILE B CA 1
ATOM 2849 C C . ILE B 1 58 ? -10.119 -40.253 -15.392 1.00 11.14 464 ILE B C 1
ATOM 2850 O O . ILE B 1 58 ? -8.993 -40.751 -15.446 1.00 11.03 464 ILE B O 1
ATOM 2855 N N . PRO B 1 59 ? -11.244 -40.975 -15.577 1.00 10.83 465 PRO B N 1
ATOM 2856 C CA . PRO B 1 59 ? -11.181 -42.432 -15.751 1.00 10.47 465 PRO B CA 1
ATOM 2857 C C . PRO B 1 59 ? -10.151 -42.821 -16.813 1.00 9.83 465 PRO B C 1
ATOM 2858 O O . PRO B 1 59 ? -10.074 -42.186 -17.864 1.00 9.63 465 PRO B O 1
ATOM 2862 N N . LEU B 1 60 ? -9.362 -43.845 -16.511 1.00 9.84 466 LEU B N 1
ATOM 2863 C CA . LEU B 1 60 ? -8.272 -44.290 -17.388 1.00 9.99 466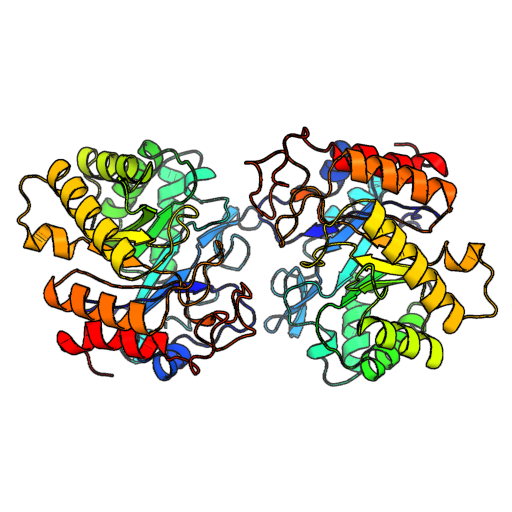 LEU B CA 1
ATOM 2864 C C . LEU B 1 60 ? -8.717 -44.535 -18.833 1.00 10.17 466 LEU B C 1
ATOM 2865 O O . LEU B 1 60 ? -8.020 -44.159 -19.781 1.00 9.66 466 LEU B O 1
ATOM 2870 N N . GLU B 1 61 ? -9.886 -45.154 -18.982 1.00 10.60 467 GLU B N 1
ATOM 2871 C CA A GLU B 1 61 ? -10.401 -45.599 -20.276 0.50 10.96 467 GLU B CA 1
ATOM 2872 C CA B GLU B 1 61 ? -10.358 -45.587 -20.304 0.50 10.99 467 GLU B CA 1
ATOM 2873 C C . GLU B 1 61 ? -10.969 -44.455 -21.135 1.00 11.14 467 GLU B C 1
ATOM 2874 O O . GLU B 1 61 ? -11.369 -44.667 -22.294 1.00 11.02 467 GLU B O 1
ATOM 2885 N N . LYS B 1 62 ? -11.000 -43.242 -20.579 1.00 10.89 468 LYS B N 1
ATOM 2886 C CA . LYS B 1 62 ? -11.693 -42.114 -21.232 1.00 11.12 468 LYS B CA 1
ATOM 2887 C C . LYS B 1 62 ? -11.306 -41.869 -22.694 1.00 10.41 468 LYS B C 1
ATOM 2888 O O . LYS B 1 62 ? -12.163 -41.541 -23.521 1.00 10.37 468 LYS B O 1
ATOM 2894 N N . PHE B 1 63 ? -10.025 -42.062 -23.006 1.00 9.15 469 PHE B N 1
ATOM 2895 C CA . PHE B 1 63 ? -9.472 -41.668 -24.297 1.00 8.77 469 PHE B CA 1
ATOM 2896 C C . PHE B 1 63 ? -9.178 -42.836 -25.242 1.00 8.75 469 PHE B C 1
ATOM 2897 O O . PHE B 1 63 ? -8.544 -42.666 -26.286 1.00 8.07 469 PHE B O 1
ATOM 2905 N N . VAL B 1 64 ? -9.699 -44.007 -24.900 1.00 8.66 470 VAL B N 1
ATOM 2906 C CA . VAL B 1 64 ? -9.480 -45.200 -25.724 1.00 9.82 470 VAL B CA 1
ATOM 2907 C C . VAL B 1 64 ? -10.032 -44.990 -27.143 1.00 9.60 470 VAL B C 1
ATOM 2908 O O . VAL B 1 64 ? -9.340 -45.286 -28.131 1.00 9.22 470 VAL B O 1
ATOM 2912 N N . ASP B 1 65 ? -11.252 -44.458 -27.250 1.00 9.80 471 ASP B N 1
ATOM 2913 C CA . ASP B 1 65 ? -11.840 -44.220 -28.576 1.00 10.86 471 ASP B CA 1
ATOM 2914 C C . ASP B 1 65 ? -11.044 -43.213 -29.386 1.00 10.01 471 ASP B C 1
ATOM 2915 O O . ASP B 1 65 ? -10.853 -43.407 -30.590 1.00 10.10 471 ASP B O 1
ATOM 2920 N N . GLU B 1 66 ? -10.564 -42.145 -28.743 1.00 9.20 472 GLU B N 1
ATOM 2921 C CA . GLU B 1 66 ? -9.750 -41.159 -29.462 1.00 8.38 472 GLU B CA 1
ATOM 2922 C C . GLU B 1 66 ? -8.467 -41.777 -30.020 1.00 7.96 472 GLU B C 1
ATOM 2923 O O . GLU B 1 66 ? -8.039 -41.431 -31.120 1.00 7.81 472 GLU B O 1
ATOM 2929 N N . VAL B 1 67 ? -7.836 -42.659 -29.248 1.00 7.87 473 VAL B N 1
ATOM 2930 C CA . VAL B 1 67 ? -6.596 -43.302 -29.703 1.00 8.02 473 VAL B CA 1
ATOM 2931 C C . VAL B 1 67 ? -6.915 -44.247 -30.880 1.00 9.03 473 VAL B C 1
ATOM 2932 O O . VAL B 1 67 ? -6.193 -44.270 -31.885 1.00 8.18 473 VAL B O 1
ATOM 2936 N N . ARG B 1 68 ? -8.009 -45.003 -30.766 1.00 9.70 474 ARG B N 1
ATOM 2937 C CA A ARG B 1 68 ? -8.472 -45.841 -31.880 0.50 10.50 474 ARG B CA 1
ATOM 2938 C CA B ARG B 1 68 ? -8.467 -45.839 -31.878 0.50 10.16 474 ARG B CA 1
ATOM 2939 C C . ARG B 1 68 ? -8.659 -45.010 -33.152 1.00 10.52 474 ARG B C 1
ATOM 2940 O O . ARG B 1 68 ? -8.217 -45.411 -34.239 1.00 10.51 474 ARG B O 1
ATOM 2955 N N . GLU B 1 69 ? -9.304 -43.849 -33.027 1.00 10.27 475 GLU B N 1
ATOM 2956 C CA . GLU B 1 69 ? -9.542 -42.976 -34.178 1.00 10.71 475 GLU B CA 1
ATOM 2957 C C . GLU B 1 69 ? -8.248 -42.431 -34.756 1.00 9.53 475 GLU B C 1
ATOM 2958 O O . GLU B 1 69 ? -8.101 -42.335 -35.980 1.00 9.39 475 GLU B O 1
ATOM 2964 N N . LEU B 1 70 ? -7.311 -42.070 -33.879 1.00 7.95 476 LEU B N 1
ATOM 2965 C CA . LEU B 1 70 ? -5.988 -41.647 -34.336 1.00 7.37 476 LEU B CA 1
ATOM 2966 C C . LEU B 1 70 ? -5.301 -42.779 -35.123 1.00 7.17 476 LEU B C 1
ATOM 2967 O O . LEU B 1 70 ? -4.634 -42.527 -36.143 1.00 7.44 476 LEU B O 1
ATOM 2972 N N . ARG B 1 71 ? -5.458 -44.008 -34.645 1.00 7.08 477 ARG B N 1
ATOM 2973 C CA . ARG B 1 71 ? -4.835 -45.156 -35.303 1.00 7.40 477 ARG B CA 1
ATOM 2974 C C . ARG B 1 71 ? -5.411 -45.384 -36.716 1.00 8.19 477 ARG B C 1
ATOM 2975 O O . ARG B 1 71 ? -4.709 -45.898 -37.598 1.00 8.20 477 ARG B O 1
ATOM 2983 N N . GLU B 1 72 ? -6.667 -44.980 -36.938 1.00 8.44 478 GLU B N 1
ATOM 2984 C CA . GLU B 1 72 ? -7.275 -45.078 -38.283 1.00 9.21 478 GLU B CA 1
ATOM 2985 C C . GLU B 1 72 ? -6.584 -44.234 -39.360 1.00 8.76 478 GLU B C 1
ATOM 2986 O O . GLU B 1 72 ? -6.753 -44.497 -40.553 1.00 8.87 478 GLU B O 1
ATOM 2992 N N . ILE B 1 73 ? -5.813 -43.226 -38.950 1.00 7.76 479 ILE B N 1
ATOM 2993 C CA . ILE B 1 73 ? -5.034 -42.446 -39.901 1.00 8.04 479 ILE B CA 1
ATOM 2994 C C . ILE B 1 73 ? -3.539 -42.796 -39.833 1.00 7.72 479 ILE B C 1
ATOM 2995 O O . ILE B 1 73 ? -2.706 -42.090 -40.391 1.00 8.10 479 ILE B O 1
ATOM 3000 N N . GLY B 1 74 ? -3.216 -43.908 -39.175 1.00 7.15 480 GLY B N 1
ATOM 3001 C CA . GLY B 1 74 ? -1.828 -44.350 -39.073 1.00 7.28 480 GLY B CA 1
ATOM 3002 C C . GLY B 1 74 ? -1.105 -43.777 -37.872 1.00 7.39 480 GLY B C 1
ATOM 3003 O O . GLY B 1 74 ? 0.089 -44.017 -37.693 1.00 7.82 480 GLY B O 1
ATOM 3004 N N . GLY B 1 75 ? -1.831 -43.028 -37.037 1.00 7.24 481 GLY B N 1
ATOM 3005 C CA . GLY B 1 75 ? -1.213 -42.380 -35.862 1.00 6.74 481 GLY B CA 1
ATOM 3006 C C . GLY B 1 75 ? -0.963 -43.324 -34.697 1.00 6.46 481 GLY B C 1
ATOM 3007 O O . GLY B 1 75 ? -1.424 -44.474 -34.692 1.00 6.68 481 GLY B O 1
ATOM 3008 N N . GLU B 1 76 ? -0.204 -42.851 -33.704 1.00 6.07 482 GLU B N 1
ATOM 3009 C CA . GLU B 1 76 ? 0.137 -43.679 -32.549 1.00 5.89 482 GLU B CA 1
ATOM 3010 C C . GLU B 1 76 ? 0.527 -42.785 -31.377 1.00 5.83 482 GLU B C 1
ATOM 3011 O O . GLU B 1 76 ? 0.806 -41.594 -31.560 1.00 5.93 482 GLU B O 1
ATOM 3017 N N . VAL B 1 77 ? 0.518 -43.348 -30.175 1.00 5.75 483 VAL B N 1
ATOM 3018 C CA . VAL B 1 77 ? 0.751 -42.541 -28.977 1.00 5.69 483 VAL B CA 1
ATOM 3019 C C . VAL B 1 77 ? 1.837 -43.104 -28.089 1.00 5.48 483 VAL B C 1
ATOM 3020 O O . VAL B 1 77 ? 2.175 -44.297 -28.149 1.00 5.89 483 VAL B O 1
ATOM 3024 N N . ILE B 1 78 ? 2.357 -42.228 -27.236 1.00 5.04 484 ILE B N 1
ATOM 3025 C CA . ILE B 1 78 ? 3.197 -42.596 -26.113 1.00 5.30 484 ILE B CA 1
ATOM 3026 C C . ILE B 1 78 ? 2.392 -42.149 -24.900 1.00 5.52 484 ILE B C 1
ATOM 3027 O O . ILE B 1 78 ? 1.821 -41.064 -24.919 1.00 6.46 484 ILE B O 1
ATOM 3032 N N . ILE B 1 79 ? 2.289 -43.004 -23.885 1.00 5.45 485 ILE B N 1
ATOM 3033 C CA . ILE B 1 79 ? 1.528 -42.648 -22.680 1.00 6.34 485 ILE B CA 1
ATOM 3034 C C . ILE B 1 79 ? 2.490 -42.200 -21.581 1.00 6.18 485 ILE B C 1
ATOM 3035 O O . ILE B 1 79 ? 3.385 -42.959 -21.201 1.00 5.99 485 ILE B O 1
ATOM 3040 N N . ALA B 1 80 ? 2.282 -40.983 -21.069 1.00 6.18 486 ALA B N 1
ATOM 3041 C CA . ALA B 1 80 ? 3.162 -40.407 -20.055 1.00 6.21 486 ALA B CA 1
ATOM 3042 C C . ALA B 1 80 ? 2.590 -40.486 -18.647 1.00 6.21 486 ALA B C 1
ATOM 3043 O O . ALA B 1 80 ? 1.397 -40.273 -18.429 1.00 6.70 486 ALA B O 1
ATOM 3045 N N . PHE B 1 81 ? 3.480 -40.778 -17.701 1.00 6.10 487 PHE B N 1
ATOM 3046 C CA . PHE B 1 81 ? 3.170 -40.840 -16.277 1.00 5.87 487 PHE B CA 1
ATOM 3047 C C . PHE B 1 81 ? 3.914 -39.692 -15.636 1.00 6.19 487 PHE B C 1
ATOM 3048 O O . PHE B 1 81 ? 5.031 -39.383 -16.057 1.00 6.28 487 PHE B O 1
ATOM 3056 N N . GLY B 1 82 ? 3.323 -39.084 -14.609 1.00 6.41 488 GLY B N 1
ATOM 3057 C CA . GLY B 1 82 ? 4.089 -38.158 -13.790 1.00 6.72 488 GLY B CA 1
ATOM 3058 C C . GLY B 1 82 ? 3.810 -36.713 -14.133 1.00 6.48 488 GLY B C 1
ATOM 3059 O O . GLY B 1 82 ? 2.656 -36.304 -14.189 1.00 6.19 488 GLY B O 1
ATOM 3060 N N . GLY B 1 83 ? 4.879 -35.949 -14.341 1.00 6.49 489 GLY B N 1
ATOM 3061 C CA . GLY B 1 83 ? 4.758 -34.511 -14.632 1.00 7.05 489 GLY B CA 1
ATOM 3062 C C . GLY B 1 83 ? 4.963 -33.630 -13.408 1.00 7.21 489 GLY B C 1
ATOM 3063 O O . GLY B 1 83 ? 5.381 -34.098 -12.348 1.00 7.06 489 GLY B O 1
ATOM 3064 N N . ALA B 1 84 ? 4.647 -32.343 -13.551 1.00 8.44 490 ALA B N 1
ATOM 3065 C CA . ALA B 1 84 ? 4.975 -31.348 -12.517 1.00 9.76 490 ALA B CA 1
ATOM 3066 C C . ALA B 1 84 ? 4.116 -31.456 -11.266 1.00 10.92 490 ALA B C 1
ATOM 3067 O O . ALA B 1 84 ? 4.499 -30.947 -10.207 1.00 11.60 490 ALA B O 1
ATOM 3069 N N . VAL B 1 85 ? 2.956 -32.093 -11.379 1.00 11.41 491 VAL B N 1
ATOM 3070 C CA . VAL B 1 85 ? 2.110 -32.313 -10.205 1.00 13.00 491 VAL B CA 1
ATOM 3071 C C . VAL B 1 85 ? 1.896 -33.790 -9.962 1.00 12.90 491 VAL B C 1
ATOM 3072 O O . VAL B 1 85 ? 1.725 -34.564 -10.908 1.00 11.90 491 VAL B O 1
ATOM 3076 N N . GLY B 1 86 ? 1.925 -34.165 -8.684 1.00 13.13 492 GLY B N 1
ATOM 3077 C CA . GLY B 1 86 ? 1.761 -35.550 -8.260 1.00 13.43 492 GLY B CA 1
ATOM 3078 C C . GLY B 1 86 ? 0.294 -35.786 -7.983 1.00 13.64 492 GLY B C 1
ATOM 3079 O O . GLY B 1 86 ? -0.537 -34.923 -8.302 1.00 15.13 492 GLY B O 1
ATOM 3080 N N . PRO B 1 87 ? -0.048 -36.939 -7.382 1.00 12.81 493 PRO B N 1
ATOM 3081 C CA . PRO B 1 87 ? 0.845 -37.991 -6.894 1.00 12.08 493 PRO B CA 1
ATOM 3082 C C . PRO B 1 87 ? 1.163 -39.029 -7.969 1.00 11.11 493 PRO B C 1
ATOM 3083 O O . PRO B 1 87 ? 0.253 -39.509 -8.636 1.00 10.88 493 PRO B O 1
ATOM 3087 N N . TYR B 1 88 ? 2.433 -39.402 -8.099 1.00 9.93 494 TYR B N 1
ATOM 3088 C CA . TYR B 1 88 ? 2.826 -40.421 -9.065 1.00 9.36 494 TYR B CA 1
ATOM 3089 C C . TYR B 1 88 ? 2.417 -41.818 -8.609 1.00 9.35 494 TYR B C 1
ATOM 3090 O O . TYR B 1 88 ? 2.462 -42.134 -7.414 1.00 9.78 494 TYR B O 1
ATOM 3099 N N . LEU B 1 89 ? 2.060 -42.669 -9.565 1.00 9.11 495 LEU B N 1
ATOM 3100 C CA . LEU B 1 89 ? 1.895 -44.092 -9.279 1.00 9.12 495 LEU B CA 1
ATOM 3101 C C . LEU B 1 89 ? 3.124 -44.656 -8.547 1.00 9.57 495 LEU B C 1
ATOM 3102 O O . LEU B 1 89 ? 2.980 -45.414 -7.571 1.00 9.16 495 LEU B O 1
ATOM 3107 N N . CYS B 1 90 ? 4.321 -44.275 -8.991 1.00 9.62 496 CYS B N 1
ATOM 3108 C CA . CYS B 1 90 ? 5.546 -44.853 -8.414 1.00 10.98 496 CYS B CA 1
ATOM 3109 C C . CYS B 1 90 ? 5.830 -44.367 -6.990 1.00 11.86 496 CYS B C 1
ATOM 3110 O O . CYS B 1 90 ? 6.627 -44.984 -6.288 1.00 13.36 496 CYS B O 1
ATOM 3113 N N . GLN B 1 91 ? 5.183 -43.274 -6.586 1.00 12.20 497 GLN B N 1
ATOM 3114 C CA . GLN B 1 91 ? 5.240 -42.776 -5.201 1.00 13.33 497 GLN B CA 1
ATOM 3115 C C . GLN B 1 91 ? 4.204 -43.470 -4.329 1.00 13.72 497 GLN B C 1
ATOM 3116 O O . GLN B 1 91 ? 4.472 -43.781 -3.166 1.00 14.86 497 GLN B O 1
ATOM 3122 N N . GLN B 1 92 ? 3.020 -43.712 -4.885 1.00 13.88 498 GLN B N 1
ATOM 3123 C CA . GLN B 1 92 ? 1.914 -44.270 -4.112 1.00 14.71 498 GLN B CA 1
ATOM 3124 C C . GLN B 1 92 ? 1.993 -45.789 -3.931 1.00 15.11 498 GLN B C 1
ATOM 3125 O O . GLN B 1 92 ? 1.562 -46.314 -2.900 1.00 15.54 498 GLN B O 1
ATOM 3131 N N . ALA B 1 93 ? 2.535 -46.497 -4.919 1.00 14.99 499 ALA B N 1
ATOM 3132 C CA . ALA B 1 93 ? 2.582 -47.965 -4.869 1.00 16.11 499 ALA B CA 1
ATOM 3133 C C . ALA B 1 93 ? 3.332 -48.483 -3.644 1.00 16.66 499 ALA B C 1
ATOM 3134 O O . ALA B 1 93 ? 4.438 -48.036 -3.365 1.00 17.68 499 ALA B O 1
ATOM 3136 N N . SER B 1 94 ? 2.734 -49.442 -2.942 1.00 17.95 500 SER B N 1
ATOM 3137 C CA . SER B 1 94 ? 3.357 -50.037 -1.757 1.00 18.87 500 SER B CA 1
ATOM 3138 C C . SER B 1 94 ? 4.511 -50.970 -2.121 1.00 18.28 500 SER B C 1
ATOM 3139 O O . SER B 1 94 ? 5.474 -51.102 -1.360 1.00 18.94 500 SER B O 1
ATOM 3142 N N . THR B 1 95 ? 4.410 -51.611 -3.284 1.00 16.70 501 THR B N 1
ATOM 3143 C CA . THR B 1 95 ? 5.404 -52.587 -3.723 1.00 15.33 501 THR B CA 1
ATOM 3144 C C . THR B 1 95 ? 5.695 -52.410 -5.217 1.00 14.23 501 THR B C 1
ATOM 3145 O O . THR B 1 95 ? 4.861 -51.857 -5.936 1.00 13.80 501 THR B O 1
ATOM 3149 N N . PRO B 1 96 ? 6.857 -52.904 -5.695 1.00 13.67 502 PRO B N 1
ATOM 3150 C CA . PRO B 1 96 ? 7.074 -52.894 -7.152 1.00 13.47 502 PRO B CA 1
ATOM 3151 C C . PRO B 1 96 ? 6.038 -53.729 -7.911 1.00 12.96 502 PRO B C 1
ATOM 3152 O O . PRO B 1 96 ? 5.737 -53.431 -9.063 1.00 12.13 502 PRO B O 1
ATOM 3156 N N . GLU B 1 97 ? 5.510 -54.778 -7.276 1.00 12.85 503 GLU B N 1
ATOM 3157 C CA . GLU B 1 97 ? 4.484 -55.614 -7.909 1.00 12.81 503 GLU B CA 1
ATOM 3158 C C . GLU B 1 97 ? 3.190 -54.845 -8.180 1.00 12.03 503 GLU B C 1
ATOM 3159 O O . GLU B 1 97 ? 2.574 -55.000 -9.239 1.00 11.92 503 GLU B O 1
ATOM 3165 N N . GLN B 1 98 ? 2.777 -54.032 -7.213 1.00 11.25 504 GLN B N 1
ATOM 3166 C CA . GLN B 1 98 ? 1.588 -53.204 -7.372 1.00 11.13 504 GLN B CA 1
ATOM 3167 C C . GLN B 1 98 ? 1.825 -52.149 -8.445 1.00 10.07 504 GLN B C 1
ATOM 3168 O O . GLN B 1 98 ? 0.938 -51.864 -9.254 1.00 10.52 504 GLN B O 1
ATOM 3174 N N . LEU B 1 99 ? 3.024 -51.572 -8.434 1.00 9.61 505 LEU B N 1
ATOM 3175 C CA . LEU B 1 99 ? 3.390 -50.561 -9.414 1.00 8.88 505 LEU B CA 1
ATOM 3176 C C . LEU B 1 99 ? 3.346 -51.142 -10.831 1.00 8.55 505 LEU B C 1
ATOM 3177 O O . LEU B 1 99 ? 2.755 -50.551 -11.742 1.00 8.09 505 LEU B O 1
ATOM 3182 N N . ALA B 1 100 ? 3.952 -52.318 -10.999 1.00 8.68 506 ALA B N 1
ATOM 3183 C CA . ALA B 1 100 ? 3.951 -52.995 -12.300 1.00 9.08 506 ALA B CA 1
ATOM 3184 C C . ALA B 1 100 ? 2.540 -53.328 -12.746 1.00 9.09 506 ALA B C 1
ATOM 3185 O O . ALA B 1 100 ? 2.213 -53.162 -13.916 1.00 9.16 506 ALA B O 1
ATOM 3187 N N . GLU B 1 101 ? 1.703 -53.800 -11.819 1.00 9.52 507 GLU B N 1
ATOM 3188 C CA . GLU B 1 101 ? 0.290 -54.061 -12.131 1.00 10.07 507 GLU B CA 1
ATOM 3189 C C . GLU B 1 101 ? -0.402 -52.814 -12.718 1.00 9.78 507 GLU B C 1
ATOM 3190 O O . GLU B 1 101 ? -1.104 -52.892 -13.734 1.00 9.50 507 GLU B O 1
ATOM 3196 N N . TRP B 1 102 ? -0.169 -51.666 -12.094 1.00 9.12 508 TRP B N 1
ATOM 3197 C CA . TRP B 1 102 ? -0.762 -50.413 -12.551 1.00 8.94 508 TRP B CA 1
ATOM 3198 C C . TRP B 1 102 ? -0.261 -49.996 -13.939 1.00 8.31 508 TRP B C 1
ATOM 3199 O O . TRP B 1 102 ? -1.053 -49.601 -14.787 1.00 8.73 508 TRP B O 1
ATOM 3210 N N . TYR B 1 103 ? 1.049 -50.082 -14.171 1.00 7.89 509 TYR B N 1
ATOM 3211 C CA . TYR B 1 103 ? 1.605 -49.774 -15.494 1.00 7.84 509 TYR B CA 1
ATOM 3212 C C . TYR B 1 103 ? 1.047 -50.719 -16.564 1.00 7.84 509 TYR B C 1
ATOM 3213 O O . TYR B 1 103 ? 0.695 -50.297 -17.663 1.00 7.48 509 TYR B O 1
ATOM 3222 N N . ILE B 1 104 ? 0.964 -52.006 -16.227 1.00 8.14 510 ILE B N 1
ATOM 3223 C CA . ILE B 1 104 ? 0.436 -52.988 -17.169 1.00 7.92 510 ILE B CA 1
ATOM 3224 C C . ILE B 1 104 ? -1.041 -52.737 -17.482 1.00 8.16 510 ILE B C 1
ATOM 3225 O O . ILE B 1 104 ? -1.475 -52.927 -18.616 1.00 7.68 510 ILE B O 1
ATOM 3230 N N . LYS B 1 105 ? -1.817 -52.308 -16.484 1.00 8.29 511 LYS B N 1
ATOM 3231 C CA . LYS B 1 105 ? -3.206 -51.941 -16.731 1.00 8.56 511 LYS B CA 1
ATOM 3232 C C . LYS B 1 105 ? -3.289 -50.811 -17.773 1.00 8.50 511 LYS B C 1
ATOM 3233 O O . LYS B 1 105 ? -4.133 -50.841 -18.663 1.00 8.52 511 LYS B O 1
ATOM 3239 N N . VAL B 1 106 ? -2.404 -49.816 -17.667 1.00 7.75 512 VAL B N 1
ATOM 3240 C CA . VAL B 1 106 ? -2.371 -48.739 -18.667 1.00 7.60 512 VAL B CA 1
ATOM 3241 C C . VAL B 1 106 ? -1.994 -49.280 -20.053 1.00 7.11 512 VAL B C 1
ATOM 3242 O O . VAL B 1 106 ? -2.681 -49.011 -21.045 1.00 6.96 512 VAL B O 1
ATOM 3246 N N . ILE B 1 107 ? -0.923 -50.065 -20.108 1.00 6.97 513 ILE B N 1
ATOM 3247 C CA . ILE B 1 107 ? -0.502 -50.711 -21.361 1.00 6.92 513 ILE B CA 1
ATOM 3248 C C . ILE B 1 107 ? -1.691 -51.448 -21.995 1.00 6.92 513 ILE B C 1
ATOM 3249 O O . ILE B 1 107 ? -2.019 -51.226 -23.158 1.00 7.19 513 ILE B O 1
ATOM 3254 N N . ASP B 1 108 ? -2.345 -52.297 -21.219 1.00 7.30 514 ASP B N 1
ATOM 3255 C CA . ASP B 1 108 ? -3.379 -53.160 -21.787 1.00 7.64 514 ASP B CA 1
ATOM 3256 C C . ASP B 1 108 ? -4.623 -52.393 -22.221 1.00 8.01 514 ASP B C 1
ATOM 3257 O O . ASP B 1 108 ? -5.264 -52.748 -23.218 1.00 8.13 514 ASP B O 1
ATOM 3262 N N . THR B 1 109 ? -4.957 -51.334 -21.488 1.00 8.17 515 THR B N 1
ATOM 3263 C CA . THR B 1 109 ? -6.139 -50.536 -21.797 1.00 8.51 515 THR B CA 1
ATOM 3264 C C . THR B 1 109 ? -5.987 -49.841 -23.151 1.00 8.27 515 THR B C 1
ATOM 3265 O O . THR B 1 109 ? -6.941 -49.752 -23.924 1.00 8.65 515 THR B O 1
ATOM 3269 N N . TYR B 1 110 ? -4.775 -49.371 -23.435 1.00 8.32 516 TYR B N 1
ATOM 3270 C CA . TYR B 1 110 ? -4.500 -48.609 -24.639 1.00 8.73 516 TYR B CA 1
ATOM 3271 C C . TYR B 1 110 ? -3.796 -49.386 -25.752 1.00 9.21 516 TYR B C 1
ATOM 3272 O O . TYR B 1 110 ? -3.561 -48.821 -26.820 1.00 9.51 516 TYR B O 1
ATOM 3281 N N . ASN B 1 111 ? -3.502 -50.671 -25.513 1.00 9.16 517 ASN B N 1
ATOM 3282 C CA A ASN B 1 111 ? -2.546 -51.426 -26.336 0.50 9.62 517 ASN B CA 1
ATOM 3283 C CA B ASN B 1 111 ? -2.579 -51.409 -26.379 0.50 9.90 517 ASN B CA 1
ATOM 3284 C C . ASN B 1 111 ? -1.313 -50.559 -26.601 1.00 9.63 517 ASN B C 1
ATOM 3285 O O . ASN B 1 111 ? -0.833 -50.415 -27.734 1.00 9.62 517 ASN B O 1
ATOM 3294 N N . ALA B 1 112 ? -0.784 -49.972 -25.528 1.00 9.74 518 ALA B N 1
ATOM 3295 C CA . ALA B 1 112 ? 0.357 -49.055 -25.664 1.00 9.00 518 ALA B CA 1
ATOM 3296 C C . ALA B 1 112 ? 1.629 -49.781 -26.071 1.00 8.90 518 ALA B C 1
ATOM 3297 O O . ALA B 1 112 ? 1.850 -50.916 -25.657 1.00 9.47 518 ALA B O 1
ATOM 3299 N N . THR B 1 113 ? 2.459 -49.103 -26.859 1.00 7.43 519 THR B N 1
ATOM 3300 C CA . THR B 1 113 ? 3.729 -49.662 -27.309 1.00 7.18 519 THR B CA 1
ATOM 3301 C C . THR B 1 113 ? 4.919 -48.848 -26.800 1.00 6.42 519 THR B C 1
ATOM 3302 O O . THR B 1 113 ? 6.086 -49.171 -27.078 1.00 6.19 519 THR B O 1
ATOM 3306 N N . TYR B 1 114 ? 4.629 -47.790 -26.047 1.00 5.74 520 TYR B N 1
ATOM 3307 C CA . TYR B 1 114 ? 5.671 -46.861 -25.603 1.00 5.66 520 TYR B CA 1
ATOM 3308 C C . TYR B 1 114 ? 5.134 -46.146 -24.372 1.00 5.83 520 TYR B C 1
ATOM 3309 O O . TYR B 1 114 ? 4.025 -45.594 -24.421 1.00 5.55 520 TYR B O 1
ATOM 3318 N N . LEU B 1 115 ? 5.887 -46.195 -23.270 1.00 4.94 521 LEU B N 1
ATOM 3319 C CA . LEU B 1 115 ? 5.526 -45.452 -22.068 1.00 5.52 521 LEU B CA 1
ATOM 3320 C C . LEU B 1 115 ? 6.591 -44.411 -21.784 1.00 5.66 521 LEU B C 1
ATOM 3321 O O . LEU B 1 115 ? 7.761 -44.617 -22.082 1.00 5.84 521 LEU B O 1
ATOM 3326 N N . ASP B 1 116 ? 6.172 -43.306 -21.173 1.00 6.18 522 ASP B N 1
ATOM 3327 C CA . ASP B 1 116 ? 7.083 -42.215 -20.861 1.00 5.86 522 ASP B CA 1
ATOM 3328 C C . ASP B 1 116 ? 6.951 -41.906 -19.373 1.00 6.14 522 ASP B C 1
ATOM 3329 O O . ASP B 1 116 ? 5.858 -41.695 -18.872 1.00 6.66 522 ASP B O 1
ATOM 3334 N N . PHE B 1 117 ? 8.074 -41.931 -18.665 1.00 6.07 523 PHE B N 1
ATOM 3335 C CA . PHE B 1 117 ? 8.066 -41.663 -17.227 1.00 6.57 523 PHE B CA 1
ATOM 3336 C C . PHE B 1 117 ? 8.657 -40.290 -17.037 1.00 6.53 523 PHE B C 1
ATOM 3337 O O . PHE B 1 117 ? 9.859 -40.113 -17.159 1.00 6.07 523 PHE B O 1
ATOM 3345 N N . ALA B 1 118 ? 7.773 -39.311 -16.829 1.00 6.38 524 ALA B N 1
ATOM 3346 C CA . ALA B 1 118 ? 8.170 -37.908 -16.732 1.00 6.85 524 ALA B CA 1
ATOM 3347 C C . ALA B 1 118 ? 8.345 -37.589 -15.248 1.00 7.31 524 ALA B C 1
ATOM 3348 O O . ALA B 1 118 ? 7.408 -37.171 -14.556 1.00 7.72 524 ALA B O 1
ATOM 3350 N N . ILE B 1 119 ? 9.552 -37.854 -14.756 1.00 8.20 525 ILE B N 1
ATOM 3351 C CA . ILE B 1 119 ? 9.830 -37.831 -13.323 1.00 9.10 525 ILE B CA 1
ATOM 3352 C C . ILE B 1 119 ? 10.520 -36.527 -12.940 1.00 11.23 525 ILE B C 1
ATOM 3353 O O . ILE B 1 119 ? 11.698 -36.291 -13.265 1.00 10.25 525 ILE B O 1
ATOM 3358 N N . GLU B 1 120 ? 9.759 -35.692 -12.244 1.00 12.93 526 GLU B N 1
ATOM 3359 C CA A GLU B 1 120 ? 10.231 -34.377 -11.827 0.50 14.85 526 GLU B CA 1
ATOM 3360 C CA B GLU B 1 120 ? 10.211 -34.366 -11.845 0.50 14.71 526 GLU B CA 1
ATOM 3361 C C . GLU B 1 120 ? 10.520 -34.324 -10.350 1.00 15.56 526 GLU B C 1
ATOM 3362 O O . GLU B 1 120 ? 11.387 -33.578 -9.913 1.00 17.33 526 GLU B O 1
ATOM 3373 N N . ALA B 1 121 ? 9.787 -35.116 -9.582 1.00 16.17 527 ALA B N 1
ATOM 3374 C CA . ALA B 1 121 ? 9.949 -35.161 -8.140 1.00 16.97 527 ALA B CA 1
ATOM 3375 C C . ALA B 1 121 ? 10.894 -36.293 -7.755 1.00 17.29 527 ALA B C 1
ATOM 3376 O O . ALA B 1 121 ? 11.195 -37.170 -8.574 1.00 17.42 527 ALA B O 1
ATOM 3378 N N . GLY B 1 122 ? 11.380 -36.257 -6.514 1.00 17.28 528 GLY B N 1
ATOM 3379 C CA . GLY B 1 122 ? 12.210 -37.324 -5.984 1.00 16.24 528 GLY B CA 1
ATOM 3380 C C . GLY B 1 122 ? 11.419 -38.617 -5.903 1.00 15.48 528 GLY B C 1
ATOM 3381 O O . GLY B 1 122 ? 10.264 -38.632 -5.454 1.00 16.08 528 GLY B O 1
ATOM 3382 N N . ILE B 1 123 ? 12.020 -39.704 -6.375 1.00 13.88 529 ILE B N 1
ATOM 3383 C CA . ILE B 1 123 ? 11.345 -41.009 -6.321 1.00 12.63 529 ILE B CA 1
ATOM 3384 C C . ILE B 1 123 ? 12.315 -42.069 -5.817 1.00 11.92 529 ILE B C 1
ATOM 3385 O O . ILE B 1 123 ? 13.520 -41.827 -5.706 1.00 11.98 529 ILE B O 1
ATOM 3390 N N . ASP B 1 124 ? 11.769 -43.239 -5.507 1.00 11.22 530 ASP B N 1
ATOM 3391 C CA . ASP B 1 124 ? 12.551 -44.410 -5.168 1.00 10.42 530 ASP B CA 1
ATOM 3392 C C . ASP B 1 124 ? 12.886 -45.135 -6.481 1.00 10.12 530 ASP B C 1
ATOM 3393 O O . ASP B 1 124 ? 12.076 -45.919 -6.985 1.00 9.32 530 ASP B O 1
ATOM 3398 N N . ALA B 1 125 ? 14.072 -44.858 -7.030 1.00 9.29 531 ALA B N 1
ATOM 3399 C CA . ALA B 1 125 ? 14.472 -45.403 -8.332 1.00 9.60 531 ALA B CA 1
ATOM 3400 C C . ALA B 1 125 ? 14.600 -46.928 -8.317 1.00 9.79 531 ALA B C 1
ATOM 3401 O O . ALA B 1 125 ? 14.294 -47.592 -9.308 1.00 10.20 531 ALA B O 1
ATOM 3403 N N . ASP B 1 126 ? 15.063 -47.482 -7.200 1.00 9.52 532 ASP B N 1
ATOM 3404 C CA . ASP B 1 126 ? 15.233 -48.931 -7.103 1.00 10.12 532 ASP B CA 1
ATOM 3405 C C . ASP B 1 126 ? 13.868 -49.615 -7.225 1.00 10.06 532 ASP B C 1
ATOM 3406 O O . ASP B 1 126 ? 13.728 -50.613 -7.957 1.00 10.55 532 ASP B O 1
ATOM 3411 N N . LYS B 1 127 ? 12.863 -49.051 -6.553 1.00 10.38 533 LYS B N 1
ATOM 3412 C CA . LYS B 1 127 ? 11.494 -49.567 -6.614 1.00 10.97 533 LYS B CA 1
ATOM 3413 C C . LYS B 1 127 ? 10.939 -49.470 -8.033 1.00 10.40 533 LYS B C 1
ATOM 3414 O O . LYS B 1 127 ? 10.354 -50.432 -8.544 1.00 10.17 533 LYS B O 1
ATOM 3420 N N . LEU B 1 128 ? 11.130 -48.312 -8.668 1.00 9.32 534 LEU B N 1
ATOM 3421 C CA . LEU B 1 128 ? 10.689 -48.144 -10.053 1.00 8.62 534 LEU B CA 1
ATOM 3422 C C . LEU B 1 128 ? 11.336 -49.195 -10.955 1.00 8.24 534 LEU B C 1
ATOM 3423 O O . LEU B 1 128 ? 10.661 -49.810 -11.789 1.00 8.29 534 LEU B O 1
ATOM 3428 N N . ALA B 1 129 ? 12.639 -49.399 -10.788 1.00 8.34 535 ALA B N 1
ATOM 3429 C CA . ALA B 1 129 ? 13.352 -50.357 -11.632 1.00 8.13 535 ALA B CA 1
ATOM 3430 C C . ALA B 1 129 ? 12.797 -51.761 -11.430 1.00 8.37 535 ALA B C 1
ATOM 3431 O O . ALA B 1 129 ? 12.598 -52.475 -12.405 1.00 7.79 535 ALA B O 1
ATOM 3433 N N . ASP B 1 130 ? 12.548 -52.143 -10.176 1.00 8.49 536 ASP B N 1
ATOM 3434 C CA . ASP B 1 130 ? 11.981 -53.472 -9.879 1.00 9.63 536 ASP B CA 1
ATOM 3435 C C . ASP B 1 130 ? 10.624 -53.648 -10.564 1.00 9.64 536 ASP B C 1
ATOM 3436 O O . ASP B 1 130 ? 10.341 -54.715 -11.118 1.00 9.82 536 ASP B O 1
ATOM 3441 N N . ALA B 1 131 ? 9.802 -52.595 -10.556 1.00 8.73 537 ALA B N 1
ATOM 3442 C CA . ALA B 1 131 ? 8.512 -52.643 -11.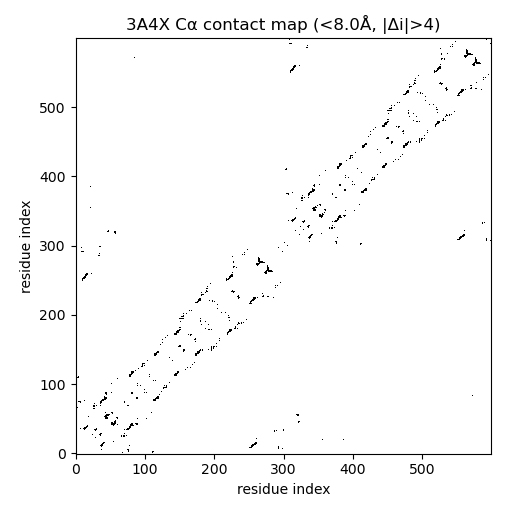241 1.00 8.22 537 ALA B CA 1
ATOM 3443 C C . ALA B 1 131 ? 8.698 -52.785 -12.753 1.00 7.99 537 ALA B C 1
ATOM 3444 O O . ALA B 1 131 ? 8.023 -53.597 -13.391 1.00 7.98 537 ALA B O 1
ATOM 3446 N N . LEU B 1 132 ? 9.637 -52.026 -13.325 1.00 6.93 538 LEU B N 1
ATOM 3447 C CA . LEU B 1 132 ? 9.846 -52.076 -14.766 1.00 6.86 538 LEU B CA 1
ATOM 3448 C C . LEU B 1 132 ? 10.472 -53.386 -15.242 1.00 7.37 538 LEU B C 1
ATOM 3449 O O . LEU B 1 132 ? 10.226 -53.803 -16.376 1.00 7.23 538 LEU B O 1
ATOM 3454 N N . LEU B 1 133 ? 11.262 -54.039 -14.384 1.00 7.14 539 LEU B N 1
ATOM 3455 C CA . LEU B 1 133 ? 11.721 -55.397 -14.701 1.00 7.91 539 LEU B CA 1
ATOM 3456 C C . LEU B 1 133 ? 10.522 -56.331 -14.927 1.00 8.21 539 LEU B C 1
ATOM 3457 O O . LEU B 1 133 ? 10.532 -57.155 -15.841 1.00 8.83 539 LEU B O 1
ATOM 3462 N N . ILE B 1 134 ? 9.494 -56.192 -14.100 1.00 8.51 540 ILE B N 1
ATOM 3463 C CA . ILE B 1 134 ? 8.267 -56.970 -14.274 1.00 8.80 540 ILE B CA 1
ATOM 3464 C C . ILE B 1 134 ? 7.554 -56.569 -15.566 1.00 9.24 540 ILE B C 1
ATOM 3465 O O . ILE B 1 134 ? 7.165 -57.426 -16.377 1.00 9.55 540 ILE B O 1
ATOM 3470 N N . VAL B 1 135 ? 7.379 -55.264 -15.761 1.00 8.68 541 VAL B N 1
ATOM 3471 C CA . VAL B 1 135 ? 6.688 -54.770 -16.949 1.00 8.52 541 VAL B CA 1
ATOM 3472 C C . VAL B 1 135 ? 7.329 -55.258 -18.246 1.00 8.84 541 VAL B C 1
ATOM 3473 O O . VAL B 1 135 ? 6.636 -55.762 -19.140 1.00 8.42 541 VAL B O 1
ATOM 3477 N N . GLN B 1 136 ? 8.647 -55.115 -18.354 1.00 9.05 542 GLN B N 1
ATOM 3478 C CA . GLN B 1 136 ? 9.317 -55.519 -19.585 1.00 9.75 542 GLN B CA 1
ATOM 3479 C C . GLN B 1 136 ? 9.285 -57.036 -19.768 1.00 9.92 542 GLN B C 1
ATOM 3480 O O . GLN B 1 136 ? 9.298 -57.514 -20.899 1.00 10.19 542 GLN B O 1
ATOM 3486 N N . ARG B 1 137 ? 9.228 -57.784 -18.670 1.00 10.03 543 ARG B N 1
ATOM 3487 C CA . ARG B 1 137 ? 9.104 -59.249 -18.782 1.00 10.79 543 ARG B CA 1
ATOM 3488 C C . ARG B 1 137 ? 7.740 -59.649 -19.343 1.00 10.55 543 ARG B C 1
ATOM 3489 O O . ARG B 1 137 ? 7.651 -60.494 -20.253 1.00 10.21 543 ARG B O 1
ATOM 3497 N N . GLU B 1 138 ? 6.691 -59.031 -18.797 1.00 10.22 544 GLU B N 1
ATOM 3498 C CA A GLU B 1 138 ? 5.323 -59.402 -19.149 0.50 10.64 544 GLU B CA 1
ATOM 3499 C CA B GLU B 1 138 ? 5.302 -59.363 -19.129 0.50 10.22 544 GLU B CA 1
ATOM 3500 C C . GLU B 1 138 ? 4.888 -58.776 -20.472 1.00 10.36 544 GLU B C 1
ATOM 3501 O O . GLU B 1 138 ? 4.056 -59.352 -21.195 1.00 10.29 544 GLU B O 1
ATOM 3512 N N . ARG B 1 139 ? 5.466 -57.622 -20.803 1.00 9.35 545 ARG B N 1
ATOM 3513 C CA . ARG B 1 139 ? 5.118 -56.907 -22.039 1.00 9.28 545 ARG B CA 1
ATOM 3514 C C . ARG B 1 139 ? 6.392 -56.494 -22.793 1.00 9.71 545 ARG B C 1
ATOM 3515 O O . ARG B 1 139 ? 6.763 -55.309 -22.819 1.00 9.62 545 ARG B O 1
ATOM 3523 N N . PRO B 1 140 ? 7.084 -57.473 -23.416 1.00 9.71 546 PRO B N 1
ATOM 3524 C CA . PRO B 1 140 ? 8.429 -57.228 -23.952 1.00 9.76 546 PRO B CA 1
ATOM 3525 C C . PRO B 1 140 ? 8.508 -56.340 -25.209 1.00 10.08 546 PRO B C 1
ATOM 3526 O O . PRO B 1 140 ? 9.608 -55.968 -25.618 1.00 9.98 546 PRO B O 1
ATOM 3530 N N . TRP B 1 141 ? 7.356 -55.998 -25.790 1.00 10.26 547 TRP B N 1
ATOM 3531 C CA . TRP B 1 141 ? 7.286 -55.154 -26.980 1.00 10.35 547 TRP B CA 1
ATOM 3532 C C . TRP B 1 141 ? 7.123 -53.664 -26.633 1.00 10.53 547 TRP B C 1
ATOM 3533 O O . TRP B 1 141 ? 7.088 -52.818 -27.527 1.00 10.95 547 TRP B O 1
ATOM 3544 N N . VAL B 1 142 ? 7.018 -53.349 -25.346 1.00 9.56 548 VAL B N 1
ATOM 3545 C CA . VAL B 1 142 ? 6.763 -51.965 -24.921 1.00 8.59 548 VAL B CA 1
ATOM 3546 C C . VAL B 1 142 ? 8.072 -51.223 -24.641 1.00 8.18 548 VAL B C 1
ATOM 3547 O O . VAL B 1 142 ? 8.883 -51.686 -23.831 1.00 8.43 548 VAL B O 1
ATOM 3551 N N . LYS B 1 143 ? 8.266 -50.070 -25.287 1.00 7.29 549 LYS B N 1
ATOM 3552 C CA . LYS B 1 143 ? 9.473 -49.284 -25.080 1.00 7.07 549 LYS B CA 1
ATOM 3553 C C . LYS B 1 143 ? 9.301 -48.358 -23.888 1.00 6.62 549 LYS B C 1
ATOM 3554 O O . LYS B 1 143 ? 8.170 -47.968 -23.580 1.00 6.29 549 LYS B O 1
ATOM 3560 N N . PHE B 1 144 ? 10.417 -48.040 -23.217 1.00 6.46 550 PHE B N 1
ATOM 3561 C CA . PHE B 1 144 ? 10.403 -47.131 -22.058 1.00 6.21 550 PHE B CA 1
ATOM 3562 C C . PHE B 1 144 ? 11.185 -45.855 -22.339 1.00 5.96 550 PHE B C 1
ATOM 3563 O O . PHE B 1 144 ? 12.366 -45.901 -22.713 1.00 6.19 550 PHE B O 1
ATOM 3571 N N . SER B 1 145 ? 10.521 -44.724 -22.124 1.00 5.41 551 SER B N 1
ATOM 3572 C CA . SER B 1 145 ? 11.134 -43.406 -22.238 1.00 5.66 551 SER B CA 1
ATOM 3573 C C . SER B 1 145 ? 11.201 -42.779 -20.842 1.00 5.14 551 SER B C 1
ATOM 3574 O O . SER B 1 145 ? 10.297 -42.969 -20.024 1.00 4.29 551 SER B O 1
ATOM 3577 N N . PHE B 1 146 ? 12.275 -42.034 -20.583 1.00 5.18 552 PHE B N 1
ATOM 3578 C CA . PHE B 1 146 ? 12.419 -41.305 -19.319 1.00 5.21 552 PHE B CA 1
ATOM 3579 C C . PHE B 1 146 ? 12.623 -39.833 -19.606 1.00 5.25 552 PHE B C 1
ATOM 3580 O O . PHE B 1 146 ? 13.583 -39.448 -20.267 1.00 5.05 552 PHE B O 1
ATOM 3588 N N . THR B 1 147 ? 11.692 -39.023 -19.103 1.00 4.70 553 THR B N 1
ATOM 3589 C CA . THR B 1 147 ? 11.661 -37.588 -19.388 1.00 4.67 553 THR B CA 1
ATOM 3590 C C . THR B 1 147 ? 11.958 -36.863 -18.100 1.00 4.67 553 THR B C 1
ATOM 3591 O O . THR B 1 147 ? 11.282 -37.070 -17.090 1.00 5.30 553 THR B O 1
ATOM 3595 N N . LEU B 1 148 ? 13.011 -36.051 -18.124 1.00 5.36 554 LEU B N 1
ATOM 3596 C CA . LEU B 1 148 ? 13.653 -35.627 -16.880 1.00 5.54 554 LEU B CA 1
ATOM 3597 C C . LEU B 1 148 ? 14.116 -34.188 -16.941 1.00 5.16 554 LEU B C 1
ATOM 3598 O O . LEU B 1 148 ? 14.468 -33.703 -18.007 1.00 5.80 554 LEU B O 1
ATOM 3603 N N . PRO B 1 149 ? 14.145 -33.507 -15.784 1.00 5.82 555 PRO B N 1
ATOM 3604 C CA . PRO B 1 149 ? 14.681 -32.146 -15.713 1.00 5.48 555 PRO B CA 1
ATOM 3605 C C . PRO B 1 149 ? 16.136 -32.079 -16.172 1.00 5.76 555 PRO B C 1
ATOM 3606 O O . PRO B 1 149 ? 16.888 -33.065 -16.037 1.00 6.12 555 PRO B O 1
ATOM 3610 N N . SER B 1 150 ? 16.523 -30.941 -16.741 1.00 5.39 556 SER B N 1
ATOM 3611 C CA . SER B 1 150 ? 17.872 -30.796 -17.261 1.00 5.37 556 SER B CA 1
ATOM 3612 C C . SER B 1 150 ? 18.338 -29.355 -17.145 1.00 5.84 556 SER B C 1
ATOM 3613 O O . SER B 1 150 ? 17.531 -28.454 -16.903 1.00 5.48 556 SER B O 1
ATOM 3616 N N . ASP B 1 151 ? 19.638 -29.152 -17.316 1.00 5.36 557 ASP B N 1
ATOM 3617 C CA . ASP B 1 151 ? 20.253 -27.836 -17.119 1.00 5.91 557 ASP B CA 1
ATOM 3618 C C . ASP B 1 151 ? 21.534 -27.840 -17.947 1.00 5.98 557 ASP B C 1
ATOM 3619 O O . ASP B 1 151 ? 22.259 -28.854 -17.964 1.00 5.82 557 ASP B O 1
ATOM 3624 N N . PRO B 1 152 ? 21.822 -26.729 -18.661 1.00 6.11 558 PRO B N 1
ATOM 3625 C CA . PRO B 1 152 ? 22.955 -26.718 -19.587 1.00 6.09 558 PRO B CA 1
ATOM 3626 C C . PRO B 1 152 ? 24.339 -26.808 -18.935 1.00 6.17 558 PRO B C 1
ATOM 3627 O O . PRO B 1 152 ? 25.325 -27.042 -19.637 1.00 6.79 558 PRO B O 1
ATOM 3631 N N . GLY B 1 153 ? 24.409 -26.638 -17.619 1.00 6.74 559 GLY B N 1
ATOM 3632 C CA . GLY B 1 153 ? 25.671 -26.829 -16.898 1.00 6.84 559 GLY B CA 1
ATOM 3633 C C . GLY B 1 153 ? 25.948 -28.277 -16.518 1.00 7.24 559 GLY B C 1
ATOM 3634 O O . GLY B 1 153 ? 27.088 -28.627 -16.201 1.00 7.65 559 GLY B O 1
ATOM 3635 N N . ILE B 1 154 ? 24.915 -29.124 -16.544 1.00 6.50 560 ILE B N 1
ATOM 3636 C CA . ILE B 1 154 ? 25.020 -30.448 -15.927 1.00 6.61 560 ILE B CA 1
ATOM 3637 C C . ILE B 1 154 ? 24.439 -31.610 -16.747 1.00 6.67 560 ILE B C 1
ATOM 3638 O O . ILE B 1 154 ? 24.812 -32.755 -16.516 1.00 6.21 560 ILE B O 1
ATOM 3643 N N . GLY B 1 155 ? 23.522 -31.321 -17.672 1.00 6.20 561 GLY B N 1
ATOM 3644 C CA . GLY B 1 155 ? 22.738 -32.385 -18.323 1.00 6.36 561 GLY B CA 1
ATOM 3645 C C . GLY B 1 155 ? 21.559 -32.725 -17.426 1.00 6.70 561 GLY B C 1
ATOM 3646 O O . GLY B 1 155 ? 20.869 -31.828 -16.936 1.00 6.91 561 GLY B O 1
ATOM 3647 N N . LEU B 1 156 ? 21.320 -34.015 -17.208 1.00 6.50 562 LEU B N 1
ATOM 3648 C CA . LEU B 1 156 ? 20.346 -34.454 -16.195 1.00 6.62 562 LEU B CA 1
ATOM 3649 C C . LEU B 1 156 ? 20.833 -34.094 -14.801 1.00 7.29 562 LEU B C 1
ATOM 3650 O O . LEU B 1 156 ? 22.043 -34.066 -14.543 1.00 7.78 562 LEU B O 1
ATOM 3655 N N . ALA B 1 157 ? 19.889 -33.832 -13.902 1.00 7.37 563 ALA B N 1
ATOM 3656 C CA . ALA B 1 157 ? 20.222 -33.601 -12.495 1.00 8.52 563 ALA B CA 1
ATOM 3657 C C . ALA B 1 157 ? 20.084 -34.913 -11.718 1.00 9.06 563 ALA B C 1
ATOM 3658 O O . ALA B 1 157 ? 20.702 -35.921 -12.088 1.00 8.60 563 ALA B O 1
ATOM 3660 N N . GLY B 1 158 ? 19.262 -34.913 -10.666 1.00 9.97 564 GLY B N 1
ATOM 3661 C CA . GLY B 1 158 ? 19.029 -36.133 -9.870 1.00 10.71 564 GLY B CA 1
ATOM 3662 C C . GLY B 1 158 ? 18.435 -37.250 -10.704 1.00 11.05 564 GLY B C 1
ATOM 3663 O O . GLY B 1 158 ? 18.636 -38.435 -10.422 1.00 11.37 564 GLY B O 1
ATOM 3664 N N . GLY B 1 159 ? 17.707 -36.875 -11.751 1.00 10.61 565 GLY B N 1
ATOM 3665 C CA . GLY B 1 159 ? 17.186 -37.846 -12.703 1.00 10.26 565 GLY B CA 1
ATOM 3666 C C . GLY B 1 159 ? 18.263 -38.745 -13.296 1.00 9.55 565 GLY B C 1
ATOM 3667 O O . GLY B 1 159 ? 17.970 -39.861 -13.734 1.00 9.72 565 GLY B O 1
ATOM 3668 N N . TYR B 1 160 ? 19.509 -38.270 -13.316 1.00 8.66 566 TYR B N 1
ATOM 3669 C CA . TYR B 1 160 ? 20.591 -39.081 -13.844 1.00 8.27 566 TYR B CA 1
ATOM 3670 C C . TYR B 1 160 ? 20.695 -40.392 -13.070 1.00 8.23 566 TYR B C 1
ATOM 3671 O O . TYR B 1 160 ? 20.959 -41.440 -13.666 1.00 7.87 566 TYR B O 1
ATOM 3680 N N . GLY B 1 161 ? 20.482 -40.329 -11.750 1.00 7.75 567 GLY B N 1
ATOM 3681 C CA . GLY B 1 161 ? 20.534 -41.533 -10.910 1.00 8.19 567 GLY B CA 1
ATOM 3682 C C . GLY B 1 161 ? 19.457 -42.546 -11.267 1.00 8.16 567 GLY B C 1
ATOM 3683 O O . GLY B 1 161 ? 19.644 -43.763 -11.086 1.00 8.05 567 GLY B O 1
ATOM 3684 N N . ILE B 1 162 ? 18.329 -42.052 -11.785 1.00 7.23 568 ILE B N 1
ATOM 3685 C CA . ILE B 1 162 ? 17.266 -42.951 -12.249 1.00 6.82 568 ILE B CA 1
ATOM 3686 C C . ILE B 1 162 ? 17.772 -43.781 -13.429 1.00 6.85 568 ILE B C 1
ATOM 3687 O O . ILE B 1 162 ? 17.599 -45.009 -13.440 1.00 6.95 568 ILE B O 1
ATOM 3692 N N . ILE B 1 163 ? 18.407 -43.117 -14.403 1.00 6.45 569 ILE B N 1
ATOM 3693 C CA . ILE B 1 163 ? 18.933 -43.830 -15.572 1.00 6.48 569 ILE B CA 1
ATOM 3694 C C . ILE B 1 163 ? 20.052 -44.793 -15.145 1.00 6.34 569 ILE B C 1
ATOM 3695 O O . ILE B 1 163 ? 20.098 -45.937 -15.606 1.00 5.87 569 ILE B O 1
ATOM 3700 N N . GLU B 1 164 ? 20.932 -44.348 -14.241 1.00 5.98 570 GLU B N 1
ATOM 3701 C CA . GLU B 1 164 ? 21.986 -45.228 -13.736 1.00 6.75 570 GLU B CA 1
ATOM 3702 C C . GLU B 1 164 ? 21.385 -46.490 -13.125 1.00 7.09 570 GLU B C 1
ATOM 3703 O O . GLU B 1 164 ? 21.890 -47.604 -13.355 1.00 8.04 570 GLU B O 1
ATOM 3709 N N . THR B 1 165 ? 20.321 -46.307 -12.343 1.00 7.51 571 THR B N 1
ATOM 3710 C CA . THR B 1 165 ? 19.623 -47.422 -11.690 1.00 8.16 571 THR B CA 1
ATOM 3711 C C . THR B 1 165 ? 18.983 -48.378 -12.710 1.00 8.36 571 THR B C 1
ATOM 3712 O O . THR B 1 165 ? 19.149 -49.606 -12.605 1.00 7.86 571 THR B O 1
ATOM 3716 N N . MET B 1 166 ? 18.275 -47.828 -13.699 1.00 8.32 572 MET B N 1
ATOM 3717 C CA . MET B 1 166 ? 17.703 -48.674 -14.765 1.00 8.82 572 MET B CA 1
ATOM 3718 C C . MET B 1 166 ? 18.784 -49.541 -15.426 1.00 9.36 572 MET B C 1
ATOM 3719 O O . MET B 1 166 ? 18.619 -50.754 -15.567 1.00 9.58 572 MET B O 1
ATOM 3724 N N . ALA B 1 167 ? 19.889 -48.914 -15.818 1.00 9.58 573 ALA B N 1
ATOM 3725 C CA . ALA B 1 167 ? 20.967 -49.611 -16.511 1.00 9.67 573 ALA B CA 1
ATOM 3726 C C . ALA B 1 167 ? 21.585 -50.706 -15.647 1.00 9.94 573 ALA B C 1
ATOM 3727 O O . ALA B 1 167 ? 21.784 -51.826 -16.114 1.00 9.28 573 ALA B O 1
ATOM 3729 N N . LYS B 1 168 ? 21.861 -50.377 -14.387 1.00 10.31 574 LYS B N 1
ATOM 3730 C CA . LYS B 1 168 ? 22.494 -51.318 -13.450 1.00 11.33 574 LYS B CA 1
ATOM 3731 C C . LYS B 1 168 ? 21.604 -52.545 -13.253 1.00 11.58 574 LYS B C 1
ATOM 3732 O O . LYS B 1 168 ? 22.085 -53.677 -13.170 1.00 11.38 574 LYS B O 1
ATOM 3738 N N . LYS B 1 169 ? 20.300 -52.315 -13.214 1.00 11.75 575 LYS B N 1
ATOM 3739 C CA . LYS B 1 169 ? 19.354 -53.378 -12.905 1.00 12.20 575 LYS B CA 1
ATOM 3740 C C . LYS B 1 169 ? 18.847 -54.141 -14.128 1.00 11.85 575 LYS B C 1
ATOM 3741 O O . LYS B 1 169 ? 18.116 -55.137 -13.986 1.00 12.11 575 LYS B O 1
ATOM 3747 N N . GLY B 1 170 ? 19.251 -53.687 -15.309 1.00 11.15 576 GLY B N 1
ATOM 3748 C CA . GLY B 1 170 ? 18.899 -54.329 -16.572 1.00 11.00 576 GLY B CA 1
ATOM 3749 C C . GLY B 1 170 ? 17.510 -53.984 -17.087 1.00 10.63 576 GLY B C 1
ATOM 3750 O O . GLY B 1 170 ? 16.888 -54.786 -17.800 1.00 10.38 576 GLY B O 1
ATOM 3751 N N . VAL B 1 171 ? 17.018 -52.802 -16.720 1.00 9.40 577 VAL B N 1
ATOM 3752 C CA . VAL B 1 171 ? 15.782 -52.265 -17.303 1.00 8.62 577 VAL B CA 1
ATOM 3753 C C . VAL B 1 171 ? 16.124 -51.595 -18.634 1.00 8.19 577 VAL B C 1
ATOM 3754 O O . VAL B 1 171 ? 17.108 -50.841 -18.726 1.00 8.66 577 VAL B O 1
ATOM 3758 N N . ARG B 1 172 ? 15.335 -51.887 -19.672 1.00 8.24 578 ARG B N 1
ATOM 3759 C CA . ARG B 1 172 ? 15.523 -51.287 -20.988 1.00 7.52 578 ARG B CA 1
ATOM 3760 C C . ARG B 1 172 ? 15.363 -49.767 -20.897 1.00 7.27 578 ARG B C 1
ATOM 3761 O O . ARG B 1 172 ? 14.469 -49.261 -20.200 1.00 7.66 578 ARG B O 1
ATOM 3769 N N . VAL B 1 173 ? 16.243 -49.050 -21.585 1.00 6.65 579 VAL B N 1
ATOM 3770 C CA . VAL B 1 173 ? 16.151 -47.596 -21.654 1.00 6.66 579 VAL B CA 1
ATOM 3771 C C . VAL B 1 173 ? 16.153 -47.211 -23.122 1.00 6.57 579 VAL B C 1
ATOM 3772 O O . VAL B 1 173 ? 17.214 -47.099 -23.765 1.00 7.72 579 VAL B O 1
ATOM 3776 N N . ASP B 1 174 ? 14.955 -47.015 -23.671 1.00 6.78 580 ASP B N 1
ATOM 3777 C CA . ASP B 1 174 ? 14.822 -46.765 -25.112 1.00 6.19 580 ASP B CA 1
ATOM 3778 C C . ASP B 1 174 ? 15.027 -45.301 -25.460 1.00 6.28 580 ASP B C 1
ATOM 3779 O O . ASP B 1 174 ? 15.496 -44.973 -26.557 1.00 7.31 580 ASP B O 1
ATOM 3784 N N . ARG B 1 175 ? 14.695 -44.432 -24.511 1.00 5.59 581 ARG B N 1
ATOM 3785 C CA . ARG B 1 175 ? 14.706 -42.995 -24.738 1.00 5.68 581 ARG B CA 1
ATOM 3786 C C . ARG B 1 175 ? 14.997 -42.259 -23.442 1.00 5.34 581 ARG B C 1
ATOM 3787 O O . ARG B 1 175 ? 14.424 -42.572 -22.389 1.00 5.50 581 ARG B O 1
ATOM 3795 N N . VAL B 1 176 ? 15.895 -41.287 -23.544 1.00 5.39 582 VAL B N 1
ATOM 3796 C CA . VAL B 1 176 ? 16.227 -40.388 -22.437 1.00 5.42 582 VAL B CA 1
ATOM 3797 C C . VAL B 1 176 ? 15.981 -38.984 -22.984 1.00 5.31 582 VAL B C 1
ATOM 3798 O O . VAL B 1 176 ? 16.644 -38.550 -23.939 1.00 5.87 582 VAL B O 1
ATOM 3802 N N . ASN B 1 177 ? 15.002 -38.305 -22.388 1.00 5.12 583 ASN B N 1
ATOM 3803 C CA . ASN B 1 177 ? 14.370 -37.136 -22.979 1.00 5.00 583 ASN B CA 1
ATOM 3804 C C . ASN B 1 177 ? 14.431 -35.947 -22.007 1.00 4.63 583 ASN B C 1
ATOM 3805 O O . ASN B 1 177 ? 13.447 -35.663 -21.336 1.00 4.72 583 ASN B O 1
ATOM 3810 N N . PRO B 1 178 ? 15.594 -35.271 -21.912 1.00 4.50 584 PRO B N 1
ATOM 3811 C CA . PRO B 1 178 ? 15.710 -34.118 -21.029 1.00 4.75 584 PRO B CA 1
ATOM 3812 C C . PRO B 1 178 ? 14.745 -32.997 -21.405 1.00 5.15 584 PRO B C 1
ATOM 3813 O O . PRO B 1 178 ? 14.519 -32.719 -22.597 1.00 5.37 584 PRO B O 1
ATOM 3817 N N . MET B 1 179 ? 14.182 -32.368 -20.384 1.00 4.73 585 MET B N 1
ATOM 3818 C CA . MET B 1 179 ? 13.300 -31.236 -20.602 1.00 4.99 585 MET B CA 1
ATOM 3819 C C . MET B 1 179 ? 14.183 -30.007 -20.615 1.00 4.85 585 MET B C 1
ATOM 3820 O O . MET B 1 179 ? 14.695 -29.580 -19.579 1.00 5.37 585 MET B O 1
ATOM 3825 N N . THR B 1 180 ? 14.385 -29.478 -21.815 1.00 4.35 586 THR B N 1
ATOM 3826 C CA . THR B 1 180 ? 15.340 -28.398 -22.033 1.00 5.25 586 THR B CA 1
ATOM 3827 C C . THR B 1 180 ? 14.595 -27.085 -21.844 1.00 5.51 586 THR B C 1
ATOM 3828 O O . THR B 1 180 ? 14.306 -26.382 -22.814 1.00 5.69 586 THR B O 1
ATOM 3832 N N . MET B 1 181 ? 14.298 -26.780 -20.575 1.00 5.78 587 MET B N 1
ATOM 3833 C CA . MET B 1 181 ? 13.401 -25.686 -20.203 1.00 6.17 587 MET B CA 1
ATOM 3834 C C . MET B 1 181 ? 13.664 -25.276 -18.762 1.00 6.56 587 MET B C 1
ATOM 3835 O O . MET B 1 181 ? 14.193 -26.067 -17.969 1.00 6.83 587 MET B O 1
ATOM 3840 N N . ASP B 1 182 ? 13.277 -24.043 -18.424 1.00 6.95 588 ASP B N 1
ATOM 3841 C CA . ASP B 1 182 ? 13.123 -23.634 -17.030 1.00 6.88 588 ASP B CA 1
ATOM 3842 C C . ASP B 1 182 ? 14.404 -23.771 -16.197 1.00 6.90 588 ASP B C 1
ATOM 3843 O O . ASP B 1 182 ? 14.387 -24.371 -15.113 1.00 7.32 588 ASP B O 1
ATOM 3848 N N . TYR B 1 183 ? 15.505 -23.208 -16.696 1.00 7.13 589 TYR B N 1
ATOM 3849 C CA . TYR B 1 183 ? 16.798 -23.293 -15.998 1.00 7.15 589 TYR B CA 1
ATOM 3850 C C . TYR B 1 183 ? 16.918 -22.186 -14.955 1.00 7.70 589 TYR B C 1
ATOM 3851 O O . TYR B 1 183 ? 17.726 -22.285 -14.032 1.00 8.01 589 TYR B O 1
ATOM 3860 N N . TYR B 1 184 ? 16.137 -21.124 -15.158 1.00 7.99 590 TYR B N 1
ATOM 3861 C CA . TYR B 1 184 ? 16.078 -19.945 -14.275 1.00 8.63 590 TYR B CA 1
ATOM 3862 C C . TYR B 1 184 ? 17.327 -19.054 -14.278 1.00 9.56 590 TYR B C 1
ATOM 3863 O O . TYR B 1 184 ? 17.193 -17.832 -14.269 1.00 11.06 590 TYR B O 1
ATOM 3872 N N . TRP B 1 185 ? 18.532 -19.626 -14.335 1.00 8.68 591 TRP B N 1
ATOM 3873 C CA . TRP B 1 185 ? 19.740 -18.791 -14.330 1.00 8.54 591 TRP B CA 1
ATOM 3874 C C . TRP B 1 185 ? 20.262 -18.440 -15.727 1.00 8.39 591 TRP B C 1
ATOM 3875 O O . TRP B 1 185 ? 21.154 -17.598 -15.883 1.00 9.17 591 TRP B O 1
ATOM 3886 N N . THR B 1 186 ? 19.710 -19.101 -16.743 1.00 8.07 592 THR B N 1
ATOM 3887 C CA . THR B 1 186 ? 20.125 -18.918 -18.134 1.00 7.82 592 THR B CA 1
ATOM 3888 C C . THR B 1 186 ? 18.906 -19.256 -19.004 1.00 8.12 592 THR B C 1
ATOM 3889 O O . THR B 1 186 ? 18.060 -20.047 -18.582 1.00 7.40 592 THR B O 1
ATOM 3893 N N . PRO B 1 187 ? 18.780 -18.606 -20.183 1.00 8.67 593 PRO B N 1
ATOM 3894 C CA . PRO B 1 187 ? 17.524 -18.705 -20.932 1.00 8.58 593 PRO B CA 1
ATOM 3895 C C . PRO B 1 187 ? 17.272 -20.046 -21.620 1.00 8.58 593 PRO B C 1
ATOM 3896 O O . PRO B 1 187 ? 18.207 -20.744 -21.999 1.00 8.50 593 PRO B O 1
ATOM 3900 N N . SER B 1 188 ? 15.994 -20.379 -21.782 1.00 8.20 594 SER B N 1
ATOM 3901 C CA . SER B 1 188 ? 15.599 -21.585 -22.513 1.00 8.46 594 SER B CA 1
ATOM 3902 C C . SER B 1 188 ? 15.634 -21.297 -24.003 1.00 8.97 594 SER B C 1
ATOM 3903 O O . SER B 1 188 ? 14.620 -20.904 -24.601 1.00 9.80 594 SER B O 1
ATOM 3906 N N . ASN B 1 189 ? 16.806 -21.474 -24.599 1.00 8.60 595 ASN B N 1
ATOM 3907 C CA . ASN B 1 189 ? 16.990 -21.231 -26.035 1.00 8.50 595 ASN B CA 1
ATOM 3908 C C . ASN B 1 189 ? 17.605 -22.444 -26.727 1.00 8.62 595 ASN B C 1
ATOM 3909 O O . ASN B 1 189 ? 17.807 -23.489 -26.084 1.00 8.14 595 ASN B O 1
ATOM 3914 N N . ALA B 1 190 ? 17.887 -22.337 -28.027 1.00 7.46 596 ALA B N 1
ATOM 3915 C CA . ALA B 1 190 ? 18.468 -23.481 -28.742 1.00 7.73 596 ALA B CA 1
ATOM 3916 C C . ALA B 1 190 ? 19.886 -23.799 -28.269 1.00 7.90 596 ALA B C 1
ATOM 3917 O O . ALA B 1 190 ? 20.231 -24.970 -28.115 1.00 7.29 596 ALA B O 1
ATOM 3919 N N . GLU B 1 191 ? 20.704 -22.763 -28.048 1.00 7.84 597 GLU B N 1
ATOM 3920 C CA . GLU B 1 191 ? 22.088 -22.981 -27.615 1.00 9.51 597 GLU B CA 1
ATOM 3921 C C . GLU B 1 191 ? 22.135 -23.809 -26.325 1.00 8.40 597 GLU B C 1
ATOM 3922 O O . GLU B 1 191 ? 22.920 -24.760 -26.218 1.00 7.55 597 GLU B O 1
ATOM 3928 N N . ASN B 1 192 ? 21.275 -23.462 -25.370 1.00 7.76 598 ASN B N 1
ATOM 3929 C CA . ASN B 1 192 ? 21.280 -24.163 -24.089 1.00 7.27 598 ASN B CA 1
ATOM 3930 C C . ASN B 1 192 ? 20.679 -25.550 -24.194 1.00 6.73 598 ASN B C 1
ATOM 3931 O O . ASN B 1 192 ? 21.116 -26.444 -23.499 1.00 5.94 598 ASN B O 1
ATOM 3936 N N . ALA B 1 193 ? 19.689 -25.731 -25.070 1.00 6.39 599 ALA B N 1
ATOM 3937 C CA . ALA B 1 193 ? 19.151 -27.079 -25.319 1.00 6.44 599 ALA B CA 1
ATOM 3938 C C . ALA B 1 193 ? 20.233 -27.990 -25.920 1.00 6.48 599 ALA B C 1
ATOM 3939 O O . ALA B 1 193 ? 20.333 -29.181 -25.574 1.00 6.29 599 ALA B O 1
ATOM 3941 N N . ILE B 1 194 ? 21.057 -27.423 -26.800 1.00 6.63 600 ILE B N 1
ATOM 3942 C CA . ILE B 1 194 ? 22.175 -28.167 -27.391 1.00 7.03 600 ILE B CA 1
ATOM 3943 C C . ILE B 1 194 ? 23.229 -28.513 -26.333 1.00 7.17 600 ILE B C 1
ATOM 3944 O O . ILE B 1 194 ? 23.746 -29.635 -26.311 1.00 7.80 600 ILE B O 1
ATOM 3949 N N . LYS B 1 195 ? 23.540 -27.564 -25.452 1.00 7.49 601 LYS B N 1
ATOM 3950 C CA . LYS B 1 195 ? 24.455 -27.858 -24.339 1.00 7.18 601 LYS B CA 1
ATOM 3951 C C . LYS B 1 195 ? 23.929 -29.002 -23.464 1.00 7.25 601 LYS B C 1
ATOM 3952 O O . LYS B 1 195 ? 24.685 -29.910 -23.094 1.00 6.99 601 LYS B O 1
ATOM 3958 N N . VAL B 1 196 ? 22.634 -28.973 -23.156 1.00 6.78 602 VAL B N 1
ATOM 3959 C CA . VAL B 1 196 ? 21.998 -30.081 -22.426 1.00 6.35 602 VAL B CA 1
ATOM 3960 C C . VAL B 1 196 ? 22.190 -31.399 -23.177 1.00 6.65 602 VAL B C 1
ATOM 3961 O O . VAL B 1 196 ? 22.605 -32.399 -22.592 1.00 6.21 602 VAL B O 1
ATOM 3965 N N . ALA B 1 197 ? 21.892 -31.400 -24.479 1.00 6.74 603 ALA B N 1
ATOM 3966 C CA . ALA B 1 197 ? 22.060 -32.604 -25.307 1.00 7.24 603 ALA B CA 1
ATOM 3967 C C . ALA B 1 197 ? 23.485 -33.174 -25.199 1.00 7.67 603 ALA B C 1
ATOM 3968 O O . ALA B 1 197 ? 23.674 -34.383 -25.005 1.00 6.91 603 ALA B O 1
ATOM 3970 N N . GLU B 1 198 ? 24.482 -32.297 -25.316 1.00 7.94 604 GLU B N 1
ATOM 3971 C CA . GLU B 1 198 ? 25.878 -32.719 -25.249 1.00 8.10 604 GLU B CA 1
ATOM 3972 C C . GLU B 1 198 ? 26.222 -33.303 -23.886 1.00 7.65 604 GLU B C 1
ATOM 3973 O O . GLU B 1 198 ? 26.965 -34.279 -23.802 1.00 7.74 604 GLU B O 1
ATOM 3979 N N . ASN B 1 199 ? 25.705 -32.686 -22.824 1.00 7.03 605 ASN B N 1
ATOM 3980 C CA . ASN B 1 199 ? 25.951 -33.184 -21.471 1.00 6.68 605 ASN B CA 1
ATOM 3981 C C . ASN B 1 199 ? 25.264 -34.520 -21.221 1.00 6.63 605 ASN B C 1
ATOM 3982 O O . ASN B 1 199 ? 25.820 -35.385 -20.558 1.00 6.45 605 ASN B O 1
ATOM 3987 N N . VAL B 1 200 ? 24.052 -34.679 -21.746 1.00 5.81 606 VAL B N 1
ATOM 3988 C CA . VAL B 1 200 ? 23.320 -35.948 -21.598 1.00 6.31 606 VAL B CA 1
ATOM 3989 C C . VAL B 1 200 ? 24.029 -37.052 -22.408 1.00 6.04 606 VAL B C 1
ATOM 3990 O O . VAL B 1 200 ? 24.139 -38.195 -21.948 1.00 5.69 606 VAL B O 1
ATOM 3994 N N . PHE B 1 201 ? 24.557 -36.691 -23.582 1.00 6.21 607 PHE B N 1
ATOM 3995 C CA . PHE B 1 201 ? 25.379 -37.613 -24.376 1.00 6.57 607 PHE B CA 1
ATOM 3996 C C . PHE B 1 201 ? 26.535 -38.165 -23.535 1.00 6.53 607 PHE B C 1
ATOM 3997 O O . PHE B 1 201 ? 26.743 -39.370 -23.458 1.00 6.19 607 PHE B O 1
ATOM 4005 N N . ARG B 1 202 ? 27.265 -37.269 -22.884 1.00 6.42 608 ARG B N 1
ATOM 4006 C CA . ARG B 1 202 ? 28.349 -37.680 -21.987 1.00 6.75 608 ARG B CA 1
ATOM 4007 C C . ARG B 1 202 ? 27.852 -38.568 -20.835 1.00 6.37 608 ARG B C 1
ATOM 4008 O O . ARG B 1 202 ? 28.461 -39.592 -20.503 1.00 5.94 608 ARG B O 1
ATOM 4016 N N . GLN B 1 203 ? 26.748 -38.163 -20.214 1.00 5.71 609 GLN B N 1
ATOM 4017 C CA . GLN B 1 203 ? 26.159 -38.933 -19.128 1.00 5.29 609 GLN B CA 1
ATOM 4018 C C . GLN B 1 203 ? 25.794 -40.345 -19.565 1.00 5.66 609 GLN B C 1
ATOM 4019 O O . GLN B 1 203 ? 26.010 -41.306 -18.830 1.00 5.41 609 GLN B O 1
ATOM 4025 N N . LEU B 1 204 ? 25.232 -40.466 -20.759 1.00 5.68 610 LEU B N 1
ATOM 4026 C CA . LEU B 1 204 ? 24.842 -41.786 -21.253 1.00 6.57 610 LEU B CA 1
ATOM 4027 C C . LEU B 1 204 ? 26.049 -42.612 -21.687 1.00 7.00 610 LEU B C 1
ATOM 4028 O O . LEU B 1 204 ? 26.067 -43.824 -21.474 1.00 7.22 610 LEU B O 1
ATOM 4033 N N . LYS B 1 205 ? 27.047 -41.963 -22.283 1.00 7.70 611 LYS B N 1
ATOM 4034 C CA . LYS B 1 205 ? 28.318 -42.652 -22.601 1.00 8.42 611 LYS B CA 1
ATOM 4035 C C . LYS B 1 205 ? 28.995 -43.207 -21.348 1.00 8.86 611 LYS B C 1
ATOM 4036 O O . LYS B 1 205 ? 29.659 -44.250 -21.403 1.00 9.05 611 LYS B O 1
ATOM 4042 N N . GLN B 1 206 ? 28.836 -42.511 -20.224 1.00 8.54 612 GLN B N 1
ATOM 4043 C CA . GLN B 1 206 ? 29.433 -42.955 -18.955 1.00 8.64 612 GLN B CA 1
ATOM 4044 C C . GLN B 1 206 ? 28.717 -44.174 -18.375 1.00 8.86 612 GLN B C 1
ATOM 4045 O O . GLN B 1 206 ? 29.333 -45.004 -17.694 1.00 9.42 612 GLN B O 1
ATOM 4051 N N . ILE B 1 207 ? 27.417 -44.286 -18.631 1.00 8.73 613 ILE B N 1
ATOM 4052 C CA . ILE B 1 207 ? 26.679 -45.479 -18.238 1.00 8.34 613 ILE B CA 1
ATOM 4053 C C . ILE B 1 207 ? 26.969 -46.630 -19.216 1.00 9.34 613 ILE B C 1
ATOM 4054 O O . ILE B 1 207 ? 27.167 -47.779 -18.787 1.00 9.04 613 ILE B O 1
ATOM 4059 N N . TYR B 1 208 ? 26.952 -46.309 -20.514 1.00 9.02 614 TYR B N 1
ATOM 4060 C CA . TYR B 1 208 ? 27.024 -47.294 -21.599 1.00 10.17 614 TYR B CA 1
ATOM 4061 C C . TYR B 1 208 ? 28.230 -47.029 -22.516 1.00 10.52 614 TYR B C 1
ATOM 4062 O O . TYR B 1 208 ? 28.061 -46.602 -23.665 1.00 10.61 614 TYR B O 1
ATOM 4071 N N . PRO B 1 209 ? 29.459 -47.280 -22.022 1.00 11.52 615 PRO B N 1
ATOM 4072 C CA . PRO B 1 209 ? 30.653 -46.937 -22.801 1.00 12.46 615 PRO B CA 1
ATOM 4073 C C . PRO B 1 209 ? 30.814 -47.773 -24.073 1.00 13.70 615 PRO B C 1
ATOM 4074 O O . PRO B 1 209 ? 31.520 -47.357 -24.990 1.00 14.68 615 PRO B O 1
ATOM 4078 N N . GLU B 1 210 ? 30.143 -48.913 -24.121 1.00 14.68 616 GLU B N 1
ATOM 4079 C CA . GLU B 1 210 ? 30.182 -49.811 -25.272 1.00 16.55 616 GLU B CA 1
ATOM 4080 C C . GLU B 1 210 ? 29.331 -49.326 -26.457 1.00 16.70 616 GLU B C 1
ATOM 4081 O O . GLU B 1 210 ? 29.536 -49.775 -27.586 1.00 16.48 616 GLU B O 1
ATOM 4087 N N . LYS B 1 211 ? 28.382 -48.419 -26.205 1.00 16.26 617 LYS B N 1
ATOM 4088 C CA . LYS B 1 211 ? 27.527 -47.890 -27.286 1.00 15.99 617 LYS B CA 1
ATOM 4089 C C . LYS B 1 211 ? 28.259 -46.872 -28.145 1.00 15.84 617 LYS B C 1
ATOM 4090 O O . LYS B 1 211 ? 29.031 -46.060 -27.637 1.00 16.15 617 LYS B O 1
ATOM 4096 N N . SER B 1 212 ? 28.020 -46.921 -29.459 1.00 15.30 618 SER B N 1
ATOM 4097 C CA . SER B 1 212 ? 28.589 -45.955 -30.396 1.00 15.10 618 SER B CA 1
ATOM 4098 C C . SER B 1 212 ? 27.994 -44.575 -30.179 1.00 14.79 618 SER B C 1
ATOM 4099 O O . SER B 1 212 ? 26.942 -44.460 -29.540 1.00 15.28 618 SER B O 1
ATOM 4102 N N . ASP B 1 213 ? 28.642 -43.551 -30.734 1.00 14.60 619 ASP B N 1
ATOM 4103 C CA . ASP B 1 213 ? 28.115 -42.179 -30.706 1.00 15.15 619 ASP B CA 1
ATOM 4104 C C . ASP B 1 213 ? 26.701 -42.141 -31.273 1.00 15.23 619 ASP B C 1
ATOM 4105 O O . ASP B 1 213 ? 25.802 -41.487 -30.714 1.00 14.19 619 ASP B O 1
ATOM 4110 N N . GLU B 1 214 ? 26.519 -42.857 -32.384 1.00 14.80 620 GLU B N 1
ATOM 4111 C CA . GLU B 1 214 ? 25.236 -42.912 -33.084 1.00 15.24 620 GLU B CA 1
ATOM 4112 C C . GLU B 1 214 ? 24.156 -43.552 -32.219 1.00 14.27 620 GLU B C 1
ATOM 4113 O O . GLU B 1 214 ? 23.027 -43.061 -32.184 1.00 14.25 620 GLU B O 1
ATOM 4119 N N . GLU B 1 215 ? 24.500 -44.629 -31.506 1.00 13.57 621 GLU B N 1
ATOM 4120 C CA . GLU B 1 215 ? 23.552 -45.293 -30.602 1.00 13.15 621 GLU B CA 1
ATOM 4121 C C . GLU B 1 215 ? 23.161 -44.377 -29.445 1.00 12.11 621 GLU B C 1
ATOM 4122 O O . GLU B 1 215 ? 22.005 -44.365 -29.012 1.00 11.12 621 GLU B O 1
ATOM 4128 N N . ILE B 1 216 ? 24.139 -43.644 -28.920 1.00 10.62 622 ILE B N 1
ATOM 4129 C CA . ILE B 1 216 ? 23.843 -42.700 -27.839 1.00 9.83 622 ILE B CA 1
ATOM 4130 C C . ILE B 1 216 ? 22.909 -41.590 -28.341 1.00 9.02 622 ILE B C 1
ATOM 4131 O O . ILE B 1 216 ? 21.869 -41.332 -27.727 1.00 8.40 622 ILE B O 1
ATOM 4136 N N . TRP B 1 217 ? 23.234 -40.970 -29.475 1.00 9.03 623 TRP B N 1
ATOM 4137 C CA . TRP B 1 217 ? 22.342 -39.934 -30.004 1.00 9.29 623 TRP B CA 1
ATOM 4138 C C . TRP B 1 217 ? 20.936 -40.478 -30.251 1.00 8.95 623 TRP B C 1
ATOM 4139 O O . TRP B 1 217 ? 19.954 -39.796 -29.957 1.00 8.99 623 TRP B O 1
ATOM 4150 N N . LYS B 1 218 ? 20.842 -41.716 -30.737 1.00 8.99 624 LYS B N 1
ATOM 4151 C CA A LYS B 1 218 ? 19.543 -42.328 -31.004 0.50 9.33 624 LYS B CA 1
ATOM 4152 C CA B LYS B 1 218 ? 19.550 -42.352 -31.003 0.50 9.08 624 LYS B CA 1
ATOM 4153 C C . LYS B 1 218 ? 18.711 -42.487 -29.730 1.00 9.19 624 LYS B C 1
ATOM 4154 O O . LYS B 1 218 ? 17.485 -42.430 -29.783 1.00 9.32 624 LYS B O 1
ATOM 4165 N N . MET B 1 219 ? 19.379 -42.673 -28.592 1.00 8.58 625 MET B N 1
ATOM 4166 C CA . MET B 1 219 ? 18.692 -42.809 -27.305 1.00 9.06 625 MET B CA 1
ATOM 4167 C C . MET B 1 219 ? 18.140 -41.474 -26.837 1.00 8.12 625 MET B C 1
ATOM 4168 O O . MET B 1 219 ? 17.233 -41.445 -26.006 1.00 9.03 625 MET B O 1
ATOM 4173 N N . ILE B 1 220 ? 18.690 -40.377 -27.355 1.00 7.36 626 ILE B N 1
ATOM 4174 C CA . ILE B 1 220 ? 18.367 -39.044 -26.815 1.00 6.26 626 ILE B CA 1
ATOM 4175 C C . ILE B 1 220 ? 17.147 -38.413 -27.505 1.00 5.96 626 ILE B C 1
ATOM 4176 O O . ILE B 1 220 ? 16.973 -38.529 -28.718 1.00 6.54 626 ILE B O 1
ATOM 4181 N N . GLY B 1 221 ? 16.291 -37.789 -26.701 1.00 5.85 627 GLY B N 1
ATOM 4182 C CA . GLY B 1 221 ? 15.243 -36.886 -27.217 1.00 5.69 627 GLY B CA 1
ATOM 4183 C C . GLY B 1 221 ? 15.399 -35.554 -26.518 1.00 5.53 627 GLY B C 1
ATOM 4184 O O . GLY B 1 221 ? 16.021 -35.484 -25.465 1.00 5.35 627 GLY B O 1
ATOM 4185 N N . LEU B 1 222 ? 14.846 -34.492 -27.101 1.00 4.71 628 LEU B N 1
ATOM 4186 C CA . LEU B 1 222 ? 14.871 -33.196 -26.436 1.00 4.96 628 LEU B CA 1
ATOM 4187 C C . LEU B 1 222 ? 13.473 -32.627 -26.391 1.00 4.90 628 LEU B C 1
ATOM 4188 O O . LEU B 1 222 ? 12.751 -32.700 -27.391 1.00 4.71 628 LEU B O 1
ATOM 4193 N N . THR B 1 223 ? 13.098 -32.062 -25.238 1.00 4.76 629 THR B N 1
ATOM 4194 C CA . THR B 1 223 ? 11.752 -31.499 -25.050 1.00 4.96 629 THR B CA 1
ATOM 4195 C C . THR B 1 223 ? 11.813 -30.064 -24.499 1.00 5.21 629 THR B C 1
ATOM 4196 O O . THR B 1 223 ? 11.956 -29.872 -23.301 1.00 5.61 629 THR B O 1
ATOM 4200 N N . PRO B 1 224 ? 11.716 -29.060 -25.383 1.00 5.96 630 PRO B N 1
ATOM 4201 C CA . PRO B 1 224 ? 11.592 -27.682 -24.893 1.00 5.67 630 PRO B CA 1
ATOM 4202 C C . PRO B 1 224 ? 10.165 -27.334 -24.490 1.00 5.98 630 PRO B C 1
ATOM 4203 O O . PRO B 1 224 ? 9.215 -28.084 -24.766 1.00 5.83 630 PRO B O 1
ATOM 4207 N N . MET B 1 225 ? 10.024 -26.208 -23.807 1.00 5.73 631 MET B N 1
ATOM 4208 C CA . MET B 1 225 ? 8.722 -25.599 -23.558 1.00 6.10 631 MET B CA 1
ATOM 4209 C C . MET B 1 225 ? 8.597 -24.463 -24.561 1.00 6.29 631 MET B C 1
ATOM 4210 O O . MET B 1 225 ? 9.423 -23.543 -24.561 1.00 7.01 631 MET B O 1
ATOM 4215 N N . ILE B 1 226 ? 7.598 -24.531 -25.441 1.00 6.18 632 ILE B N 1
ATOM 4216 C CA . ILE B 1 226 ? 7.541 -23.569 -26.537 1.00 6.52 632 ILE B CA 1
ATOM 4217 C C . ILE B 1 226 ? 7.190 -22.171 -26.031 1.00 6.29 632 ILE B C 1
ATOM 4218 O O . ILE B 1 226 ? 6.429 -22.020 -25.075 1.00 6.57 632 ILE B O 1
ATOM 4223 N N . GLY B 1 227 ? 7.771 -21.163 -26.663 1.00 6.80 633 GLY B N 1
ATOM 4224 C CA . GLY B 1 227 ? 7.446 -19.774 -26.322 1.00 6.93 633 GLY B CA 1
ATOM 4225 C C . GLY B 1 227 ? 7.851 -19.451 -24.892 1.00 7.23 633 GLY B C 1
ATOM 4226 O O . GLY B 1 227 ? 8.914 -19.860 -24.433 1.00 6.67 633 GLY B O 1
ATOM 4227 N N . VAL B 1 228 ? 6.999 -18.724 -24.175 1.00 7.56 634 VAL B N 1
ATOM 4228 C CA . VAL B 1 228 ? 7.390 -18.292 -22.829 1.00 8.19 634 VAL B CA 1
ATOM 4229 C C . VAL B 1 228 ? 7.490 -19.481 -21.879 1.00 7.83 634 VAL B C 1
ATOM 4230 O O . VAL B 1 228 ? 6.591 -20.320 -21.828 1.00 7.83 634 VAL B O 1
ATOM 4234 N N . ASN B 1 229 ? 8.619 -19.572 -21.178 1.00 7.46 635 ASN B N 1
ATOM 4235 C CA . ASN B 1 229 ? 8.824 -20.594 -20.164 1.00 7.37 635 ASN B CA 1
ATOM 4236 C C . ASN B 1 229 ? 8.422 -20.074 -18.803 1.00 8.09 635 ASN B C 1
ATOM 4237 O O . ASN B 1 229 ? 8.172 -18.876 -18.641 1.00 7.97 635 ASN B O 1
ATOM 4242 N N . ASP B 1 230 ? 8.313 -20.978 -17.830 1.00 7.91 636 ASP B N 1
ATOM 4243 C CA . ASP B 1 230 ? 7.875 -20.568 -16.496 1.00 8.96 636 ASP B CA 1
ATOM 4244 C C . ASP B 1 230 ? 8.811 -19.527 -15.898 1.00 8.64 636 ASP B C 1
ATOM 4245 O O . ASP B 1 230 ? 8.368 -18.677 -15.113 1.00 9.84 636 ASP B O 1
ATOM 4250 N N . ASP B 1 231 ? 10.086 -19.568 -16.285 1.00 8.39 637 ASP B N 1
ATOM 4251 C CA . ASP B 1 231 ? 11.053 -18.595 -15.774 1.00 8.43 637 ASP B CA 1
ATOM 4252 C C . ASP B 1 231 ? 11.062 -17.288 -16.575 1.00 9.23 637 ASP B C 1
ATOM 4253 O O . ASP B 1 231 ? 11.902 -16.404 -16.346 1.00 9.33 637 ASP B O 1
ATOM 4258 N N . LYS B 1 232 ? 10.120 -17.182 -17.514 1.00 9.16 638 LYS B N 1
ATOM 4259 C CA . LYS B 1 232 ? 9.919 -15.995 -18.360 1.00 9.92 638 LYS B CA 1
ATOM 4260 C C . LYS B 1 232 ? 10.924 -15.810 -19.505 1.00 9.76 638 LYS B C 1
ATOM 4261 O O . LYS B 1 232 ? 10.781 -14.872 -20.309 1.00 10.10 638 LYS B O 1
ATOM 4267 N N . SER B 1 233 ? 11.921 -16.692 -19.619 1.00 8.75 639 SER B N 1
ATOM 4268 C CA . SER B 1 233 ? 12.714 -16.727 -20.855 1.00 8.00 639 SER B CA 1
ATOM 4269 C C . SER B 1 233 ? 11.813 -17.279 -21.950 1.00 7.75 639 SER B C 1
ATOM 4270 O O . SER B 1 233 ? 10.734 -17.829 -21.664 1.00 7.81 639 SER B O 1
ATOM 4273 N N . VAL B 1 234 ? 12.234 -17.113 -23.199 1.00 7.62 640 VAL B N 1
ATOM 4274 C CA . VAL B 1 234 ? 11.394 -17.500 -24.326 1.00 7.72 640 VAL B CA 1
ATOM 4275 C C . VAL B 1 234 ? 12.153 -18.400 -25.299 1.00 7.72 640 VAL B C 1
ATOM 4276 O O . VAL B 1 234 ? 13.213 -18.034 -25.808 1.00 7.88 640 VAL B O 1
ATOM 4280 N N . PHE B 1 235 ? 11.593 -19.580 -25.547 1.00 7.15 641 PHE B N 1
ATOM 4281 C CA . PHE B 1 235 ? 12.107 -20.481 -26.572 1.00 7.35 641 PHE B CA 1
ATOM 4282 C C . PHE B 1 235 ? 11.372 -20.127 -27.855 1.00 7.47 641 PHE B C 1
ATOM 4283 O O . PHE B 1 235 ? 10.202 -20.474 -28.033 1.00 7.61 641 PHE B O 1
ATOM 4291 N N . THR B 1 236 ? 12.061 -19.406 -28.730 1.00 7.59 642 THR B N 1
ATOM 4292 C CA . THR B 1 236 ? 11.412 -18.755 -29.869 1.00 8.24 642 THR B CA 1
ATOM 4293 C C . THR B 1 236 ? 11.271 -19.701 -31.049 1.00 8.00 642 THR B C 1
ATOM 4294 O O . THR B 1 236 ? 11.824 -20.795 -31.054 1.00 7.37 642 THR B O 1
ATOM 4298 N N . LEU B 1 237 ? 10.532 -19.269 -32.066 1.00 7.99 643 LEU B N 1
ATOM 4299 C CA . LEU B 1 237 ? 10.410 -20.058 -33.286 1.00 8.74 643 LEU B CA 1
ATOM 4300 C C . LEU B 1 237 ? 11.763 -20.242 -33.973 1.00 9.51 643 LEU B C 1
ATOM 4301 O O . LEU B 1 237 ? 12.020 -21.297 -34.565 1.00 10.21 643 LEU B O 1
ATOM 4306 N N . GLU B 1 238 ? 12.622 -19.222 -33.895 1.00 9.85 644 GLU B N 1
ATOM 4307 C CA . GLU B 1 238 ? 13.989 -19.335 -34.397 1.00 10.83 644 GLU B CA 1
ATOM 4308 C C . GLU B 1 238 ? 14.782 -20.411 -33.636 1.00 10.09 644 GLU B C 1
ATOM 4309 O O . GLU B 1 238 ? 15.511 -21.197 -34.238 1.00 10.40 644 GLU B O 1
ATOM 4315 N N . ASP B 1 239 ? 14.650 -20.420 -32.310 1.00 9.43 645 ASP B N 1
ATOM 4316 C CA . ASP B 1 239 ? 15.216 -21.497 -31.482 1.00 8.72 645 ASP B CA 1
ATOM 4317 C C . ASP B 1 239 ? 14.707 -22.870 -31.911 1.00 8.32 645 ASP B C 1
ATOM 4318 O O . ASP B 1 239 ? 15.491 -23.818 -31.995 1.00 8.06 645 ASP B O 1
ATOM 4323 N N . ALA B 1 240 ? 13.404 -22.977 -32.176 1.00 7.82 646 ALA B N 1
ATOM 4324 C CA . ALA B 1 240 ? 12.818 -24.230 -32.664 1.00 7.83 646 ALA B CA 1
ATOM 4325 C C . ALA B 1 240 ? 13.502 -24.673 -33.957 1.00 8.35 646 ALA B C 1
ATOM 4326 O O . ALA B 1 240 ? 13.903 -25.837 -34.093 1.00 7.68 646 ALA B O 1
ATOM 4328 N N . GLN B 1 241 ? 13.641 -23.747 -34.910 1.00 8.63 647 GLN B N 1
ATOM 4329 C CA . GLN B 1 241 ? 14.266 -24.100 -36.187 1.00 9.57 647 GLN B CA 1
ATOM 4330 C C . GLN B 1 241 ? 15.730 -24.522 -35.999 1.00 9.26 647 GLN B C 1
ATOM 4331 O O . GLN B 1 241 ? 16.168 -25.539 -36.548 1.00 9.11 647 GLN B O 1
ATOM 4337 N N . GLN B 1 242 ? 16.473 -23.761 -35.197 1.00 9.10 648 GLN B N 1
ATOM 4338 C CA . GLN B 1 242 ? 17.868 -24.090 -34.945 1.00 9.89 648 GLN B CA 1
ATOM 4339 C C . GLN B 1 242 ? 18.005 -25.473 -34.297 1.00 9.13 648 GLN B C 1
ATOM 4340 O O . GLN B 1 242 ? 18.897 -26.252 -34.658 1.00 8.95 648 GLN B O 1
ATOM 4346 N N . LEU B 1 243 ? 17.125 -25.770 -33.337 1.00 8.79 649 LEU B N 1
ATOM 4347 C CA . LEU B 1 243 ? 17.190 -27.041 -32.614 1.00 8.33 649 LEU B CA 1
ATOM 4348 C C . LEU B 1 243 ? 16.841 -28.209 -33.529 1.00 8.35 649 LEU B C 1
ATOM 4349 O O . LEU B 1 243 ? 17.496 -29.252 -33.488 1.00 7.74 649 LEU B O 1
ATOM 4354 N N . VAL B 1 244 ? 15.813 -28.027 -34.363 1.00 8.26 650 VAL B N 1
ATOM 4355 C CA . VAL B 1 244 ? 15.442 -29.037 -35.354 1.00 8.33 650 VAL B CA 1
ATOM 4356 C C . VAL B 1 244 ? 16.595 -29.323 -36.312 1.00 8.23 650 VAL B C 1
ATOM 4357 O O . VAL B 1 244 ? 16.898 -30.475 -36.577 1.00 8.88 650 VAL B O 1
ATOM 4361 N N . ASP B 1 245 ? 17.245 -28.280 -36.818 1.00 8.61 651 ASP B N 1
ATOM 4362 C CA . ASP B 1 245 ? 18.386 -28.483 -37.724 1.00 9.13 651 ASP B CA 1
ATOM 4363 C C . ASP B 1 245 ? 19.533 -29.232 -37.050 1.00 8.89 651 ASP B C 1
ATOM 4364 O O . ASP B 1 245 ? 20.122 -30.146 -37.640 1.00 8.37 651 ASP B O 1
ATOM 4369 N N . TRP B 1 246 ? 19.804 -28.870 -35.797 1.00 8.41 652 TRP B N 1
ATOM 4370 C CA . TRP B 1 246 ? 20.804 -29.559 -34.990 1.00 8.03 652 TRP B CA 1
ATOM 4371 C C . TRP B 1 246 ? 20.414 -31.031 -34.779 1.00 7.64 652 TRP B C 1
ATOM 4372 O O . TRP B 1 246 ? 21.266 -31.925 -34.902 1.00 7.39 652 TRP B O 1
ATOM 4383 N N . ALA B 1 247 ? 19.133 -31.286 -34.479 1.00 6.81 653 ALA B N 1
ATOM 4384 C CA . ALA B 1 247 ? 18.667 -32.649 -34.189 1.00 6.62 653 ALA B CA 1
ATOM 4385 C C . ALA B 1 247 ? 18.712 -33.555 -35.417 1.00 7.11 653 ALA B C 1
ATOM 4386 O O . ALA B 1 247 ? 19.015 -34.743 -35.310 1.00 6.87 653 ALA B O 1
ATOM 4388 N N . ILE B 1 248 ? 18.381 -32.983 -36.569 1.00 7.47 654 ILE B N 1
ATOM 4389 C CA . ILE B 1 248 ? 18.520 -33.693 -37.851 1.00 7.82 654 ILE B CA 1
ATOM 4390 C C . ILE B 1 248 ? 19.995 -34.036 -38.102 1.00 8.37 654 ILE B C 1
ATOM 4391 O O . ILE B 1 248 ? 20.320 -35.178 -38.417 1.00 8.70 654 ILE B O 1
ATOM 4396 N N . GLN B 1 249 ? 20.874 -33.049 -37.961 1.00 9.82 655 GLN B N 1
ATOM 4397 C CA . GLN B 1 249 ? 22.322 -33.252 -38.192 1.00 10.75 655 GLN B CA 1
ATOM 4398 C C . GLN B 1 249 ? 22.897 -34.350 -37.287 1.00 10.95 655 GLN B C 1
ATOM 4399 O O . GLN B 1 249 ? 23.714 -35.179 -37.725 1.00 10.52 655 GLN B O 1
ATOM 4405 N N . HIS B 1 250 ? 22.457 -34.380 -36.030 1.00 10.00 656 HIS B N 1
ATOM 4406 C CA . HIS B 1 250 ? 22.966 -35.360 -35.080 1.00 10.33 656 HIS B CA 1
ATOM 4407 C C . HIS B 1 250 ? 22.210 -36.682 -35.038 1.00 9.71 656 HIS B C 1
ATOM 4408 O O . HIS B 1 250 ? 22.603 -37.603 -34.327 1.00 9.76 656 HIS B O 1
ATOM 4415 N N . LYS B 1 251 ? 21.145 -36.777 -35.834 1.00 9.59 657 LYS B N 1
ATOM 4416 C CA . LYS B 1 251 ? 20.340 -38.002 -35.938 1.00 9.68 657 LYS B CA 1
ATOM 4417 C C . LYS B 1 251 ? 19.893 -38.511 -34.577 1.00 9.22 657 LYS B C 1
ATOM 4418 O O . LYS B 1 251 ? 19.956 -39.710 -34.296 1.00 8.35 657 LYS B O 1
ATOM 4424 N N . ILE B 1 252 ? 19.412 -37.595 -33.732 1.00 8.12 658 ILE B N 1
ATOM 4425 C CA . ILE B 1 252 ? 18.888 -38.020 -32.437 1.00 7.33 658 ILE B CA 1
ATOM 4426 C C . ILE B 1 252 ? 17.557 -38.752 -32.612 1.00 6.84 658 ILE B C 1
ATOM 4427 O O . I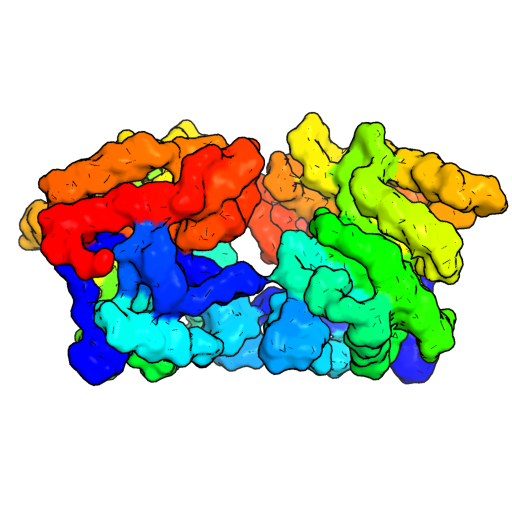LE B 1 252 ? 16.944 -38.687 -33.680 1.00 6.75 658 ILE B O 1
ATOM 4432 N N . GLY B 1 253 ? 17.125 -39.454 -31.567 1.00 6.20 659 GLY B N 1
ATOM 4433 C CA . GLY B 1 253 ? 15.953 -40.309 -31.647 1.00 6.18 659 GLY B CA 1
ATOM 4434 C C . GLY B 1 253 ? 14.642 -39.566 -31.786 1.00 5.84 659 GLY B C 1
ATOM 4435 O O . GLY B 1 253 ? 13.750 -40.005 -32.509 1.00 6.18 659 GLY B O 1
ATOM 4436 N N . SER B 1 254 ? 14.503 -38.437 -31.095 1.00 5.38 660 SER B N 1
ATOM 4437 C CA . SER B 1 254 ? 13.196 -37.788 -31.049 1.00 5.14 660 SER B CA 1
ATOM 4438 C C . SER B 1 254 ? 13.225 -36.338 -30.582 1.00 5.56 660 SER B C 1
ATOM 4439 O O . SER B 1 254 ? 14.201 -35.876 -29.985 1.00 5.53 660 SER B O 1
ATOM 4442 N N . LEU B 1 255 ? 12.123 -35.644 -30.863 1.00 5.63 661 LEU B N 1
ATOM 4443 C CA . LEU B 1 255 ? 11.823 -34.343 -30.273 1.00 5.76 661 LEU B CA 1
ATOM 4444 C C . LEU B 1 255 ? 10.400 -34.397 -29.759 1.00 5.68 661 LEU B C 1
ATOM 4445 O O . LEU B 1 255 ? 9.567 -35.165 -30.252 1.00 6.01 661 LEU B O 1
ATOM 4450 N N . ALA B 1 256 ? 10.124 -33.556 -28.777 1.00 4.58 662 ALA B N 1
ATOM 4451 C CA . ALA B 1 256 ? 8.765 -33.336 -28.303 1.00 4.84 662 ALA B CA 1
ATOM 4452 C C . ALA B 1 256 ? 8.743 -31.898 -27.782 1.00 4.83 662 ALA B C 1
ATOM 4453 O O . ALA B 1 256 ? 9.769 -31.236 -27.761 1.00 4.14 662 ALA B O 1
ATOM 4455 N N . PHE B 1 257 ? 7.578 -31.394 -27.397 1.00 4.57 663 PHE B N 1
ATOM 4456 C CA . PHE B 1 257 ? 7.563 -30.130 -26.667 1.00 4.82 663 PHE B CA 1
ATOM 4457 C C . PHE B 1 257 ? 6.381 -30.018 -25.747 1.00 4.83 663 PHE B C 1
ATOM 4458 O O . PHE B 1 257 ? 5.410 -30.759 -25.895 1.00 5.07 663 PHE B O 1
ATOM 4466 N N . TRP B 1 258 ? 6.485 -29.102 -24.782 1.00 4.56 664 TRP B N 1
ATOM 4467 C CA . TRP B 1 258 ? 5.353 -28.761 -23.942 1.00 4.93 664 TRP B CA 1
ATOM 4468 C C . TRP B 1 258 ? 4.757 -27.433 -24.453 1.00 5.25 664 TRP B C 1
ATOM 4469 O O . TRP B 1 258 ? 5.403 -26.401 -24.326 1.00 5.41 664 TRP B O 1
ATOM 4480 N N . SER B 1 259 ? 3.562 -27.423 -25.054 1.00 5.10 665 SER B N 1
ATOM 4481 C CA . SER B 1 259 ? 2.680 -28.562 -25.281 1.00 5.39 665 SER B CA 1
ATOM 4482 C C . SER B 1 259 ? 1.834 -28.213 -26.500 1.00 5.42 665 SER B C 1
ATOM 4483 O O . SER B 1 259 ? 1.886 -27.086 -27.006 1.00 5.27 665 SER B O 1
ATOM 4486 N N . VAL B 1 260 ? 1.038 -29.175 -26.962 1.00 5.05 666 VAL B N 1
ATOM 4487 C CA . VAL B 1 260 ? 0.183 -28.967 -28.126 1.00 4.97 666 VAL B CA 1
ATOM 4488 C C . VAL B 1 260 ? -0.813 -27.822 -27.906 1.00 5.10 666 VAL B C 1
ATOM 4489 O O . VAL B 1 260 ? -0.921 -26.928 -28.746 1.00 4.67 666 VAL B O 1
ATOM 4493 N N . ASP B 1 261 ? -1.500 -27.822 -26.768 1.00 5.61 667 ASP B N 1
ATOM 4494 C CA . ASP B 1 261 ? -2.507 -26.772 -26.525 1.00 6.41 667 ASP B CA 1
ATOM 4495 C C . ASP B 1 261 ? -1.927 -25.388 -26.268 1.00 6.65 667 ASP B C 1
ATOM 4496 O O . ASP B 1 261 ? -2.671 -24.391 -26.245 1.00 6.58 667 ASP B O 1
ATOM 4501 N N . ARG B 1 262 ? -0.606 -25.319 -26.083 1.00 6.08 668 ARG B N 1
ATOM 4502 C CA . ARG B 1 262 ? 0.063 -24.030 -25.996 1.00 5.92 668 ARG B CA 1
ATOM 4503 C C . ARG B 1 262 ? 0.521 -23.470 -27.340 1.00 5.99 668 ARG B C 1
ATOM 4504 O O . ARG B 1 262 ? 1.023 -22.341 -27.397 1.00 5.98 668 ARG B O 1
ATOM 4512 N N . ASP B 1 263 ? 0.335 -24.219 -28.429 1.00 6.16 669 ASP B N 1
ATOM 4513 C CA . ASP B 1 263 ? 0.867 -23.763 -29.715 1.00 6.09 669 ASP B CA 1
ATOM 4514 C C . ASP B 1 263 ? -0.066 -22.739 -30.393 1.00 6.39 669 ASP B C 1
ATOM 4515 O O . ASP B 1 263 ? -0.547 -22.944 -31.509 1.00 6.63 669 ASP B O 1
ATOM 4520 N N . HIS B 1 264 ? -0.310 -21.633 -29.694 1.00 6.67 670 HIS B N 1
ATOM 4521 C CA . HIS B 1 264 ? -1.202 -20.568 -30.166 1.00 7.08 670 HIS B CA 1
ATOM 4522 C C . HIS B 1 264 ? -0.563 -19.271 -29.724 1.00 7.38 670 HIS B C 1
ATOM 4523 O O . HIS B 1 264 ? 0.054 -19.234 -28.651 1.00 7.22 670 HIS B O 1
ATOM 4530 N N . PRO B 1 265 ? -0.718 -18.201 -30.521 1.00 7.65 671 PRO B N 1
ATOM 4531 C CA . PRO B 1 265 ? -0.239 -16.906 -30.037 1.00 8.12 671 PRO B CA 1
ATOM 4532 C C . PRO B 1 265 ? -1.005 -16.466 -28.789 1.00 8.33 671 PRO B C 1
ATOM 4533 O O . PRO B 1 265 ? -2.133 -16.906 -28.545 1.00 8.64 671 PRO B O 1
ATOM 4537 N N . GLY B 1 266 ? -0.379 -15.624 -27.982 1.00 8.65 672 GLY B N 1
ATOM 4538 C CA . GLY B 1 266 ? -1.052 -15.111 -26.802 1.00 9.85 672 GLY B CA 1
ATOM 4539 C C . GLY B 1 266 ? -0.376 -13.848 -26.330 1.00 10.28 672 GLY B C 1
ATOM 4540 O O . GLY B 1 266 ? 0.678 -13.469 -26.862 1.00 10.05 672 GLY B O 1
ATOM 4541 N N . PRO B 1 267 ? -0.976 -13.193 -25.323 1.00 11.26 673 PRO B N 1
ATOM 4542 C CA . PRO B 1 267 ? -0.385 -11.985 -24.752 1.00 12.54 673 PRO B CA 1
ATOM 4543 C C . PRO B 1 267 ? 1.077 -12.236 -24.393 1.00 13.12 673 PRO B C 1
ATOM 4544 O O . PRO B 1 267 ? 1.411 -13.240 -23.738 1.00 13.34 673 PRO B O 1
ATOM 4548 N N . THR B 1 268 ? 1.931 -11.329 -24.848 1.00 13.97 674 THR B N 1
ATOM 4549 C CA . THR B 1 268 ? 3.370 -11.476 -24.743 1.00 15.18 674 THR B CA 1
ATOM 4550 C C . THR B 1 268 ? 3.808 -11.672 -23.299 1.00 14.73 674 THR B C 1
ATOM 4551 O O . THR B 1 268 ? 3.414 -10.909 -22.403 1.00 15.28 674 THR B O 1
ATOM 4555 N N . GLY B 1 269 ? 4.604 -12.714 -23.076 1.00 13.97 675 GLY B N 1
ATOM 4556 C CA . GLY B 1 269 ? 5.203 -12.964 -21.765 1.00 12.96 675 GLY B CA 1
ATOM 4557 C C . GLY B 1 269 ? 4.315 -13.621 -20.726 1.00 12.85 675 GLY B C 1
ATOM 4558 O O . GLY B 1 269 ? 4.725 -13.756 -19.570 1.00 13.27 675 GLY B O 1
ATOM 4559 N N . GLU B 1 270 ? 3.104 -14.022 -21.119 1.00 12.02 676 GLU B N 1
ATOM 4560 C CA A GLU B 1 270 ? 2.170 -14.647 -20.187 0.50 11.94 676 GLU B CA 1
ATOM 4561 C CA B GLU B 1 270 ? 2.149 -14.647 -20.201 0.50 11.65 676 GLU B CA 1
ATOM 4562 C C . GLU B 1 270 ? 2.251 -16.168 -20.273 1.00 11.55 676 GLU B C 1
ATOM 4563 O O . GLU B 1 270 ? 2.178 -16.739 -21.359 1.00 11.31 676 GLU B O 1
ATOM 4574 N N . VAL B 1 271 ? 2.415 -16.804 -19.114 1.00 10.77 677 VAL B N 1
ATOM 4575 C CA . VAL B 1 271 ? 2.464 -18.272 -19.013 1.00 10.20 677 VAL B CA 1
ATOM 4576 C C . VAL B 1 271 ? 1.062 -18.847 -18.842 1.00 10.06 677 VAL B C 1
ATOM 4577 O O . VAL B 1 271 ? 0.323 -18.463 -17.921 1.00 10.30 677 VAL B O 1
ATOM 4581 N N . SER B 1 272 ? 0.698 -19.761 -19.740 1.00 8.76 678 SER B N 1
ATOM 4582 C CA . SER B 1 272 ? -0.630 -20.369 -19.765 1.00 8.03 678 SER B CA 1
ATOM 4583 C C . SER B 1 272 ? -0.523 -21.783 -20.336 1.00 7.89 678 SER B C 1
ATOM 4584 O O . SER B 1 272 ? 0.376 -22.036 -21.147 1.00 7.25 678 SER B O 1
ATOM 4587 N N . PRO B 1 273 ? -1.452 -22.686 -19.949 1.00 7.87 679 PRO B N 1
ATOM 4588 C CA . PRO B 1 273 ? -1.529 -23.989 -20.629 1.00 7.49 679 PRO B CA 1
ATOM 4589 C C . PRO B 1 273 ? -2.274 -23.937 -21.980 1.00 7.59 679 PRO B C 1
ATOM 4590 O O . PRO B 1 273 ? -2.347 -24.951 -22.668 1.00 6.68 679 PRO B O 1
ATOM 4594 N N . LEU B 1 274 ? -2.773 -22.753 -22.356 1.00 7.41 680 LEU B N 1
ATOM 4595 C CA . LEU B 1 274 ? -3.645 -22.595 -23.535 1.00 6.96 680 LEU B CA 1
ATOM 4596 C C . LEU B 1 274 ? -3.045 -21.789 -24.689 1.00 7.02 680 LEU B C 1
ATOM 4597 O O . LEU B 1 274 ? -3.655 -21.672 -25.770 1.00 7.20 680 LEU B O 1
ATOM 4602 N N . HIS B 1 275 ? -1.869 -21.212 -24.458 1.00 7.04 681 HIS B N 1
ATOM 4603 C CA . HIS B 1 275 ? -1.150 -20.430 -25.467 1.00 7.15 681 HIS B CA 1
ATOM 4604 C C . HIS B 1 275 ? 0.300 -20.294 -25.002 1.00 7.00 681 HIS B C 1
ATOM 4605 O O . HIS B 1 275 ? 0.619 -20.652 -23.866 1.00 7.80 681 HIS B O 1
ATOM 4612 N N . ARG B 1 276 ? 1.177 -19.794 -25.866 1.00 6.62 682 ARG B N 1
ATOM 4613 C CA . ARG B 1 276 ? 2.608 -19.781 -25.542 1.00 7.03 682 ARG B CA 1
ATOM 4614 C C . ARG B 1 276 ? 3.203 -18.382 -25.334 1.00 7.20 682 ARG B C 1
ATOM 4615 O O . ARG B 1 276 ? 4.424 -18.230 -25.240 1.00 6.79 682 ARG B O 1
ATOM 4623 N N . GLY B 1 277 ? 2.352 -17.359 -25.288 1.00 7.77 683 GLY B N 1
ATOM 4624 C CA . GLY B 1 277 ? 2.827 -16.008 -24.956 1.00 8.13 683 GLY B CA 1
ATOM 4625 C C . GLY B 1 277 ? 3.793 -15.418 -25.973 1.00 8.18 683 GLY B C 1
ATOM 4626 O O . GLY B 1 277 ? 4.625 -14.580 -25.627 1.00 8.65 683 GLY B O 1
ATOM 4627 N N . THR B 1 278 ? 3.711 -15.881 -27.223 1.00 8.88 684 THR B N 1
ATOM 4628 C CA . THR B 1 278 ? 4.439 -15.269 -28.348 1.00 8.42 684 THR B CA 1
ATOM 4629 C C . THR B 1 278 ? 3.473 -14.905 -29.478 1.00 8.73 684 THR B C 1
ATOM 4630 O O . THR B 1 278 ? 2.289 -15.218 -29.396 1.00 8.82 684 THR B O 1
ATOM 4634 N N . ASN B 1 279 ? 4.003 -14.272 -30.528 1.00 8.50 685 ASN B N 1
ATOM 4635 C CA A ASN B 1 279 ? 3.145 -13.804 -31.614 0.50 8.94 685 ASN B CA 1
ATOM 4636 C CA B ASN B 1 279 ? 3.235 -13.763 -31.676 0.50 9.36 685 ASN B CA 1
ATOM 4637 C C . ASN B 1 279 ? 2.992 -14.783 -32.784 1.00 9.17 685 ASN B C 1
ATOM 4638 O O . ASN B 1 279 ? 2.263 -14.508 -33.740 1.00 9.45 685 ASN B O 1
ATOM 4647 N N . ASP B 1 280 ? 3.649 -15.940 -32.707 1.00 8.78 686 ASP B N 1
ATOM 4648 C CA . ASP B 1 280 ? 3.627 -16.866 -33.843 1.00 8.44 686 ASP B CA 1
ATOM 4649 C C . ASP B 1 280 ? 2.237 -17.448 -34.068 1.00 8.60 686 ASP B C 1
ATOM 4650 O O . ASP B 1 280 ? 1.514 -17.693 -33.115 1.00 7.97 686 ASP B O 1
ATOM 4655 N N . PRO B 1 281 ? 1.845 -17.647 -35.340 1.00 9.35 687 PRO B N 1
ATOM 4656 C CA . PRO B 1 281 ? 0.459 -18.085 -35.601 1.00 9.49 687 PRO B CA 1
ATOM 4657 C C . PRO B 1 281 ? 0.189 -19.494 -35.092 1.00 9.68 687 PRO B C 1
ATOM 4658 O O . PRO B 1 281 ? 1.134 -20.211 -34.732 1.00 10.02 687 PRO B O 1
ATOM 4662 N N . ASP B 1 282 ? -1.089 -19.868 -35.048 1.00 8.96 688 ASP B N 1
ATOM 4663 C CA . ASP B 1 282 ? -1.497 -21.203 -34.588 1.00 8.87 688 ASP B CA 1
ATOM 4664 C C . ASP B 1 282 ? -0.674 -22.305 -35.254 1.00 8.14 688 ASP B C 1
ATOM 4665 O O . ASP B 1 282 ? -0.481 -22.310 -36.478 1.00 7.43 688 ASP B O 1
ATOM 4670 N N . TRP B 1 283 ? -0.182 -23.226 -34.423 1.00 8.02 689 TRP B N 1
ATOM 4671 C CA . TRP B 1 283 ? 0.526 -24.434 -34.878 1.00 7.89 689 TRP B CA 1
ATOM 4672 C C . TRP B 1 283 ? 1.899 -24.173 -35.490 1.00 8.04 689 TRP B C 1
ATOM 4673 O O . TRP B 1 283 ? 2.491 -25.082 -36.078 1.00 7.70 689 TRP B O 1
ATOM 4684 N N . ALA B 1 284 ? 2.435 -22.958 -35.324 1.00 7.05 690 ALA B N 1
ATOM 4685 C CA . ALA B 1 284 ? 3.735 -22.635 -35.927 1.00 7.20 690 ALA B CA 1
ATOM 4686 C C . ALA B 1 284 ? 4.875 -23.518 -35.427 1.00 6.59 690 ALA B C 1
ATOM 4687 O O . ALA B 1 284 ? 5.723 -23.950 -36.223 1.00 6.56 690 ALA B O 1
ATOM 4689 N N . PHE B 1 285 ? 4.922 -23.765 -34.118 1.00 6.70 691 PHE B N 1
ATOM 4690 C CA . PHE B 1 285 ? 6.008 -24.571 -33.574 1.00 6.73 691 PHE B CA 1
ATOM 4691 C C . PHE B 1 285 ? 5.855 -26.014 -34.005 1.00 6.40 691 PHE B C 1
ATOM 4692 O O . PHE B 1 285 ? 6.842 -26.662 -34.371 1.00 6.70 691 PHE B O 1
ATOM 4700 N N . SER B 1 286 ? 4.620 -26.504 -33.989 1.00 6.44 692 SER B N 1
ATOM 4701 C CA . SER B 1 286 ? 4.349 -27.880 -34.428 1.00 6.81 692 SER B CA 1
ATOM 4702 C C . SER B 1 286 ? 4.918 -28.101 -35.827 1.00 7.27 692 SER B C 1
ATOM 4703 O O . SER B 1 286 ? 5.596 -29.103 -36.080 1.00 6.66 692 SER B O 1
ATOM 4706 N N . HIS B 1 287 ? 4.642 -27.154 -36.726 1.00 7.44 693 HIS B N 1
ATOM 4707 C CA . HIS B 1 287 ? 5.058 -27.291 -38.129 1.00 8.51 693 HIS B CA 1
ATOM 4708 C C . HIS B 1 287 ? 6.570 -27.293 -38.311 1.00 8.37 693 HIS B C 1
ATOM 4709 O O . HIS B 1 287 ? 7.087 -28.019 -39.161 1.00 8.92 693 HIS B O 1
ATOM 4716 N N . VAL B 1 288 ? 7.277 -26.500 -37.505 1.00 7.75 694 VAL B N 1
ATOM 4717 C CA . VAL B 1 288 ? 8.736 -26.529 -37.508 1.00 7.71 694 VAL B CA 1
ATOM 4718 C C . VAL B 1 288 ? 9.265 -27.877 -37.001 1.00 7.11 694 VAL B C 1
ATOM 4719 O O . VAL B 1 288 ? 10.153 -28.473 -37.616 1.00 6.91 694 VAL B O 1
ATOM 4723 N N . PHE B 1 289 ? 8.729 -28.349 -35.878 1.00 6.68 695 PHE B N 1
ATOM 4724 C CA . PHE B 1 289 ? 9.197 -29.612 -35.298 1.00 6.36 695 PHE B CA 1
ATOM 4725 C C . PHE B 1 289 ? 8.941 -30.815 -36.206 1.00 6.74 695 PHE B C 1
ATOM 4726 O O . PHE B 1 289 ? 9.734 -31.754 -36.225 1.00 5.62 695 PHE B O 1
ATOM 4734 N N . VAL B 1 290 ? 7.835 -30.783 -36.955 1.00 6.66 696 VAL B N 1
ATOM 4735 C CA . VAL B 1 290 ? 7.505 -31.878 -37.887 1.00 7.51 696 VAL B CA 1
ATOM 4736 C C . VAL B 1 290 ? 8.632 -32.096 -38.902 1.00 7.18 696 VAL B C 1
ATOM 4737 O O . VAL B 1 290 ? 8.863 -33.216 -39.356 1.00 7.39 696 VAL B O 1
ATOM 4741 N N . LYS B 1 291 ? 9.356 -31.023 -39.232 1.00 6.90 697 LYS B N 1
ATOM 4742 C CA . LYS B 1 291 ? 10.444 -31.105 -40.206 1.00 6.73 697 LYS B CA 1
ATOM 4743 C C . LYS B 1 291 ? 11.526 -32.100 -39.775 1.00 6.74 697 LYS B C 1
ATOM 4744 O O . LYS B 1 291 ? 12.172 -32.727 -40.621 1.00 6.08 697 LYS B O 1
ATOM 4750 N N . PHE B 1 292 ? 11.728 -32.234 -38.460 1.00 6.44 698 PHE B N 1
ATOM 4751 C CA . PHE B 1 292 ? 12.675 -33.219 -37.938 1.00 6.56 698 PHE B CA 1
ATOM 4752 C C . PHE B 1 292 ? 12.300 -34.637 -38.417 1.00 7.32 698 PHE B C 1
ATOM 4753 O O . PHE B 1 292 ? 13.156 -35.400 -38.903 1.00 6.56 698 PHE B O 1
ATOM 4761 N N . MET B 1 293 ? 11.020 -34.974 -38.270 1.00 7.61 699 MET B N 1
ATOM 4762 C CA . MET B 1 293 ? 10.507 -36.270 -38.683 1.00 9.10 699 MET B CA 1
ATOM 4763 C C . MET B 1 293 ? 10.529 -36.426 -40.205 1.00 9.42 699 MET B C 1
ATOM 4764 O O . MET B 1 293 ? 10.843 -37.509 -40.727 1.00 9.40 699 MET B O 1
ATOM 4769 N N . GLU B 1 294 ? 10.181 -35.357 -40.920 1.00 9.38 700 GLU B N 1
ATOM 4770 C CA . GLU B 1 294 ? 10.180 -35.402 -42.393 1.00 10.23 700 GLU B CA 1
ATOM 4771 C C . GLU B 1 294 ? 11.561 -35.715 -42.960 1.00 10.44 700 GLU B C 1
ATOM 4772 O O . GLU B 1 294 ? 11.665 -36.368 -44.004 1.00 11.02 700 GLU B O 1
ATOM 4778 N N . ALA B 1 295 ? 12.622 -35.272 -42.277 1.00 9.48 701 ALA B N 1
ATOM 4779 C CA . ALA B 1 295 ? 13.986 -35.556 -42.734 1.00 9.17 701 ALA B CA 1
ATOM 4780 C C . ALA B 1 295 ? 14.259 -37.065 -42.831 1.00 8.94 701 ALA B C 1
ATOM 4781 O O . ALA B 1 295 ? 15.072 -37.489 -43.654 1.00 9.52 701 ALA B O 1
ATOM 4783 N N . PHE B 1 296 ? 13.562 -37.852 -42.014 1.00 8.30 702 PHE B N 1
ATOM 4784 C CA . PHE B 1 296 ? 13.798 -39.300 -41.912 1.00 8.48 702 PHE B CA 1
ATOM 4785 C C . PHE B 1 296 ? 12.631 -40.154 -42.430 1.00 8.51 702 PHE B C 1
ATOM 4786 O O . PHE B 1 296 ? 12.418 -41.284 -41.963 1.00 8.72 702 PHE B O 1
ATOM 4794 N N . GLY B 1 297 ? 11.896 -39.598 -43.393 1.00 8.61 703 GLY B N 1
ATOM 4795 C CA . GLY B 1 297 ? 10.949 -40.367 -44.216 1.00 8.24 703 GLY B CA 1
ATOM 4796 C C . GLY B 1 297 ? 9.470 -40.096 -44.015 1.00 8.39 703 GLY B C 1
ATOM 4797 O O . GLY B 1 297 ? 8.642 -40.559 -44.804 1.00 8.18 703 GLY B O 1
ATOM 4798 N N . TYR B 1 298 ? 9.131 -39.342 -42.967 1.00 7.81 704 TYR B N 1
ATOM 4799 C CA . TYR B 1 298 ? 7.730 -39.094 -42.616 1.00 8.00 704 TYR B CA 1
ATOM 4800 C C . TYR B 1 298 ? 7.038 -38.183 -43.617 1.00 8.93 704 TYR B C 1
ATOM 4801 O O . TYR B 1 298 ? 7.622 -37.186 -44.058 1.00 8.76 704 TYR B O 1
ATOM 4810 N N . THR B 1 299 ? 5.802 -38.535 -43.974 1.00 9.62 705 THR B N 1
ATOM 4811 C CA . THR B 1 299 ? 4.981 -37.714 -44.867 1.00 12.10 705 THR B CA 1
ATOM 4812 C C . THR B 1 299 ? 3.533 -37.818 -44.410 1.00 11.98 705 THR B C 1
ATOM 4813 O O . THR B 1 299 ? 3.054 -38.902 -44.095 1.00 11.98 705 THR B O 1
ATOM 4817 N N . PHE B 1 300 ? 2.838 -36.684 -44.346 1.00 12.84 706 PHE B N 1
ATOM 4818 C CA . PHE B 1 300 ? 1.443 -36.678 -43.899 1.00 13.88 706 PHE B CA 1
ATOM 4819 C C . PHE B 1 300 ? 0.685 -35.570 -44.618 1.00 15.19 706 PHE B C 1
ATOM 4820 O O . PHE B 1 300 ? 1.141 -34.425 -44.586 1.00 17.23 706 PHE B O 1
#

InterPro domains:
  IPR001223 Glycoside hydrolase family 18, catalytic domain [PF00704] (1-174)
  IPR001223 Glycoside hydrolase family 18, catalytic domain [PS51910] (1-195)
  IPR001919 Carbohydrate-binding type-2 domain [PF00553] (271-356)
  IPR001919 Carbohydrate-binding type-2 domain [PS51173] (254-361)
  IPR001919 Carbohydrate-binding type-2 domain [SM00637] (265-351)
  IPR008965 CBM2/CBM3, carbohydrate-binding domain superfamily [SSF49384] (264-342)
  IPR011583 Chitinase II/V-like, catalytic domain [SM00636] (1-174)
  IPR012291 CBM2, carbohydrate-binding domain superfamily [G3DSA:2.60.40.290] (261-361)
  IPR017853 Glycoside hydrolase superfamily [SSF51445] (2-218)
  IPR017853 Glycoside hydrolase superfamily [SSF51445] (413-677)
  IPR029070 Chitinase insertion domain superfamily [G3DSA:3.10.50.10] (72-145)
  IPR029070 Chitinase insertion domain superfamily [SSF54556] (71-145)
  IPR052750 Glycosyl Hydrolase 18 Chitinase [PTHR42976] (255-699)

Secondary structure (DSSP, 8-state):
--S--PPPSSEE--EEETT-TT---HHHHHHHHS-SEEEEEEEEEETTTTEEEETTTB-GGGGHHHHHHHHTTT-EEEEEEE-SS---HHHH-SSHHHHHHHHHHHHHHHT-SEEEEE--S---HHHHHHHHHHHHHHSTT-EEEEEEEEETTTEESTHHHHHHHHHHHT----EEEEE----SSS--SHHHHHHHHHHHHHHHHHH-TTS-HHHHHHHBEEBPBPEE-TTS-EE-HHHHHHHHHHHHHHT-SEE--B-GGG-S--STT---SS--SS-PPTTHHHHHHHHHHHTTT---/--SS-PPPSSEE--EEETT-TTPPPHHHHHHHHS--EEEEEEEEEETTTTEEEETTTB-GGGGHHHHHHHHTTT-EEEEEEE-SS---HHHH-SSHHHHHHHHHHHHHHHT-SEEEEE--S---HHHHHHHHHHHHHH-TT-EEEEEEEEETTTEE-THHHHHHHHHHHT----EEEEE----SSS--SHHHHHHHHHHHHHHHHHH-TTS-HHHHHHHBEEBPBPEE-TTS-EE-HHHHHHHHHHHHHHT-SEE--B-GGG-S--STT---SS--SS-PPTTHHHHHHHHHHHTTT---

Sequence (600 aa):
GPNANPIPEHFFAPYIDMSLSVHKPLVEYAKLTGTKYFTLAFILYSSVYNGPAWAGSIPLEKFVDDEVRRELREIGGEVIIAFGGAVGPYLCQQASTPEQLAEWYIKVIDTYNATYLDFAIEEAGIDADKLADALLIVQRERPWVKFSFTLPSDPGIGLAGGYGIIETMAKKGVRVDRVNPMTMDYYWTPSNAENAIKVAENVFRQLKQIYPEKSDEEIWKMIGLTPMIGVNDDKSVFTLEDAQQLVDWAIQHKIGSLAFWSVDRDHPGPTGEVSPLHRGTNDPDWAFSHVFVKFMEAFGYTFGPNANPIPEHFFAPYIDMSLSVHKPLVEYAKLTGTKYFTLAFILYSSVYNGPAWAGSIPLEEKFVDEVRRELREIGGEVIIAFGGAVGPYLCQQASTPEQLAEWYIKVIDTYNNATYLDFAIEEAGIDADKLADALLIVQREERPWVKFSFTLPSDPGIGLAGGYGIIETMAKKGVRVDRVNPMTMDYYWTPSNAENAIKVAENVFRQLKQIYPEKSDEEIWKKMIGLTPMIGVNDDKSVFTLEDAQQLVDWAIQHKIGSLAFWSVDRDHPGPTGEEVSPLHRGTNNDPDWAFSHVFVKFMEAFGYTF

B-factor: mean 11.29, std 7.48, range [2.0, 55.0]

Radius of gyration: 25.45 Å; Cα contacts (8 Å, |Δi|>4): 1358; chains: 2; bounding box: 66×67×63 Å

Nearest PDB structures (foldseek):
  3afb-assembly2_B  TM=1.002E+00  e=5.540E-57  Pyrococcus furiosus
  3a4w-assembly2_B  TM=9.997E-01  e=1.270E-56  Pyrococcus furiosus
  2dsk-assembly1_B  TM=1.002E+00  e=6.317E-56  Pyrococcus furiosus
  3n17-assembly1_A  TM=7.478E-01  e=3.205E-06  Bacillus cereus
  3ebv-assembly1_A  TM=5.973E-01  e=1.369E-07  Streptomyces coelicolor

=== Feature glossary ===
A reading guide for the features in this record.

Start from the sequence.

  · Sequence gives the chain of amino acids in standard one-letter code (A=alanine, C=cysteine, …, Y=tyrosine), read N→C. It is the only feature that is directly encoded by the gene; all structural features are derived from the folded form of this sequence.

Fold it, and you get atomic coordinates and the backbone conformation that goes with them.

  · The mmCIF table is the protein's shape written out atom by atom. For each backbone N, Cα, C, and carbonyl O, it records an (x, y, z) coordinate triple in Å plus the residue type, chain letter, and residue number.

  · Backbone dihedral angles. Every residue except chain termini has a φ (preceding-C → N → Cα → C) and a ψ (N → Cα → C → next-N). They are reported in degrees following the IUPAC sign convention. Secondary structure is essentially a statement about which (φ, ψ) basin each residue occupies.

  · DSSP 8-state secondary structure assigns each residue one of H (α-helix), G (3₁₀-helix), I (π-helix), E (extended β-strand), B (isolated β-bridge), T (hydrogen-bonded turn), S (bend), or '-' (coil). The assignment is computed from backbone hydrogen-bond geometry via the Kabsch–Sander algorithm.

  · P-SEA three-state annotation labels each residue as helix, strand, or coil based purely on the geometry of the Cα trace. It serves as a fallback when the full backbone (and thus DSSP) is unavailable.

Summarize the fold with a handful of shape descriptors and a per-residue structural alphabet.

  · Radius of gyration (Rg) is the root-mean-square distance of Cα atoms from their centroid — a single number for overall size and compactness. A globular domain of N residues has Rg ≈ 2.2·N^0.38 Å; an extended or disordered chain has a much larger Rg. The Cα contact count is the number of residue pairs whose Cα atoms are within 8 Å and are more than four positions apart in sequence — a standard proxy for tertiary packing density. The bounding box is the smallest axis-aligned box enclosing all Cα atoms.

  · Foldseek's 3Di representation compresses backbone geometry into a per-residue letter drawn from a learned twenty-state alphabet. It captures the tertiary interaction pattern around each residue — which residues are packed against it in space, regardless of where they are in sequence.

  · Accessible surface area quantifies burial. A residue with SASA near zero is packed into the hydrophobic core; one with SASA >100 Å² sits on the surface. Computed here via the Shrake–Rupley numerical algorithm with a 1.4 Å probe.

Ask how reliable the model is.

  · For AlphaFold models, the B-factor field carries pLDDT — the model's own estimate of local accuracy on a 0–100 scale. Regions with pLDDT<50 should be treated as essentially unmodeled; they often correspond to intrinsically disordered segments.

  · For experimental (PDB) structures, the B-factor (temperature factor) quantifies the positional spread of each atom in the crystal — a combination of thermal vibration and static disorder — in units of Å². High B-factors mark flexible loops or poorly resolved regions; low B-factors mark the rigid, well-ordered core.

  · PAE(i, j) answers: if I align the predicted and true structures on residue i, how far off (in Å) do I expect residue j to be? A block-diagonal PAE matrix with low values on the blocks and high values off-diagonal is the signature of a multi-domain protein with confidently predicted domains but uncertain inter-domain orientation.

Place it in context: what it resembles, what it is annotated as, and how it looks.

  · Structural nearest neighbors (via Foldseek easy-search vs the PDB). Reported per hit: target PDB id, E-value, and alignment TM-score. A TM-score above ~0.5 is the conventional threshold for 'same fold'.

  · Functional annotations link the protein to curated databases. InterPro entries identify conserved domains and families by matching the sequence against member-database signatures (Pfam, PROSITE, CDD, …). Gene Ontology (GO) terms describe molecular function, biological process, and cellular component in a controlled vocabulary. CATH places the structure in a hierarchical fold classification (Class/Architecture/Topology/Homologous-superfamily). The organism is the source species.

  · Plot images: a contact map (which residues are close in 3D, as an N×N binary image), a Ramachandran scatter (backbone torsion angles, revealing secondary-structure composition at a glance), and — for AlphaFold structures — a PAE heatmap (pairwise prediction confidence).

  · Structure images are PyMOL renders from six orthogonal camera directions. Cartoon representation draws helices as coils and strands as arrows; sticks shows the backbone as bonds; surface shows the solvent-excluded envelope. Rainbow coloring maps sequence position to hue (blue→red, N→C); chain coloring assigns a distinct color per polypeptide.